Protein AF-A0A497J6B2-F1 (afdb_monomer_lite)

Sequence (591 aa):
MSEPQDRIDLFEYLVERGHDEKRVESFLKNLKKDGLLELVEKALSARDNLKKFAQTVKQLDPTVFGSEDPASRLELMLQHLLSSMVEDEYYNRKILFNRKMFLSSTIEQYEQRFVKLIEEINNAMQEVSQAAAEALKAKTKNMMEKCSSLLDKMDRLGLEPIGLRDELIRIEKGLKSVISGEITPETLTFYIENLPRLTSRLDELEADCIILFQKKEELEENLGKIKQRFEELEKVSEKASQAGLKLSFIEEYLSWKDVLISRIRDKCKKAGPECYDEAISSAKELEKELSQLLAQSESISSLLEKRIELFKALKEVEEEVPKLDSLIGTSYFSNTVESLKKDLSSVSGIESILESAELDSLVQKAESVLKEIKLLVELSKAIKELEKIPEDSRKSQRVKRQIQKLAEILESDIPLEKKVQDITKRVKELVRGARAMEEVLQDLLRLYPIWRRRILSLVRERGSVSIGELEFVPPRWRKWVVERIVKEVGDITMSGDSLVLAGALTPVGVSIEVARQKAAAFEEVLRGLEEFLGTELSEERRGLEHVKQLINSIEGSSYTGEDSKAMEETLIEVNRTLELLANMLRKRMIR

pLDDT: mean 82.13, std 10.34, range [26.38, 95.75]

Secondary structure (DSSP, 8-state):
----S----HHHHHHTTT--HHHHHHHHHHHHHHT-HHHHHHHHHHHHHHHHHHHHHHHH-TTTTTTS-HHHHHHHHHHHHHHHHHH-TTTT-S--TTHHHHSHHHHHHHHHHHHHHHHHHHHHHHHHHHHHHHHHHHHHHHHHHHHHHHHHHHHHTT---TTHHHHHHHHHHHHHHHHHS---HHHHHHHHHHHHHHHHHHHHHHHHHHHHHHHHHHHHHHHHHHHHHHHHHHHHHHHHHHTT-EEHHHHHHHHTHHHHHHHHHHTTTTS-HHHHHHHHHHHHHHHHHHHHHHHHHHHHHHHHHHHHHHHHHHHHHHTTHHHHHHHHTS-HHHHHHHHHHHHHHH--EESSGGGHHHHHHHHHHHHHHHHHHHHHHHHHHHHHHHTTS-HHHHHSHHHHHHHHHHHHHHHSSS-HHHHHHHHHHHHHHHHHHHHHHHHHHHHHHHHHHHHHHHHHHHHHHHSEEEGGG-TTS-HHHHHHHHHHHHHH-TTEEEETTEEEETT--SHHHHHHHHHHHHHHHHHHHHHHHHHHHTS--HHHHHHHHHHHHHHHHHHTS---TTHHHHHHHHHHHHHHHHHHHHHHHHHHHT-

Structure (mmCIF, N/CA/C/O backbone):
data_AF-A0A497J6B2-F1
#
_entry.id   AF-A0A497J6B2-F1
#
loop_
_atom_site.group_PDB
_atom_site.id
_atom_site.type_symbol
_atom_site.label_atom_id
_atom_site.label_alt_id
_atom_site.label_comp_id
_atom_site.label_asym_id
_atom_site.label_entity_id
_atom_site.label_seq_id
_atom_site.pdbx_PDB_ins_code
_atom_site.Cartn_x
_atom_site.Cartn_y
_atom_site.Cartn_z
_atom_site.occupancy
_atom_site.B_iso_or_equiv
_atom_site.auth_seq_id
_atom_site.auth_comp_id
_atom_site.auth_asym_id
_atom_site.auth_atom_id
_atom_site.pdbx_PDB_model_num
ATOM 1 N N . MET A 1 1 ? 33.858 12.494 -70.663 1.00 29.72 1 MET A N 1
ATOM 2 C CA . MET A 1 1 ? 35.245 12.917 -70.936 1.00 29.72 1 MET A CA 1
ATOM 3 C C . MET A 1 1 ? 35.568 13.979 -69.912 1.00 29.72 1 MET A C 1
ATOM 5 O O . MET A 1 1 ? 35.074 15.087 -70.048 1.00 29.72 1 MET A O 1
ATOM 9 N N . SER A 1 2 ? 36.256 13.592 -68.845 1.00 26.38 2 SER A N 1
ATOM 10 C CA . SER A 1 2 ? 36.577 14.479 -67.726 1.00 26.38 2 SER A CA 1
ATOM 11 C C . SER A 1 2 ? 38.046 14.869 -67.856 1.00 26.38 2 SER A C 1
ATOM 13 O O . SER A 1 2 ? 38.891 13.988 -68.016 1.00 26.38 2 SER A O 1
ATOM 15 N N . GLU A 1 3 ? 38.337 16.168 -67.875 1.00 28.19 3 GLU A N 1
ATOM 16 C CA . GLU A 1 3 ? 39.708 16.684 -67.827 1.00 28.19 3 GLU A CA 1
ATOM 17 C C . GLU A 1 3 ? 40.409 16.196 -66.542 1.00 28.19 3 GLU A C 1
ATOM 19 O O . GLU A 1 3 ? 39.751 16.071 -65.505 1.00 28.19 3 GLU A O 1
ATOM 24 N N . PRO A 1 4 ? 41.718 15.880 -66.567 1.00 37.41 4 PRO A N 1
ATOM 25 C CA . PRO A 1 4 ? 42.420 15.445 -65.368 1.00 37.41 4 PRO A CA 1
ATOM 26 C C . PRO A 1 4 ? 42.673 16.655 -64.462 1.00 37.41 4 PRO A C 1
ATOM 28 O O . PRO A 1 4 ? 43.539 17.480 -64.744 1.00 37.41 4 PRO A O 1
ATOM 31 N N . GLN A 1 5 ? 41.900 16.742 -63.381 1.00 38.22 5 GLN A N 1
ATOM 32 C CA . GLN A 1 5 ? 41.811 17.878 -62.457 1.00 38.22 5 GLN A CA 1
ATOM 33 C C . GLN A 1 5 ? 42.995 18.031 -61.475 1.00 38.22 5 GLN A C 1
ATOM 35 O O . GLN A 1 5 ? 42.853 18.760 -60.514 1.00 38.22 5 GLN A O 1
ATOM 40 N N . ASP A 1 6 ? 44.146 17.388 -61.668 1.00 44.97 6 ASP A N 1
ATOM 41 C CA . ASP A 1 6 ? 45.359 17.631 -60.861 1.00 44.97 6 ASP A CA 1
ATOM 42 C C . ASP A 1 6 ? 46.561 17.023 -61.613 1.00 44.97 6 ASP A C 1
ATOM 44 O O . ASP A 1 6 ? 47.010 15.913 -61.315 1.00 44.97 6 ASP A O 1
ATOM 48 N N . ARG A 1 7 ? 47.077 17.690 -62.657 1.00 52.19 7 ARG A N 1
ATOM 49 C CA . ARG A 1 7 ? 48.422 17.341 -63.147 1.00 52.19 7 ARG A CA 1
ATOM 50 C C . ARG A 1 7 ? 49.423 17.930 -62.169 1.00 52.19 7 ARG A C 1
ATOM 52 O O . ARG A 1 7 ? 49.634 19.136 -62.163 1.00 52.19 7 ARG A O 1
ATOM 59 N N . ILE A 1 8 ? 50.024 17.064 -61.364 1.00 60.16 8 ILE A N 1
ATOM 60 C CA . ILE A 1 8 ? 51.182 17.400 -60.537 1.00 60.16 8 ILE A CA 1
ATOM 61 C C . ILE A 1 8 ? 52.256 17.959 -61.469 1.00 60.16 8 ILE A C 1
ATOM 63 O O . ILE A 1 8 ? 52.664 17.272 -62.411 1.00 60.16 8 ILE A O 1
ATOM 67 N N . ASP A 1 9 ? 52.693 19.196 -61.230 1.00 76.12 9 ASP A N 1
ATOM 68 C CA . ASP A 1 9 ? 53.796 19.765 -61.990 1.00 76.12 9 ASP A CA 1
ATOM 69 C C . ASP A 1 9 ? 55.088 19.054 -61.572 1.00 76.12 9 ASP A C 1
ATOM 71 O O . ASP A 1 9 ? 55.717 19.359 -60.559 1.00 76.12 9 ASP A O 1
ATOM 75 N N . LEU A 1 10 ? 55.460 18.029 -62.342 1.00 80.94 10 LEU A N 1
ATOM 76 C CA . LEU A 1 10 ? 56.663 17.236 -62.107 1.00 80.94 10 LEU A CA 1
ATOM 77 C C . LEU A 1 10 ? 57.927 18.111 -62.109 1.00 80.94 10 LEU A C 1
ATOM 79 O O . LEU A 1 10 ? 58.917 17.738 -61.480 1.00 80.94 10 LEU A O 1
ATOM 83 N N . PHE A 1 11 ? 57.902 19.256 -62.804 1.00 82.94 11 PHE A N 1
ATOM 84 C CA . PHE A 1 11 ? 58.988 20.226 -62.764 1.00 82.94 11 PHE A CA 1
ATOM 85 C C . PHE A 1 11 ? 59.122 20.823 -61.361 1.00 82.94 11 PHE A C 1
ATOM 87 O O . PHE A 1 11 ? 60.171 20.673 -60.735 1.00 82.94 11 PHE A O 1
ATOM 94 N N . GLU A 1 12 ? 58.042 21.415 -60.849 1.00 82.25 12 GLU A N 1
ATOM 95 C CA . GLU A 1 12 ? 57.982 22.013 -59.511 1.00 82.25 12 GLU A CA 1
ATOM 96 C C . GLU A 1 12 ? 58.319 20.976 -58.428 1.00 82.25 12 GLU A C 1
ATOM 98 O O . GLU A 1 12 ? 59.201 21.204 -57.603 1.00 82.25 12 GLU A O 1
ATOM 103 N N . TYR A 1 13 ? 57.749 19.770 -58.524 1.00 82.31 13 TYR A N 1
ATOM 104 C CA . TYR A 1 13 ? 58.004 18.663 -57.596 1.00 82.31 13 TYR A CA 1
ATOM 105 C C . TYR A 1 13 ? 59.488 18.279 -57.473 1.00 82.31 13 TYR A C 1
ATOM 107 O O . TYR A 1 13 ? 59.960 17.942 -56.387 1.00 82.31 13 TYR A O 1
ATOM 115 N N . LEU A 1 14 ? 60.237 18.275 -58.581 1.00 84.25 14 LEU A N 1
ATOM 116 C CA . LEU A 1 14 ? 61.659 17.917 -58.574 1.00 84.25 14 LEU A CA 1
ATOM 117 C C . LEU A 1 14 ? 62.541 19.089 -58.125 1.00 84.25 14 LEU A C 1
ATOM 119 O O . LEU A 1 14 ? 63.533 18.864 -57.429 1.00 84.25 14 LEU A O 1
ATOM 123 N N . VAL A 1 15 ? 62.172 20.324 -58.475 1.00 84.81 15 VAL A N 1
ATOM 124 C CA . VAL A 1 15 ? 62.888 21.540 -58.056 1.00 84.81 15 VAL A CA 1
ATOM 125 C C . VAL A 1 15 ? 62.751 21.768 -56.547 1.00 84.81 15 VAL A C 1
ATOM 127 O O . VAL A 1 15 ? 63.759 21.972 -55.871 1.00 84.81 15 VAL A O 1
ATOM 130 N N . GLU A 1 16 ? 61.550 21.618 -55.980 1.00 84.12 16 GLU A N 1
ATOM 131 C CA . GLU A 1 16 ? 61.309 21.697 -54.527 1.00 84.12 16 GLU A CA 1
ATOM 132 C C . GLU A 1 16 ? 62.118 20.663 -53.724 1.00 84.12 16 GLU A C 1
ATOM 134 O O . GLU A 1 16 ? 62.413 20.855 -52.543 1.00 84.12 16 GLU A O 1
ATOM 139 N N . ARG A 1 17 ? 62.512 19.561 -54.369 1.00 79.81 17 ARG A N 1
ATOM 140 C CA . ARG A 1 17 ? 63.324 18.482 -53.789 1.00 79.81 17 ARG A CA 1
ATOM 141 C C . ARG A 1 17 ? 64.833 18.707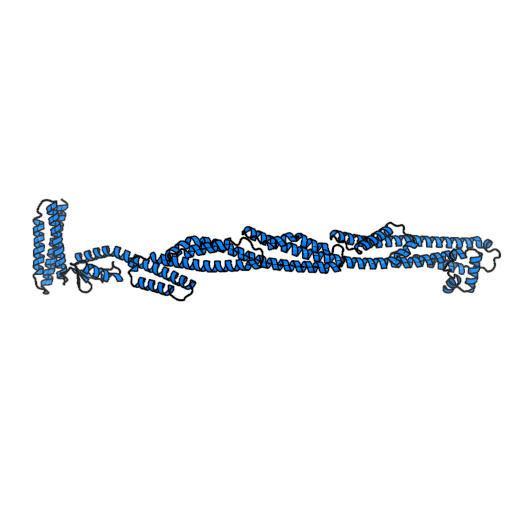 -53.938 1.00 79.81 17 ARG A C 1
ATOM 143 O O . ARG A 1 17 ? 65.604 17.836 -53.539 1.00 79.81 17 ARG A O 1
ATOM 150 N N . GLY A 1 18 ? 65.255 19.857 -54.470 1.00 81.50 18 GLY A N 1
ATOM 151 C CA . GLY A 1 18 ? 66.656 20.286 -54.520 1.00 81.50 18 GLY A CA 1
ATOM 152 C C . GLY A 1 18 ? 67.402 19.964 -55.818 1.00 81.50 18 GLY A C 1
ATOM 153 O O . GLY A 1 18 ? 68.628 20.071 -55.844 1.00 81.50 18 GLY A O 1
ATOM 154 N N . HIS A 1 19 ? 66.702 19.578 -56.891 1.00 86.62 19 HIS A N 1
ATOM 155 C CA . HIS A 1 19 ? 67.321 19.342 -58.201 1.00 86.62 19 HIS A CA 1
ATOM 156 C C . HIS A 1 19 ? 67.478 20.644 -59.005 1.00 86.62 19 HIS A C 1
ATOM 158 O O . HIS A 1 19 ? 66.594 21.494 -59.004 1.00 86.62 19 HIS A O 1
ATOM 164 N N . ASP A 1 20 ? 68.593 20.788 -59.732 1.00 87.56 20 ASP A N 1
ATOM 165 C CA . ASP A 1 20 ? 68.870 21.961 -60.583 1.00 87.56 20 ASP A CA 1
ATOM 166 C C . ASP A 1 20 ? 67.859 22.093 -61.737 1.00 87.56 20 ASP A C 1
ATOM 168 O O . ASP A 1 20 ? 67.657 21.148 -62.504 1.00 87.56 20 ASP A O 1
ATOM 172 N N . GLU A 1 21 ? 67.283 23.286 -61.909 1.00 83.94 21 GLU A N 1
ATOM 173 C CA . GLU A 1 21 ? 66.225 23.568 -62.893 1.00 83.94 21 GLU A CA 1
ATOM 174 C C . GLU A 1 21 ? 66.607 23.142 -64.319 1.00 83.94 21 GLU A C 1
ATOM 176 O O . GLU A 1 21 ? 65.835 22.466 -65.000 1.00 83.94 21 GLU A O 1
ATOM 181 N N . LYS A 1 22 ? 67.835 23.440 -64.772 1.00 82.00 22 LYS A N 1
ATOM 182 C CA . LYS A 1 22 ? 68.283 23.093 -66.136 1.00 82.00 22 LYS A CA 1
ATOM 183 C C . LYS A 1 22 ? 68.421 21.585 -66.318 1.00 82.00 22 LYS A C 1
ATOM 185 O O . LYS A 1 22 ? 68.221 21.062 -67.422 1.00 82.00 22 LYS A O 1
ATOM 190 N N . ARG A 1 23 ? 68.796 20.873 -65.253 1.00 82.12 23 ARG A N 1
ATOM 191 C CA . ARG A 1 23 ? 68.877 19.408 -65.241 1.00 82.12 23 ARG A CA 1
ATOM 192 C C . ARG A 1 23 ? 67.483 18.785 -65.288 1.00 82.12 23 ARG A C 1
ATOM 194 O O . ARG A 1 23 ? 67.276 17.863 -66.079 1.00 82.12 23 ARG A O 1
ATOM 201 N N . VAL A 1 24 ? 66.530 19.331 -64.534 1.00 85.31 24 VAL A N 1
ATOM 202 C CA . VAL A 1 24 ? 65.124 18.897 -64.533 1.00 85.31 24 VAL A CA 1
ATOM 203 C C . VAL A 1 24 ? 64.469 19.134 -65.900 1.00 85.31 24 VAL A C 1
ATOM 205 O O . VAL A 1 24 ? 63.872 18.208 -66.448 1.00 85.31 24 VAL A O 1
ATOM 208 N N . GLU A 1 25 ? 64.655 20.300 -66.532 1.00 83.25 25 GLU A N 1
ATOM 209 C CA . GLU A 1 25 ? 64.133 20.571 -67.887 1.00 83.25 25 GLU A CA 1
ATOM 210 C C . GLU A 1 25 ? 64.630 19.544 -68.917 1.00 83.25 25 GLU A C 1
ATOM 212 O O . GLU A 1 25 ? 63.870 19.024 -69.745 1.00 83.25 25 GLU A O 1
ATOM 217 N N . SER A 1 26 ? 65.928 19.226 -68.863 1.00 82.25 26 SER A N 1
ATOM 218 C CA . SER A 1 26 ? 66.537 18.227 -69.740 1.00 82.25 26 SER A CA 1
ATOM 219 C C . SER A 1 26 ? 65.985 16.824 -69.469 1.00 82.25 26 SER A C 1
ATOM 221 O O . SER A 1 26 ? 65.721 16.076 -70.414 1.00 82.25 26 SER A O 1
ATOM 223 N N . PHE A 1 27 ? 65.792 16.470 -68.199 1.00 86.75 27 PHE A N 1
ATOM 224 C CA . PHE A 1 27 ? 65.241 15.188 -67.770 1.00 86.75 27 PHE A CA 1
ATOM 225 C C . PHE A 1 27 ? 63.790 14.994 -68.231 1.00 86.75 27 PHE A C 1
ATOM 227 O O . PHE A 1 27 ? 63.472 13.976 -68.847 1.00 86.75 27 PHE A O 1
ATOM 234 N N . LEU A 1 28 ? 62.925 15.996 -68.049 1.00 85.19 28 LEU A N 1
ATOM 235 C CA . LEU A 1 28 ? 61.531 15.964 -68.508 1.00 85.19 28 LEU A CA 1
ATOM 236 C C . LEU A 1 28 ? 61.430 15.789 -70.027 1.00 85.19 28 LEU A C 1
ATOM 238 O O . LEU A 1 28 ? 60.614 15.012 -70.534 1.00 85.19 28 LEU A O 1
ATOM 242 N N . LYS A 1 29 ? 62.308 16.466 -70.777 1.00 83.38 29 LYS A N 1
ATOM 243 C CA . LYS A 1 29 ? 62.389 16.323 -72.235 1.00 83.38 29 LYS A CA 1
ATOM 244 C C . LYS A 1 29 ? 62.798 14.907 -72.651 1.00 83.38 29 LYS A C 1
ATOM 246 O O . LYS A 1 29 ? 62.319 14.426 -73.680 1.00 83.38 29 LYS A O 1
ATOM 251 N N . ASN A 1 30 ? 63.655 14.248 -71.870 1.00 85.56 30 ASN A N 1
ATOM 252 C CA . ASN A 1 30 ? 64.057 12.858 -72.086 1.00 85.56 30 ASN A CA 1
ATOM 253 C C . ASN A 1 30 ? 62.917 11.886 -71.747 1.00 85.56 30 ASN A C 1
ATOM 255 O O . ASN A 1 30 ? 62.543 11.100 -72.612 1.00 85.56 30 ASN A O 1
ATOM 259 N N . LEU A 1 31 ? 62.272 12.019 -70.579 1.00 86.44 31 LEU A N 1
ATOM 260 C CA . LEU A 1 31 ? 61.095 11.218 -70.197 1.00 86.44 31 LEU A CA 1
ATOM 261 C C . LEU A 1 31 ? 59.992 11.254 -71.261 1.00 86.44 31 LEU A C 1
ATOM 263 O O . LEU A 1 31 ? 59.417 10.219 -71.602 1.00 86.44 31 LEU A O 1
ATOM 267 N N . LYS A 1 32 ? 59.716 12.439 -71.822 1.00 84.50 32 LYS A N 1
ATOM 268 C CA . LYS A 1 32 ? 58.715 12.611 -72.882 1.00 84.50 32 LYS A CA 1
ATOM 269 C C . LYS A 1 32 ? 59.115 11.924 -74.192 1.00 84.50 32 LYS A C 1
ATOM 271 O O . LYS A 1 32 ? 58.265 11.335 -74.850 1.00 84.50 32 LYS A O 1
ATOM 276 N N . LYS A 1 33 ? 60.391 12.002 -74.588 1.00 82.81 33 LYS A N 1
ATOM 277 C CA . LYS A 1 33 ? 60.909 11.338 -75.802 1.00 82.81 33 LYS A CA 1
ATOM 278 C C . LYS A 1 33 ? 60.934 9.816 -75.671 1.00 82.81 33 LYS A C 1
ATOM 280 O O . LYS A 1 33 ? 60.701 9.113 -76.654 1.00 82.81 33 LYS A O 1
ATOM 285 N N . ASP A 1 34 ? 61.220 9.337 -74.468 1.00 84.12 34 ASP A N 1
ATOM 286 C CA . ASP A 1 34 ? 61.403 7.920 -74.178 1.00 84.12 34 ASP A CA 1
ATOM 287 C C . ASP A 1 34 ? 60.062 7.226 -73.846 1.00 84.12 34 ASP A C 1
ATOM 289 O O . ASP A 1 34 ? 59.983 6.005 -73.901 1.00 84.12 34 ASP A O 1
ATOM 293 N N . GLY A 1 35 ? 58.980 7.992 -73.633 1.00 83.00 35 GLY A N 1
ATOM 294 C CA . GLY A 1 35 ? 57.621 7.481 -73.393 1.00 83.00 35 GLY A CA 1
ATOM 295 C C . GLY A 1 35 ? 57.309 7.178 -71.923 1.00 83.00 35 GLY A C 1
ATOM 296 O O . GLY A 1 35 ? 56.242 6.660 -71.621 1.00 83.00 35 GLY A O 1
ATOM 297 N N . LEU A 1 36 ? 58.213 7.529 -71.005 1.00 86.75 36 LEU A N 1
ATOM 298 C CA . LEU A 1 36 ? 58.098 7.231 -69.573 1.00 86.75 36 LEU A CA 1
ATOM 299 C C . LEU A 1 36 ? 57.311 8.289 -68.786 1.00 86.75 36 LEU A C 1
ATOM 301 O O . LEU A 1 36 ? 56.881 8.019 -67.668 1.00 86.75 36 LEU A O 1
ATOM 305 N N . LEU A 1 37 ? 57.110 9.487 -69.348 1.00 86.12 37 LEU A N 1
ATOM 306 C CA . LEU A 1 37 ? 56.446 10.596 -68.650 1.00 86.12 37 LEU A CA 1
ATOM 307 C C . LEU A 1 37 ? 55.041 10.223 -68.145 1.00 86.12 37 LEU A C 1
ATOM 309 O O . LEU A 1 37 ? 54.713 10.510 -67.000 1.00 86.12 37 LEU A O 1
ATOM 313 N N . GLU A 1 38 ? 54.241 9.529 -68.958 1.00 85.31 38 GLU A N 1
ATOM 314 C CA . GLU A 1 38 ? 52.885 9.113 -68.568 1.00 85.31 38 GLU A CA 1
ATOM 315 C C . GLU A 1 38 ? 52.887 8.108 -67.408 1.00 85.31 38 GLU A C 1
ATOM 317 O O . GLU A 1 38 ? 51.977 8.112 -66.583 1.00 85.31 38 GLU A O 1
ATOM 322 N N . LEU A 1 39 ? 53.902 7.242 -67.325 1.00 86.25 39 LEU A N 1
ATOM 323 C CA . LEU A 1 39 ? 54.045 6.290 -66.222 1.00 86.25 39 LEU A CA 1
ATOM 324 C C . LEU A 1 39 ? 54.439 6.999 -64.925 1.00 86.25 39 LEU A C 1
ATOM 326 O O . LEU A 1 39 ? 53.907 6.670 -63.868 1.00 86.25 39 LEU A O 1
ATOM 330 N N . VAL A 1 40 ? 55.313 8.005 -65.011 1.00 87.44 40 VAL A N 1
ATOM 331 C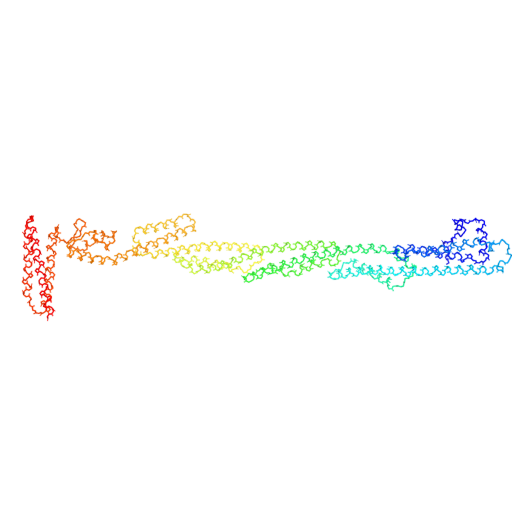 CA . VAL A 1 40 ? 55.679 8.849 -63.865 1.00 87.44 40 VAL A CA 1
ATOM 332 C C . VAL A 1 40 ? 54.466 9.625 -63.348 1.00 87.44 40 VAL A C 1
ATOM 334 O O . VAL A 1 40 ? 54.195 9.602 -62.148 1.00 87.44 40 VAL A O 1
ATOM 337 N N . GLU A 1 41 ? 53.702 10.263 -64.241 1.00 85.81 41 GLU A N 1
ATOM 338 C CA . GLU A 1 41 ? 52.469 10.979 -63.885 1.00 85.81 41 GLU A CA 1
ATOM 339 C C . GLU A 1 41 ? 51.434 10.029 -63.247 1.00 85.81 41 GLU A C 1
ATOM 341 O O . GLU A 1 41 ? 50.834 10.366 -62.224 1.00 85.81 41 GLU A O 1
ATOM 346 N N . LYS A 1 42 ? 51.274 8.806 -63.779 1.00 87.12 42 LYS A N 1
ATOM 347 C CA . LYS A 1 42 ? 50.408 7.768 -63.189 1.00 87.12 42 LYS A CA 1
ATOM 348 C C . LYS A 1 42 ? 50.865 7.341 -61.794 1.00 87.12 42 LYS A C 1
ATOM 350 O O . LYS A 1 42 ? 50.025 7.228 -60.905 1.00 87.12 42 LYS A O 1
ATOM 355 N N . ALA A 1 43 ? 52.164 7.123 -61.582 1.00 86.62 43 ALA A N 1
ATOM 356 C CA . ALA A 1 43 ? 52.707 6.743 -60.276 1.00 86.62 43 ALA A CA 1
ATOM 357 C C . ALA A 1 43 ? 52.512 7.849 -59.226 1.00 86.62 43 ALA A C 1
ATOM 359 O O . ALA A 1 43 ? 52.129 7.567 -58.090 1.00 86.62 43 ALA A O 1
ATOM 360 N N . LEU A 1 44 ? 52.717 9.111 -59.612 1.00 84.44 44 LEU A N 1
ATOM 361 C CA . LEU A 1 44 ? 52.483 10.261 -58.739 1.00 84.44 44 LEU A CA 1
ATOM 362 C C . LEU A 1 44 ? 50.999 10.430 -58.389 1.00 84.44 44 LEU A C 1
ATOM 364 O O . LEU A 1 44 ? 50.669 10.589 -57.215 1.00 84.44 44 LEU A O 1
ATOM 368 N N . SER A 1 45 ? 50.106 10.311 -59.375 1.00 85.69 45 SER A N 1
ATOM 369 C CA . SER A 1 45 ? 48.658 10.370 -59.150 1.00 85.69 45 SER A CA 1
ATOM 370 C C . SER A 1 45 ? 48.164 9.228 -58.251 1.00 85.69 45 SER A C 1
ATOM 372 O O . SER A 1 45 ? 47.421 9.467 -57.299 1.00 85.69 45 SER A O 1
ATOM 374 N N . ALA A 1 46 ? 48.627 7.993 -58.483 1.00 85.62 46 ALA A N 1
ATOM 375 C CA . ALA A 1 46 ? 48.290 6.844 -57.642 1.00 85.62 46 ALA A CA 1
ATOM 376 C C . ALA A 1 46 ? 48.761 7.039 -56.189 1.00 85.62 46 ALA A C 1
ATOM 378 O O . ALA A 1 46 ? 48.023 6.732 -55.251 1.00 85.62 46 ALA A O 1
ATOM 379 N N . ARG A 1 47 ? 49.955 7.615 -55.991 1.00 86.56 47 ARG A N 1
ATOM 380 C CA . ARG A 1 47 ? 50.491 7.945 -54.663 1.00 86.56 47 ARG A CA 1
ATOM 381 C C . ARG A 1 47 ? 49.651 8.998 -53.946 1.00 86.56 47 ARG A C 1
ATOM 383 O O . ARG A 1 47 ? 49.365 8.833 -52.762 1.00 86.56 47 ARG A O 1
ATOM 390 N N . ASP A 1 48 ? 49.266 10.074 -54.626 1.00 84.81 48 ASP A N 1
ATOM 391 C CA . ASP A 1 48 ? 48.455 11.131 -54.012 1.00 84.81 48 ASP A CA 1
ATOM 392 C C . ASP A 1 48 ? 47.051 10.638 -53.659 1.00 84.81 48 ASP A C 1
ATOM 394 O O . ASP A 1 48 ? 46.543 10.969 -52.586 1.00 84.81 48 ASP A O 1
ATOM 398 N N . ASN A 1 49 ? 46.464 9.772 -54.489 1.00 84.12 49 ASN A N 1
ATOM 399 C CA . ASN A 1 49 ? 45.206 9.100 -54.171 1.00 84.12 49 ASN A CA 1
ATOM 400 C C . ASN A 1 49 ? 45.340 8.214 -52.925 1.00 84.12 49 ASN A C 1
ATOM 402 O O . ASN A 1 49 ? 44.507 8.312 -52.026 1.00 84.12 49 ASN A O 1
ATOM 406 N N . LEU A 1 50 ? 46.405 7.405 -52.824 1.00 85.69 50 LEU A N 1
ATOM 407 C CA . LEU A 1 50 ? 46.676 6.583 -51.637 1.00 85.69 50 LEU A CA 1
ATOM 408 C C . LEU A 1 50 ? 46.857 7.445 -50.383 1.00 85.69 50 LEU A C 1
ATOM 410 O O . LEU A 1 50 ? 46.312 7.122 -49.333 1.00 85.69 50 LEU A O 1
ATOM 414 N N . LYS A 1 51 ? 47.572 8.568 -50.491 1.00 85.25 51 LYS A N 1
ATOM 415 C CA . LYS A 1 51 ? 47.803 9.497 -49.378 1.00 85.25 51 LYS A CA 1
ATOM 416 C C . LYS A 1 51 ? 46.512 10.169 -48.905 1.00 85.25 51 LYS A C 1
ATOM 418 O O . LYS A 1 51 ? 46.258 10.191 -47.702 1.00 85.25 51 LYS A O 1
ATOM 423 N N . LYS A 1 52 ? 45.690 10.681 -49.832 1.00 84.19 52 LYS A N 1
ATOM 424 C CA . LYS A 1 52 ? 44.372 11.273 -49.530 1.00 84.19 52 LYS A CA 1
ATOM 425 C C . LYS A 1 52 ? 43.455 10.234 -48.874 1.00 84.19 52 LYS A C 1
ATOM 427 O O . LYS A 1 52 ? 42.894 10.495 -47.816 1.00 84.19 52 LYS A O 1
ATOM 432 N N . PHE A 1 53 ? 43.376 9.031 -49.442 1.00 83.56 53 PHE A N 1
ATOM 433 C CA . PHE A 1 53 ? 42.561 7.948 -48.894 1.00 83.56 53 PHE A CA 1
ATOM 434 C C . PHE A 1 53 ? 43.034 7.504 -47.503 1.00 83.56 53 PHE A C 1
ATOM 436 O O . PHE A 1 53 ? 42.230 7.385 -46.580 1.00 83.56 53 PHE A O 1
ATOM 443 N N . ALA A 1 54 ? 44.346 7.346 -47.306 1.00 82.69 54 ALA A N 1
ATOM 444 C CA . ALA A 1 54 ? 44.910 6.971 -46.015 1.00 82.69 54 ALA A CA 1
ATOM 445 C C . ALA A 1 54 ? 44.622 8.009 -44.919 1.00 82.69 54 ALA A C 1
ATOM 447 O O . ALA A 1 54 ? 44.363 7.642 -43.774 1.00 82.69 54 ALA A O 1
ATOM 448 N N . GLN A 1 55 ? 44.612 9.304 -45.255 1.00 82.62 55 GLN A N 1
ATOM 449 C CA . GLN A 1 55 ? 44.202 10.360 -44.323 1.00 82.62 55 GLN A CA 1
ATOM 450 C C . GLN A 1 55 ? 42.737 10.218 -43.895 1.00 82.62 55 GLN A C 1
ATOM 452 O O . GLN A 1 55 ? 42.449 10.341 -42.705 1.00 82.62 55 GLN A O 1
ATOM 457 N N . THR A 1 56 ? 41.832 9.909 -44.825 1.00 81.06 56 THR A N 1
ATOM 458 C CA . THR A 1 56 ? 40.418 9.651 -44.515 1.00 81.06 56 THR A CA 1
ATOM 459 C C . THR A 1 56 ? 40.263 8.426 -43.613 1.00 81.06 56 THR A C 1
ATOM 461 O O . THR A 1 56 ? 39.578 8.487 -42.596 1.00 81.06 56 THR A O 1
ATOM 464 N N . VAL A 1 57 ? 40.965 7.327 -43.904 1.00 83.75 57 VAL A N 1
ATOM 465 C CA . VAL A 1 57 ? 40.910 6.097 -43.091 1.00 83.75 57 VAL A CA 1
ATOM 466 C C . VAL A 1 57 ? 41.457 6.309 -41.673 1.00 83.75 57 VAL A C 1
ATOM 468 O O . VAL A 1 57 ? 40.890 5.774 -40.722 1.00 83.75 57 VAL A O 1
ATOM 471 N N . LYS A 1 58 ? 42.481 7.153 -41.483 1.00 81.88 58 LYS A N 1
ATOM 472 C CA . LYS A 1 58 ? 42.984 7.510 -40.138 1.00 81.88 58 LYS A CA 1
ATOM 473 C C . LYS A 1 58 ? 41.920 8.167 -39.249 1.00 81.88 58 LYS A C 1
ATOM 475 O O . LYS A 1 58 ? 42.023 8.071 -38.030 1.00 81.88 58 LYS A O 1
ATOM 480 N N . GLN A 1 59 ? 40.908 8.821 -39.830 1.00 79.44 59 GLN A N 1
ATOM 481 C CA . GLN A 1 59 ? 39.776 9.375 -39.071 1.00 79.44 59 GLN A CA 1
ATOM 482 C C . GLN A 1 59 ? 38.821 8.285 -38.564 1.00 79.44 59 GLN A C 1
ATOM 484 O O . GLN A 1 59 ? 38.143 8.476 -37.554 1.00 79.44 59 GLN A O 1
ATOM 489 N N . LEU A 1 60 ? 38.749 7.151 -39.266 1.00 81.81 60 LEU A N 1
ATOM 490 C CA . LEU A 1 60 ? 37.922 6.009 -38.893 1.00 81.81 60 LEU A CA 1
ATOM 491 C C . LEU A 1 60 ? 38.578 5.200 -37.771 1.00 81.81 60 LEU A C 1
ATOM 493 O O . LEU A 1 60 ? 37.935 4.952 -36.748 1.00 81.81 60 LEU A O 1
ATOM 497 N N . ASP A 1 61 ? 39.834 4.805 -37.981 1.00 77.75 61 ASP A N 1
ATOM 498 C CA . ASP A 1 61 ? 40.628 4.038 -37.028 1.00 77.75 61 ASP A CA 1
ATOM 499 C C . ASP A 1 61 ? 42.131 4.348 -37.213 1.00 77.75 61 ASP A C 1
ATOM 501 O O . ASP A 1 61 ? 42.721 4.017 -38.249 1.00 77.75 61 ASP A O 1
ATOM 505 N N . PRO A 1 62 ? 42.783 4.983 -36.219 1.00 73.75 62 PRO A N 1
ATOM 506 C CA . PRO A 1 62 ? 44.196 5.342 -36.303 1.00 73.75 62 PRO A CA 1
ATOM 507 C C . PRO A 1 62 ? 45.135 4.125 -36.277 1.00 73.75 62 PRO A C 1
ATOM 509 O O . PRO A 1 62 ? 46.311 4.269 -36.606 1.00 73.75 62 PRO A O 1
ATOM 512 N N . THR A 1 63 ? 44.648 2.937 -35.903 1.00 72.44 63 THR A N 1
ATOM 513 C CA . THR 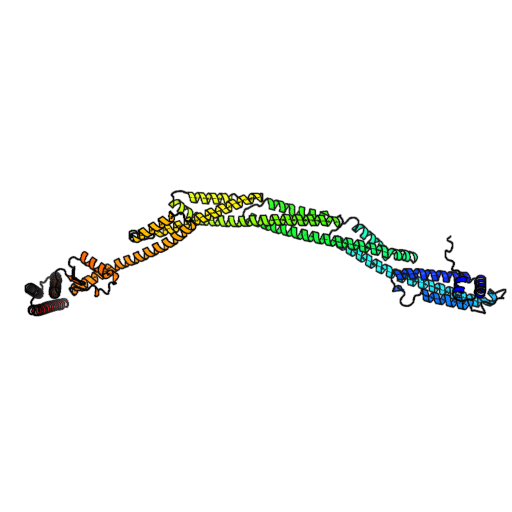A 1 63 ? 45.454 1.712 -35.786 1.00 72.44 63 THR A CA 1
ATOM 514 C C . THR A 1 63 ? 45.592 0.931 -37.095 1.00 72.44 63 THR A C 1
ATOM 516 O O . THR A 1 63 ? 46.471 0.076 -37.194 1.00 72.44 63 THR A O 1
ATOM 519 N N . VAL A 1 64 ? 44.816 1.284 -38.131 1.00 70.31 64 VAL A N 1
ATOM 520 C CA . VAL A 1 64 ? 44.802 0.614 -39.450 1.00 70.31 64 VAL A CA 1
ATOM 521 C C . VAL A 1 64 ? 46.178 0.589 -40.130 1.00 70.31 64 VAL A C 1
ATOM 523 O O . VAL A 1 64 ? 46.469 -0.327 -40.892 1.00 70.31 64 VAL A O 1
ATOM 526 N N . PHE A 1 65 ? 47.052 1.557 -39.836 1.00 64.69 65 PHE A N 1
ATOM 527 C CA . PHE A 1 65 ? 48.358 1.703 -40.494 1.00 64.69 65 PHE A CA 1
ATOM 528 C C . PHE A 1 65 ? 49.564 1.234 -39.659 1.00 64.69 65 PHE A C 1
ATOM 530 O O . PHE A 1 65 ? 50.700 1.402 -40.095 1.00 64.69 65 PHE A O 1
ATOM 537 N N . GLY A 1 66 ? 49.362 0.640 -38.475 1.00 63.53 66 GLY A N 1
ATOM 538 C CA . GLY A 1 66 ? 50.470 0.161 -37.635 1.00 63.53 66 GLY A CA 1
ATOM 539 C C . GLY A 1 66 ? 51.534 1.236 -37.336 1.00 63.53 66 GLY A C 1
ATOM 540 O O . GLY A 1 66 ? 51.200 2.386 -37.057 1.00 63.53 66 GLY A O 1
ATOM 541 N N . SER A 1 67 ? 52.823 0.860 -37.366 1.00 57.00 67 SER A N 1
ATOM 542 C CA . SER A 1 67 ? 53.966 1.758 -37.098 1.00 57.00 67 SER A CA 1
ATOM 543 C C . SER A 1 67 ? 54.570 2.431 -38.340 1.00 57.00 67 SER A C 1
ATOM 545 O O . SER A 1 67 ? 55.322 3.392 -38.186 1.00 57.00 67 SER A O 1
ATOM 547 N N . GLU A 1 68 ? 54.274 1.949 -39.552 1.00 65.50 68 GLU A N 1
ATOM 548 C CA . GLU A 1 68 ? 54.786 2.506 -40.813 1.00 65.50 68 GLU A CA 1
ATOM 549 C C . GLU A 1 68 ? 53.644 2.757 -41.801 1.00 65.50 68 GLU A C 1
ATOM 551 O O . GLU A 1 68 ? 52.979 1.830 -42.255 1.00 65.50 68 GLU A O 1
ATOM 556 N N . ASP A 1 69 ? 53.450 4.023 -42.179 1.00 73.00 69 ASP A N 1
ATOM 557 C CA . ASP A 1 69 ? 52.452 4.421 -43.169 1.00 73.00 69 ASP A CA 1
ATOM 558 C C . ASP A 1 69 ? 52.882 3.941 -44.577 1.00 73.00 69 ASP A C 1
ATOM 560 O O . ASP A 1 69 ? 53.887 4.439 -45.110 1.00 73.00 69 ASP A O 1
ATOM 564 N N . PRO A 1 70 ? 52.144 3.009 -45.212 1.00 75.38 70 PRO A N 1
ATOM 565 C CA . PRO A 1 70 ? 52.488 2.468 -46.524 1.00 75.38 70 PRO A CA 1
ATOM 566 C C . PRO A 1 70 ? 52.570 3.563 -47.593 1.00 75.38 70 PRO A C 1
ATOM 568 O O . PRO A 1 70 ? 53.411 3.468 -48.491 1.00 75.38 70 PRO A O 1
ATOM 571 N N . ALA A 1 71 ? 51.790 4.645 -47.463 1.00 79.50 71 ALA A N 1
ATOM 572 C CA . ALA A 1 71 ? 51.875 5.793 -48.359 1.00 79.50 71 ALA A CA 1
ATOM 573 C C . ALA A 1 71 ? 53.215 6.530 -48.213 1.00 79.50 71 ALA A C 1
ATOM 575 O O . ALA A 1 71 ? 53.782 6.962 -49.213 1.00 79.50 71 ALA A O 1
ATOM 576 N N . SER A 1 72 ? 53.754 6.630 -46.993 1.00 81.75 72 SER A N 1
ATOM 577 C CA . SER A 1 72 ? 55.039 7.294 -46.723 1.00 81.75 72 SER A CA 1
ATOM 578 C C . SER A 1 72 ? 56.229 6.466 -47.221 1.00 81.75 72 SER A C 1
ATOM 580 O O . SER A 1 72 ? 57.157 7.015 -47.816 1.00 81.75 72 SER A O 1
ATOM 582 N N . ARG A 1 73 ? 56.187 5.136 -47.053 1.00 85.00 73 ARG A N 1
ATOM 583 C CA . ARG A 1 73 ? 57.212 4.219 -47.586 1.00 85.00 73 ARG A CA 1
ATOM 584 C C . ARG A 1 73 ? 57.269 4.256 -49.116 1.00 85.00 73 ARG A C 1
ATOM 586 O O . ARG A 1 73 ? 58.343 4.410 -49.694 1.00 85.00 73 ARG A O 1
ATOM 593 N N . LEU A 1 74 ? 56.113 4.139 -49.770 1.00 86.00 74 LEU A N 1
ATOM 594 C CA . LEU A 1 74 ? 56.009 4.173 -51.233 1.00 86.00 74 LEU A CA 1
ATOM 595 C C . LEU A 1 74 ? 56.321 5.560 -51.795 1.00 86.00 74 LEU A C 1
ATOM 597 O O . LEU A 1 74 ? 56.917 5.670 -52.867 1.00 86.00 74 LEU A O 1
ATOM 601 N N . GLU A 1 75 ? 55.986 6.618 -51.048 1.00 84.94 75 GLU A N 1
ATOM 602 C CA . GLU A 1 75 ? 56.417 7.972 -51.364 1.00 84.94 75 GLU A CA 1
ATOM 603 C C . GLU A 1 75 ? 57.947 8.024 -51.438 1.00 84.94 75 GLU A C 1
ATOM 605 O O . GLU A 1 75 ? 58.448 8.380 -52.501 1.00 84.94 75 GLU A O 1
ATOM 610 N N . LEU A 1 76 ? 58.679 7.589 -50.399 1.00 86.56 76 LEU A N 1
ATOM 611 C CA . LEU A 1 76 ? 60.153 7.548 -50.377 1.00 86.56 76 LEU A CA 1
ATOM 612 C C . LEU A 1 76 ? 60.758 6.752 -51.545 1.00 86.56 76 LEU A C 1
ATOM 614 O O . LEU A 1 76 ? 61.726 7.206 -52.156 1.00 86.56 76 LEU A O 1
ATOM 618 N N . MET A 1 77 ? 60.174 5.601 -51.895 1.00 87.75 77 MET A N 1
ATOM 619 C CA . MET A 1 77 ? 60.619 4.788 -53.036 1.00 87.75 77 MET A CA 1
ATOM 620 C C . MET A 1 77 ? 60.460 5.525 -54.372 1.00 87.75 77 MET A C 1
ATOM 622 O O . MET A 1 77 ? 61.380 5.506 -55.193 1.00 87.75 77 MET A O 1
ATOM 626 N N . LEU A 1 78 ? 59.336 6.224 -54.571 1.00 88.75 78 LEU A N 1
ATOM 627 C CA . LEU A 1 78 ? 59.106 7.059 -55.750 1.00 88.75 78 LEU A CA 1
ATOM 628 C C . LEU A 1 78 ? 60.097 8.228 -55.813 1.00 88.75 78 LEU A C 1
ATOM 630 O O . LEU A 1 78 ? 60.640 8.504 -56.883 1.00 88.75 78 LEU A O 1
ATOM 634 N N . GLN A 1 79 ? 60.371 8.886 -54.676 1.00 86.62 79 GLN A N 1
ATOM 635 C CA . GLN A 1 79 ? 61.352 9.980 -54.631 1.00 86.62 79 GLN A CA 1
ATOM 636 C C . GLN A 1 79 ? 62.744 9.470 -55.000 1.00 86.62 79 GLN A C 1
ATOM 638 O O . GLN A 1 79 ? 63.420 10.078 -55.823 1.00 86.62 79 GLN A O 1
ATOM 643 N N . HIS A 1 80 ? 63.168 8.347 -54.414 1.00 89.06 80 HIS A N 1
ATOM 644 C CA . HIS A 1 80 ? 64.487 7.780 -54.667 1.00 89.06 80 HIS A CA 1
ATOM 645 C C . HIS A 1 80 ? 64.647 7.357 -56.131 1.00 89.06 80 HIS A C 1
ATOM 647 O O . HIS A 1 80 ? 65.668 7.661 -56.746 1.00 89.06 80 HIS A O 1
ATOM 653 N N . LEU A 1 81 ? 63.623 6.726 -56.718 1.00 89.50 81 LEU A N 1
ATOM 654 C CA . LEU A 1 81 ? 63.629 6.349 -58.130 1.00 89.50 81 LEU A CA 1
ATOM 655 C C . LEU A 1 81 ? 63.761 7.583 -59.033 1.00 89.50 81 LEU A C 1
ATOM 657 O O . LEU A 1 81 ? 64.653 7.613 -59.879 1.00 89.50 81 LEU A O 1
ATOM 661 N N . LEU A 1 82 ? 62.949 8.620 -58.813 1.00 88.75 82 LEU A N 1
ATOM 662 C CA . LEU A 1 82 ? 62.999 9.851 -59.605 1.00 88.75 82 LEU A CA 1
ATOM 663 C C . LEU A 1 82 ? 64.327 10.601 -59.445 1.00 88.75 82 LEU A C 1
ATOM 665 O O . LEU A 1 82 ? 64.932 10.967 -60.450 1.00 88.75 82 LEU A O 1
ATOM 669 N N . SER A 1 83 ? 64.826 10.767 -58.218 1.00 87.19 83 SER A N 1
ATOM 670 C CA . SER A 1 83 ? 66.125 11.404 -57.967 1.00 87.19 83 SER A CA 1
ATOM 671 C C . SER A 1 83 ? 67.271 10.626 -58.615 1.00 87.19 83 SER A C 1
ATOM 673 O O . SER A 1 83 ? 68.098 11.221 -59.299 1.00 87.19 83 SER A O 1
ATOM 675 N N . SER A 1 84 ? 67.273 9.290 -58.507 1.00 88.19 84 SER A N 1
ATOM 676 C CA . SER A 1 84 ? 68.290 8.450 -59.156 1.00 88.19 84 SER A CA 1
ATOM 677 C C . SER A 1 84 ? 68.270 8.577 -60.683 1.00 88.19 84 SER A C 1
ATOM 679 O O . SER A 1 84 ? 69.316 8.538 -61.322 1.00 88.19 84 SER A O 1
ATOM 681 N N . MET A 1 85 ? 67.091 8.781 -61.277 1.00 89.12 85 MET A N 1
ATOM 682 C CA . MET A 1 85 ? 66.933 8.980 -62.716 1.00 89.12 85 MET A CA 1
ATOM 683 C C . MET A 1 85 ? 67.355 10.371 -63.185 1.00 89.12 85 MET A C 1
ATOM 685 O O . MET A 1 85 ? 67.875 10.498 -64.291 1.00 89.12 85 MET A O 1
ATOM 689 N N . VAL A 1 86 ? 67.136 11.414 -62.381 1.00 87.31 86 VAL A N 1
ATOM 690 C CA . VAL A 1 86 ? 67.644 12.772 -62.653 1.00 87.31 86 VAL A CA 1
ATOM 691 C C . VAL A 1 86 ? 69.176 12.790 -62.563 1.00 87.31 86 VAL A C 1
ATOM 693 O O . VAL A 1 86 ? 69.855 13.467 -63.346 1.00 87.31 86 VAL A O 1
ATOM 696 N N . GLU A 1 87 ? 69.733 12.016 -61.632 1.00 85.81 87 GLU A N 1
ATOM 697 C CA . GLU A 1 87 ? 71.171 11.912 -61.397 1.00 85.81 87 GLU A CA 1
ATOM 698 C C . GLU A 1 87 ? 71.900 10.985 -62.379 1.00 85.81 87 GLU A C 1
ATOM 700 O O . GLU A 1 87 ? 73.094 11.184 -62.604 1.00 85.81 87 GLU A O 1
ATOM 705 N N . ASP A 1 88 ? 71.200 10.055 -63.036 1.00 87.50 88 ASP A N 1
ATOM 706 C CA . ASP A 1 88 ? 71.786 9.132 -64.012 1.00 87.50 88 ASP A CA 1
ATOM 707 C C . ASP A 1 88 ? 72.372 9.883 -65.226 1.00 87.50 88 ASP A C 1
ATOM 709 O O . ASP A 1 88 ? 71.671 10.342 -66.137 1.00 87.50 88 ASP A O 1
ATOM 713 N N . GLU A 1 89 ? 73.700 10.003 -65.242 1.00 81.00 89 GLU A N 1
ATOM 714 C CA . GLU A 1 89 ? 74.453 10.642 -66.318 1.00 81.00 89 GLU A CA 1
ATOM 715 C C . GLU A 1 89 ? 74.366 9.882 -67.643 1.00 81.00 89 GLU A C 1
ATOM 717 O O . GLU A 1 89 ? 74.518 10.495 -68.700 1.00 81.00 89 GLU A O 1
ATOM 722 N N . TYR A 1 90 ? 74.145 8.564 -67.612 1.00 81.25 90 TYR A N 1
ATOM 723 C CA . TYR A 1 90 ? 74.029 7.722 -68.799 1.00 81.25 90 TYR A CA 1
ATOM 724 C C . TYR A 1 90 ? 72.668 7.920 -69.473 1.00 81.25 90 TYR A C 1
ATOM 726 O O . TYR A 1 90 ? 72.613 8.187 -70.678 1.00 81.25 90 TYR A O 1
ATOM 734 N N . TYR A 1 91 ? 71.585 7.906 -68.694 1.00 82.25 91 TYR A N 1
ATOM 735 C CA . TYR A 1 91 ? 70.239 8.199 -69.190 1.00 82.25 91 TYR A CA 1
ATOM 736 C C . TYR A 1 91 ? 70.107 9.651 -69.694 1.00 82.25 91 TYR A C 1
ATOM 738 O O . TYR A 1 91 ? 69.515 9.900 -70.752 1.00 82.25 91 TYR A O 1
ATOM 746 N N . ASN A 1 92 ? 70.718 10.627 -69.011 1.00 82.69 92 ASN A N 1
ATOM 747 C CA . ASN A 1 92 ? 70.541 12.056 -69.312 1.00 82.69 92 ASN A CA 1
ATOM 748 C C . ASN A 1 92 ? 71.504 12.663 -70.351 1.00 82.69 92 ASN A C 1
ATOM 750 O O . ASN A 1 92 ? 71.507 13.883 -70.543 1.00 82.69 92 ASN A O 1
ATOM 754 N N . ARG A 1 93 ? 72.298 11.863 -71.080 1.00 78.62 93 ARG A N 1
ATOM 755 C CA . ARG A 1 93 ? 73.235 12.397 -72.094 1.00 78.62 93 ARG A CA 1
ATOM 756 C C . ARG A 1 93 ? 72.522 13.199 -73.195 1.00 78.62 93 ARG A C 1
ATOM 758 O O . ARG A 1 93 ? 71.577 12.726 -73.827 1.00 78.62 93 ARG A O 1
ATOM 765 N N . LYS A 1 94 ? 73.038 14.406 -73.476 1.00 63.28 94 LYS A N 1
ATOM 766 C CA . LYS A 1 94 ? 72.421 15.431 -74.350 1.00 63.28 94 LYS A CA 1
ATOM 767 C C . LYS A 1 94 ? 72.289 15.058 -75.836 1.00 63.28 94 LYS A C 1
ATOM 769 O O . LYS A 1 94 ? 71.548 15.733 -76.547 1.00 63.28 94 LYS A O 1
ATOM 774 N N . ILE A 1 95 ? 72.994 14.038 -76.337 1.00 59.28 95 ILE A N 1
ATOM 775 C CA . ILE A 1 95 ? 73.104 13.779 -77.783 1.00 59.28 95 ILE A CA 1
ATOM 776 C C . ILE A 1 95 ? 73.023 12.277 -78.078 1.00 59.28 95 ILE A C 1
ATOM 778 O O . ILE A 1 95 ? 74.026 11.573 -78.066 1.00 59.28 95 ILE A O 1
ATOM 782 N N . LEU A 1 96 ? 71.819 11.801 -78.392 1.00 60.00 96 LEU A N 1
ATOM 783 C CA . LEU A 1 96 ? 71.579 10.512 -79.044 1.00 60.00 96 LEU A CA 1
ATOM 784 C C . LEU A 1 96 ? 70.433 10.728 -80.045 1.00 60.00 96 LEU A C 1
ATOM 786 O O . LEU A 1 96 ? 69.283 10.887 -79.645 1.00 60.00 96 LEU A O 1
ATOM 790 N N . PHE A 1 97 ? 70.730 10.780 -81.348 1.00 59.44 97 PHE A N 1
ATOM 791 C CA . PHE A 1 97 ? 69.707 10.962 -82.394 1.00 59.44 97 PHE A CA 1
ATOM 792 C C . PHE A 1 97 ? 68.723 9.771 -82.479 1.00 59.44 97 PHE A C 1
ATOM 794 O O . PHE A 1 97 ? 67.618 9.950 -82.973 1.00 59.44 97 PHE A O 1
ATOM 801 N N . ASN A 1 98 ? 69.077 8.608 -81.901 1.00 64.94 98 ASN A N 1
ATOM 802 C CA . ASN A 1 98 ? 68.232 7.412 -81.742 1.00 64.94 98 ASN A CA 1
ATOM 803 C C . ASN A 1 98 ? 68.279 6.861 -80.294 1.00 64.94 98 ASN A C 1
ATOM 805 O O . ASN A 1 98 ? 68.721 5.736 -80.066 1.00 64.94 98 ASN A O 1
ATOM 809 N N . ARG A 1 99 ? 67.841 7.646 -79.293 1.00 73.62 99 ARG A N 1
ATOM 810 C CA . ARG A 1 99 ? 67.835 7.259 -77.855 1.00 73.62 99 ARG A CA 1
ATOM 811 C C . ARG A 1 99 ? 67.270 5.861 -77.590 1.00 73.62 99 ARG A C 1
ATOM 813 O O . ARG A 1 99 ? 67.925 5.074 -76.918 1.00 73.62 99 ARG A O 1
ATOM 820 N N . LYS A 1 100 ? 66.125 5.521 -78.193 1.00 65.69 100 LYS A N 1
ATOM 821 C CA . LYS A 1 100 ? 65.482 4.203 -78.044 1.00 65.69 100 LYS A CA 1
ATOM 822 C C . LYS A 1 100 ? 66.348 3.022 -78.495 1.00 65.69 100 LYS A C 1
ATOM 824 O O . LYS A 1 100 ? 66.129 1.924 -78.016 1.00 65.69 100 LYS A O 1
ATOM 829 N N . MET A 1 101 ? 67.321 3.222 -79.388 1.00 67.94 101 MET A N 1
ATOM 830 C CA . MET A 1 101 ? 68.210 2.153 -79.864 1.00 67.94 101 MET A CA 1
ATOM 831 C C . MET A 1 101 ? 69.410 1.927 -78.932 1.00 67.94 101 MET A C 1
ATOM 833 O O . MET A 1 101 ? 69.846 0.795 -78.767 1.00 67.94 101 MET A O 1
ATOM 837 N N . PHE A 1 102 ? 69.943 2.994 -78.322 1.00 69.19 102 PHE A N 1
ATOM 838 C CA . PHE A 1 102 ? 71.136 2.932 -77.462 1.00 69.19 102 PHE A CA 1
ATOM 839 C C . PHE A 1 102 ? 70.816 2.753 -75.976 1.00 69.19 102 PHE A C 1
ATOM 841 O O . PHE A 1 102 ? 71.643 2.234 -75.238 1.00 69.19 102 PHE A O 1
ATOM 848 N N . LEU A 1 103 ? 69.632 3.192 -75.546 1.00 78.81 103 LEU A N 1
ATOM 849 C CA . LEU A 1 103 ? 69.174 3.144 -74.159 1.00 78.81 103 LEU A CA 1
ATOM 850 C C . LEU A 1 103 ? 67.989 2.188 -73.972 1.00 78.81 103 LEU A C 1
ATOM 852 O O . LEU A 1 103 ? 67.347 2.259 -72.932 1.00 78.81 103 LEU A O 1
ATOM 856 N N . SER A 1 104 ? 67.675 1.316 -74.942 1.00 77.38 104 SER A N 1
ATOM 857 C CA . SER A 1 104 ? 66.519 0.400 -74.868 1.00 77.38 104 SER A CA 1
ATOM 858 C C . SER A 1 104 ? 66.472 -0.364 -73.545 1.00 77.38 104 SER A C 1
ATOM 860 O O . SER A 1 104 ? 65.469 -0.299 -72.847 1.00 77.38 104 SER A O 1
ATOM 862 N N . SER A 1 105 ? 67.588 -0.987 -73.158 1.00 80.50 105 SER A N 1
ATOM 863 C CA . SER A 1 105 ? 67.720 -1.741 -71.904 1.00 80.50 105 SER A CA 1
ATOM 864 C C . SER A 1 105 ? 67.524 -0.861 -70.660 1.00 80.50 105 SER A C 1
ATOM 866 O O . SER A 1 105 ? 66.850 -1.265 -69.720 1.00 80.50 105 SER A O 1
ATOM 868 N N . THR A 1 106 ? 68.056 0.366 -70.645 1.00 83.31 106 THR A N 1
ATOM 869 C CA . THR A 1 106 ? 67.914 1.297 -69.509 1.00 83.31 106 THR A CA 1
ATOM 870 C C . THR A 1 106 ? 66.497 1.869 -69.404 1.00 83.31 106 THR A C 1
ATOM 872 O O . THR A 1 106 ? 65.957 1.971 -68.306 1.00 83.31 106 THR A O 1
ATOM 875 N N . ILE A 1 107 ? 65.873 2.210 -70.535 1.00 84.06 107 ILE A N 1
ATOM 876 C CA . ILE A 1 107 ? 64.481 2.679 -70.603 1.00 84.06 107 ILE A CA 1
ATOM 877 C C . ILE A 1 107 ? 63.539 1.568 -70.129 1.00 84.06 107 ILE A C 1
ATOM 879 O O . ILE A 1 107 ? 62.703 1.825 -69.270 1.00 84.06 107 ILE A O 1
ATOM 883 N N . GLU A 1 108 ? 63.728 0.337 -70.610 1.00 85.38 108 GLU A N 1
ATOM 884 C CA . GLU A 1 108 ? 62.940 -0.834 -70.208 1.00 85.38 108 GLU A CA 1
ATOM 885 C C . GLU A 1 108 ? 63.108 -1.151 -68.712 1.00 85.38 108 GLU A C 1
ATOM 887 O O . GLU A 1 108 ? 62.136 -1.450 -68.021 1.00 85.38 108 GLU A O 1
ATOM 892 N N . GLN A 1 109 ? 64.319 -1.006 -68.162 1.00 87.50 109 GLN A N 1
ATOM 893 C CA . GLN A 1 109 ? 64.554 -1.152 -66.722 1.00 87.50 109 GLN A CA 1
ATOM 894 C C . GLN A 1 109 ? 63.802 -0.104 -65.891 1.00 87.50 109 GLN A C 1
ATOM 896 O O . GLN A 1 109 ? 63.229 -0.445 -64.855 1.00 87.50 109 GLN A O 1
ATOM 901 N N . TYR A 1 110 ? 63.796 1.165 -66.310 1.00 89.50 110 TYR A N 1
ATOM 902 C CA . TYR A 1 110 ? 63.040 2.208 -65.612 1.00 89.50 110 TYR A CA 1
ATOM 903 C C . TYR A 1 110 ? 61.529 2.034 -65.774 1.00 89.50 110 TYR A C 1
ATOM 905 O O . TYR A 1 110 ? 60.797 2.203 -64.800 1.00 89.50 110 TYR A O 1
ATOM 913 N N . GLU A 1 111 ? 61.070 1.623 -66.954 1.00 89.12 111 GLU A N 1
ATOM 914 C CA . GLU A 1 111 ? 59.678 1.257 -67.213 1.00 89.12 111 GLU A CA 1
ATOM 915 C C . GLU A 1 111 ? 59.208 0.160 -66.250 1.00 89.12 111 GLU A C 1
ATOM 917 O O . GLU A 1 111 ? 58.235 0.358 -65.523 1.00 89.12 111 GLU A O 1
ATOM 922 N N . GLN A 1 112 ? 59.950 -0.947 -66.151 1.00 89.81 112 GLN A N 1
ATOM 923 C CA . GLN A 1 112 ? 59.639 -2.047 -65.233 1.00 89.81 112 GLN A CA 1
ATOM 924 C C . GLN A 1 112 ? 59.626 -1.602 -63.765 1.00 89.81 112 GLN A C 1
ATOM 926 O O . GLN A 1 112 ? 58.762 -2.033 -63.000 1.00 89.81 112 GLN A O 1
ATOM 931 N N . ARG A 1 113 ? 60.547 -0.717 -63.355 1.00 90.75 113 ARG A N 1
ATOM 932 C CA . ARG A 1 113 ? 60.573 -0.170 -61.988 1.00 90.75 113 ARG A CA 1
ATOM 933 C C . ARG A 1 113 ? 59.342 0.684 -61.681 1.00 90.75 113 ARG A C 1
ATOM 935 O O . ARG A 1 113 ? 58.788 0.539 -60.595 1.00 90.75 113 ARG A O 1
ATOM 942 N N . PHE A 1 114 ? 58.888 1.530 -62.610 1.00 90.38 114 PHE A N 1
ATOM 943 C CA . PHE A 1 114 ? 57.653 2.301 -62.422 1.00 90.38 114 PHE A CA 1
ATOM 944 C C . PHE A 1 114 ? 56.405 1.424 -62.450 1.00 90.38 114 PHE A C 1
ATOM 946 O O . PHE A 1 114 ? 55.528 1.623 -61.617 1.00 90.38 114 PHE A O 1
ATOM 953 N N . VAL A 1 115 ? 56.327 0.442 -63.353 1.00 90.25 115 VAL A N 1
ATOM 954 C CA . VAL A 1 115 ? 55.206 -0.513 -63.395 1.00 90.25 115 VAL A CA 1
ATOM 955 C C . VAL A 1 115 ? 55.100 -1.268 -62.072 1.00 90.25 115 VAL A C 1
ATOM 957 O O . VAL A 1 115 ? 54.024 -1.295 -61.478 1.00 90.25 115 VAL A O 1
ATOM 960 N N . LYS A 1 116 ? 56.222 -1.788 -61.559 1.00 91.00 116 LYS A N 1
ATOM 961 C CA . LYS A 1 116 ? 56.269 -2.468 -60.260 1.00 91.00 116 LYS A CA 1
ATOM 962 C C . LYS A 1 116 ? 55.865 -1.544 -59.108 1.00 91.00 116 LYS A C 1
ATOM 964 O O . LYS A 1 116 ? 55.114 -1.951 -58.234 1.00 91.00 116 LYS A O 1
ATOM 969 N N . LEU A 1 117 ? 56.324 -0.292 -59.112 1.00 89.88 117 LEU A N 1
ATOM 970 C CA . LEU A 1 117 ? 55.956 0.680 -58.081 1.00 89.88 117 LEU A CA 1
ATOM 971 C C . LEU A 1 117 ? 54.460 1.035 -58.123 1.00 89.88 117 LEU A C 1
ATOM 973 O O . LEU A 1 117 ? 53.834 1.158 -57.077 1.00 89.88 117 LEU A O 1
ATOM 977 N N . ILE A 1 118 ? 53.871 1.175 -59.315 1.00 89.00 118 ILE A N 1
ATOM 978 C CA . ILE A 1 118 ? 52.424 1.382 -59.481 1.00 89.00 118 ILE A CA 1
ATOM 979 C C . ILE A 1 118 ? 51.649 0.167 -58.958 1.00 89.00 118 ILE A C 1
ATOM 981 O O . ILE A 1 118 ? 50.642 0.337 -58.275 1.00 89.00 118 ILE A O 1
ATOM 985 N N . GLU A 1 119 ? 52.117 -1.049 -59.243 1.00 89.50 119 GLU A N 1
ATOM 986 C CA . GLU A 1 119 ? 51.536 -2.285 -58.712 1.00 89.50 119 GLU A CA 1
ATOM 987 C C . GLU A 1 119 ? 51.615 -2.332 -57.178 1.00 89.50 119 GLU A C 1
ATOM 989 O O . GLU A 1 119 ? 50.610 -2.593 -56.524 1.00 89.50 119 GLU A O 1
ATOM 994 N N . GLU A 1 120 ? 52.758 -1.974 -56.586 1.00 88.81 120 GLU A N 1
ATOM 995 C CA . GLU A 1 120 ? 52.924 -1.874 -55.130 1.00 88.81 120 GLU A CA 1
ATOM 996 C C . GLU A 1 120 ? 52.007 -0.806 -54.501 1.00 88.81 120 GLU A C 1
ATOM 998 O O . GLU A 1 120 ? 51.437 -1.047 -53.437 1.00 88.81 120 GLU A O 1
ATOM 1003 N N . ILE A 1 121 ? 51.803 0.344 -55.160 1.00 88.06 121 ILE A N 1
ATOM 1004 C CA . ILE A 1 121 ? 50.849 1.380 -54.720 1.00 88.06 121 ILE A CA 1
ATOM 1005 C C . ILE A 1 121 ? 49.405 0.873 -54.785 1.00 88.06 121 ILE A C 1
ATOM 1007 O O . ILE A 1 121 ? 48.634 1.101 -53.853 1.00 88.06 121 ILE A O 1
ATOM 1011 N N . ASN A 1 122 ? 49.032 0.169 -55.853 1.00 87.06 122 ASN A N 1
ATOM 1012 C CA . ASN A 1 122 ? 47.688 -0.387 -56.001 1.00 87.06 122 ASN A CA 1
ATOM 1013 C C . ASN A 1 122 ? 47.418 -1.511 -54.990 1.00 87.06 122 ASN A C 1
ATOM 1015 O O . ASN A 1 122 ? 46.330 -1.560 -54.420 1.00 87.06 122 ASN A O 1
ATOM 1019 N N . ASN A 1 123 ? 48.406 -2.365 -54.716 1.00 87.56 123 ASN A N 1
ATOM 1020 C CA . ASN A 1 123 ? 48.307 -3.398 -53.684 1.00 87.56 123 ASN A CA 1
ATOM 1021 C C . ASN A 1 123 ? 48.148 -2.766 -52.295 1.00 87.56 123 ASN A C 1
ATOM 1023 O O . ASN A 1 123 ? 47.240 -3.139 -51.556 1.00 87.56 123 ASN A O 1
ATOM 1027 N N . ALA A 1 124 ? 48.940 -1.736 -51.977 1.00 86.31 124 ALA A N 1
ATOM 1028 C CA . ALA A 1 124 ? 48.774 -0.980 -50.737 1.00 86.31 124 ALA A CA 1
ATOM 1029 C C . ALA A 1 124 ? 47.387 -0.318 -50.647 1.00 86.31 124 ALA A C 1
ATOM 1031 O O . ALA A 1 124 ? 46.764 -0.337 -49.590 1.00 86.31 124 ALA A O 1
ATOM 1032 N N . MET A 1 125 ? 46.859 0.225 -51.748 1.00 85.25 125 MET A N 1
ATOM 1033 C CA . MET A 1 125 ? 45.495 0.764 -51.786 1.00 85.25 125 MET A CA 1
ATOM 1034 C C . MET A 1 125 ? 44.444 -0.309 -51.472 1.00 85.25 125 MET A C 1
ATOM 1036 O O . MET A 1 125 ? 43.504 -0.035 -50.725 1.00 85.25 125 MET A O 1
ATOM 1040 N N . GLN A 1 126 ? 44.593 -1.524 -52.008 1.00 84.75 126 GLN A N 1
ATOM 1041 C CA . GLN A 1 126 ? 43.684 -2.639 -51.725 1.00 84.75 126 GLN A CA 1
ATOM 1042 C C . GLN A 1 126 ? 43.755 -3.081 -50.261 1.00 84.75 126 GLN A C 1
ATOM 1044 O O . GLN A 1 126 ? 42.709 -3.201 -49.626 1.00 84.75 126 GLN A O 1
ATOM 1049 N N . GLU A 1 127 ? 44.958 -3.254 -49.709 1.00 83.81 127 GLU A N 1
ATOM 1050 C CA . GLU A 1 127 ? 45.162 -3.623 -48.301 1.00 83.81 127 GLU A CA 1
ATOM 1051 C C . GLU A 1 127 ? 44.537 -2.590 -47.354 1.00 83.81 127 GLU A C 1
ATOM 1053 O O . GLU A 1 127 ? 43.768 -2.937 -46.455 1.00 83.81 127 GLU A O 1
ATOM 1058 N N . VAL A 1 128 ? 44.794 -1.301 -47.604 1.00 84.62 128 VAL A N 1
ATOM 1059 C CA . VAL A 1 128 ? 44.233 -0.197 -46.813 1.00 84.62 128 VAL A CA 1
ATOM 1060 C C . VAL A 1 128 ? 42.712 -0.134 -46.951 1.00 84.62 128 VAL A C 1
ATOM 1062 O O . VAL A 1 128 ? 42.017 0.089 -45.961 1.00 84.62 128 VAL A O 1
ATOM 1065 N N . SER A 1 129 ? 42.175 -0.365 -48.152 1.00 85.00 129 SER A N 1
ATOM 1066 C CA . SER A 1 129 ? 40.725 -0.393 -48.385 1.00 85.00 129 SER A CA 1
ATOM 1067 C C . SER A 1 129 ? 40.054 -1.557 -47.661 1.00 85.00 129 SER A C 1
ATOM 1069 O O . SER A 1 129 ? 38.983 -1.378 -47.082 1.00 85.00 129 SER A O 1
ATOM 1071 N N . GLN A 1 130 ? 40.682 -2.736 -47.651 1.00 86.06 130 GLN A N 1
ATOM 1072 C CA . GLN A 1 130 ? 40.164 -3.905 -46.948 1.00 86.06 130 GLN A CA 1
ATOM 1073 C C . GLN A 1 130 ? 40.155 -3.680 -45.433 1.00 86.06 130 GLN A C 1
ATOM 1075 O O . GLN A 1 130 ? 39.119 -3.871 -44.796 1.00 86.06 130 GLN A O 1
ATOM 1080 N N . ALA A 1 131 ? 41.262 -3.198 -44.865 1.00 84.62 131 ALA A N 1
ATOM 1081 C CA . ALA A 1 131 ? 41.343 -2.893 -43.440 1.00 84.62 131 ALA A CA 1
ATOM 1082 C C . ALA A 1 131 ? 40.344 -1.793 -43.027 1.00 84.62 131 ALA A C 1
ATOM 1084 O O . ALA A 1 131 ? 39.662 -1.914 -42.008 1.00 84.62 131 ALA A O 1
ATOM 1085 N N . ALA A 1 132 ? 40.181 -0.752 -43.850 1.00 86.81 132 ALA A N 1
ATOM 1086 C CA . ALA A 1 132 ? 39.177 0.289 -43.633 1.00 86.81 132 ALA A CA 1
ATOM 1087 C C . ALA A 1 132 ? 37.741 -0.256 -43.690 1.00 86.81 132 ALA A C 1
ATOM 1089 O O . ALA A 1 132 ? 36.904 0.126 -42.872 1.00 86.81 132 ALA A O 1
ATOM 1090 N N . ALA A 1 133 ? 37.443 -1.163 -44.626 1.00 88.00 133 ALA A N 1
ATOM 1091 C CA . ALA A 1 133 ? 36.140 -1.815 -44.720 1.00 88.00 133 ALA A CA 1
ATOM 1092 C C . ALA A 1 133 ? 35.846 -2.685 -43.491 1.00 88.00 133 ALA A C 1
ATOM 1094 O O . ALA A 1 133 ? 34.730 -2.645 -42.972 1.00 88.00 133 ALA A O 1
ATOM 1095 N N . GLU A 1 134 ? 36.831 -3.431 -42.990 1.00 88.00 134 GLU A N 1
ATOM 1096 C CA . GLU A 1 134 ? 36.703 -4.229 -41.766 1.00 88.00 134 GLU A CA 1
ATOM 1097 C C . GLU A 1 134 ? 36.457 -3.342 -40.535 1.00 88.00 134 GLU A C 1
ATOM 1099 O O . GLU A 1 134 ? 35.503 -3.584 -39.787 1.00 88.00 134 GLU A O 1
ATOM 1104 N N . ALA A 1 135 ? 37.234 -2.266 -40.370 1.00 87.88 135 ALA A N 1
ATOM 1105 C CA . ALA A 1 135 ? 37.058 -1.297 -39.287 1.00 87.88 135 ALA A CA 1
ATOM 1106 C C . ALA A 1 135 ? 35.687 -0.598 -39.348 1.00 87.88 135 ALA A C 1
ATOM 1108 O O . ALA A 1 135 ? 34.999 -0.461 -38.330 1.00 87.88 135 ALA A O 1
ATOM 1109 N N . LEU A 1 136 ? 35.241 -0.209 -40.550 1.00 90.38 136 LEU A N 1
ATOM 1110 C CA . LEU A 1 136 ? 33.928 0.399 -40.758 1.00 90.38 136 LEU A CA 1
ATOM 1111 C C . LEU A 1 136 ? 32.825 -0.585 -40.371 1.00 90.38 136 LEU A C 1
ATOM 1113 O O . LEU A 1 136 ? 31.967 -0.241 -39.560 1.00 90.38 136 LEU A O 1
ATOM 1117 N N . LYS A 1 137 ? 32.875 -1.826 -40.874 1.00 90.75 137 LYS A N 1
ATOM 1118 C CA . LYS A 1 137 ? 31.894 -2.868 -40.538 1.00 90.75 137 LYS A CA 1
ATOM 1119 C C . LYS A 1 137 ? 31.844 -3.138 -39.037 1.00 90.75 137 LYS A C 1
ATOM 1121 O O . LYS A 1 137 ? 30.747 -3.282 -38.499 1.00 90.75 137 LYS A O 1
ATOM 1126 N N . ALA A 1 138 ? 32.985 -3.160 -38.348 1.00 90.44 138 ALA A N 1
ATOM 1127 C CA . ALA A 1 138 ? 33.036 -3.329 -36.898 1.00 90.44 138 ALA A CA 1
ATOM 1128 C C . ALA A 1 138 ? 32.333 -2.178 -36.154 1.00 90.44 138 ALA A C 1
ATOM 1130 O O . ALA A 1 138 ? 31.490 -2.421 -35.286 1.00 90.44 138 ALA A O 1
ATOM 1131 N N . LYS A 1 139 ? 32.611 -0.924 -36.532 1.00 90.50 139 LYS A N 1
ATOM 1132 C CA . LYS A 1 139 ? 31.992 0.260 -35.914 1.00 90.50 139 LYS A CA 1
ATOM 1133 C C . LYS A 1 139 ? 30.492 0.349 -36.209 1.00 90.50 139 LYS A C 1
ATOM 1135 O O . LYS A 1 139 ? 29.695 0.553 -35.297 1.00 90.50 139 LYS A O 1
ATOM 1140 N N . THR A 1 140 ? 30.093 0.107 -37.455 1.00 92.12 140 THR A N 1
ATOM 1141 C CA . THR A 1 140 ? 28.687 0.025 -37.878 1.00 92.12 140 THR A CA 1
ATOM 1142 C C . THR A 1 140 ? 27.940 -1.095 -37.149 1.00 92.12 140 THR A C 1
ATOM 1144 O O . THR A 1 140 ? 26.781 -0.912 -36.782 1.00 92.12 140 THR A O 1
ATOM 1147 N N . LYS A 1 141 ? 28.588 -2.240 -36.892 1.00 93.31 141 LYS A N 1
ATOM 1148 C CA . LYS A 1 141 ? 27.997 -3.350 -36.133 1.00 93.31 141 LYS A CA 1
ATOM 1149 C C . LYS A 1 141 ? 27.704 -2.958 -34.687 1.00 93.31 141 LYS A C 1
ATOM 1151 O O . LYS A 1 141 ? 26.595 -3.201 -34.231 1.00 93.31 141 LYS A O 1
ATOM 1156 N N . ASN A 1 142 ? 28.643 -2.300 -34.007 1.00 92.75 142 ASN A N 1
ATOM 1157 C CA . ASN A 1 142 ? 28.422 -1.794 -32.648 1.00 92.75 142 ASN A CA 1
ATOM 1158 C C . ASN A 1 142 ? 27.229 -0.816 -32.602 1.00 92.75 142 ASN A C 1
ATOM 1160 O O . ASN A 1 142 ? 26.322 -0.969 -31.787 1.00 92.75 142 ASN A O 1
ATOM 1164 N N . MET A 1 143 ? 27.163 0.124 -33.552 1.00 93.94 143 MET A N 1
ATOM 1165 C CA . MET A 1 143 ? 26.023 1.043 -33.668 1.00 93.94 143 MET A CA 1
ATOM 1166 C C . MET A 1 143 ? 24.698 0.306 -33.919 1.00 93.94 143 MET A C 1
ATOM 1168 O O . MET A 1 143 ? 23.669 0.699 -33.375 1.00 93.94 143 MET A O 1
ATOM 1172 N N . MET A 1 144 ? 24.708 -0.764 -34.722 1.00 94.25 144 MET A N 1
ATOM 1173 C CA . MET A 1 144 ? 23.511 -1.572 -34.970 1.00 94.25 144 MET A CA 1
ATOM 1174 C C . MET A 1 144 ? 23.059 -2.279 -33.692 1.00 94.25 144 MET A C 1
ATOM 1176 O O . MET A 1 144 ? 21.888 -2.187 -33.348 1.00 94.25 144 MET A O 1
ATOM 1180 N N . GLU A 1 145 ? 23.976 -2.926 -32.970 1.00 93.94 145 GLU A N 1
ATOM 1181 C CA . GLU A 1 145 ? 23.682 -3.598 -31.697 1.00 93.94 145 GLU A CA 1
ATOM 1182 C C . GLU A 1 145 ? 23.095 -2.618 -30.672 1.00 93.94 145 GLU A C 1
ATOM 1184 O O . GLU A 1 145 ? 22.124 -2.947 -29.988 1.00 93.94 145 GLU A O 1
ATOM 1189 N N . LYS A 1 146 ? 23.613 -1.383 -30.628 1.00 94.31 146 LYS A N 1
ATOM 1190 C CA . LYS A 1 146 ? 23.050 -0.289 -29.829 1.00 94.31 146 LYS A CA 1
ATOM 1191 C C . LYS A 1 146 ? 21.599 0.008 -30.232 1.00 94.31 146 LYS A C 1
ATOM 1193 O O . LYS A 1 146 ? 20.728 -0.039 -29.365 1.00 94.31 146 LYS A O 1
ATOM 1198 N N . CYS A 1 147 ? 21.306 0.216 -31.521 1.00 93.75 147 CYS A N 1
ATOM 1199 C CA . CYS A 1 147 ? 19.929 0.407 -32.007 1.00 93.75 147 CYS A CA 1
ATOM 1200 C C . CYS A 1 147 ? 19.006 -0.764 -31.643 1.00 93.75 147 CYS A C 1
ATOM 1202 O O . CYS A 1 147 ? 17.920 -0.536 -31.110 1.00 93.75 147 CYS A O 1
ATOM 1204 N N . SER A 1 148 ? 19.433 -2.005 -31.901 1.00 93.94 148 SER A N 1
ATOM 1205 C CA . SER A 1 148 ? 18.639 -3.201 -31.604 1.00 93.94 148 SER A CA 1
ATOM 1206 C C . SER A 1 148 ? 18.346 -3.311 -30.106 1.00 93.94 148 SER A C 1
ATOM 1208 O O . SER A 1 148 ? 17.216 -3.587 -29.723 1.00 93.94 148 SER A O 1
ATOM 1210 N N . SER A 1 149 ? 19.324 -3.007 -29.243 1.00 95.50 149 SER A N 1
ATOM 1211 C CA . SER A 1 149 ? 19.131 -3.031 -27.787 1.00 95.50 149 SER A CA 1
ATOM 1212 C C . SER A 1 149 ? 18.105 -2.000 -27.298 1.00 95.50 149 SER A C 1
ATOM 1214 O O . SER A 1 149 ? 17.307 -2.296 -26.403 1.00 95.50 149 SER A O 1
ATOM 1216 N N . LEU A 1 150 ? 18.085 -0.807 -27.905 1.00 94.62 150 LEU A N 1
ATOM 1217 C CA . LEU A 1 150 ? 17.104 0.232 -27.598 1.00 94.62 150 LEU A CA 1
ATOM 1218 C C . LEU A 1 150 ? 15.705 -0.197 -28.051 1.00 94.62 150 LEU A C 1
ATOM 1220 O O . LEU A 1 150 ? 14.766 -0.108 -27.262 1.00 94.62 150 LEU A O 1
ATOM 1224 N N . LEU A 1 151 ? 15.572 -0.723 -29.272 1.00 93.75 151 LEU A N 1
ATOM 1225 C CA . LEU A 1 151 ? 14.302 -1.233 -29.803 1.00 93.75 151 LEU A CA 1
ATOM 1226 C C . LEU A 1 151 ? 13.753 -2.394 -28.960 1.00 93.75 151 LEU A C 1
ATOM 1228 O O . LEU A 1 151 ? 12.583 -2.370 -28.578 1.00 93.75 151 LEU A O 1
ATOM 1232 N N . ASP A 1 152 ? 14.604 -3.344 -28.574 1.00 94.38 152 ASP A N 1
ATOM 1233 C CA . ASP A 1 152 ? 14.236 -4.449 -27.685 1.00 94.38 152 ASP A CA 1
ATOM 1234 C C . ASP A 1 152 ? 13.743 -3.938 -26.323 1.00 94.38 152 ASP A C 1
ATOM 1236 O O . ASP A 1 152 ? 12.759 -4.447 -25.774 1.00 94.38 152 ASP A O 1
ATOM 1240 N N . LYS A 1 153 ? 14.408 -2.922 -25.751 1.00 93.56 153 LYS A N 1
ATOM 1241 C CA . LYS A 1 153 ? 13.967 -2.317 -24.486 1.00 93.56 153 LYS A CA 1
ATOM 1242 C C . LYS A 1 153 ? 12.632 -1.580 -24.654 1.00 93.56 153 LYS A C 1
ATOM 1244 O O . LYS A 1 153 ? 11.777 -1.699 -23.776 1.00 93.56 153 LYS A O 1
ATOM 1249 N N . MET A 1 154 ? 12.413 -0.889 -25.776 1.00 91.62 154 MET A N 1
ATOM 1250 C CA . MET A 1 154 ? 11.118 -0.276 -26.101 1.00 91.62 154 MET A CA 1
ATOM 1251 C C . MET A 1 154 ? 10.003 -1.324 -26.168 1.00 91.62 154 MET A C 1
ATOM 1253 O O . MET A 1 154 ? 8.942 -1.106 -25.586 1.00 91.62 154 MET A O 1
ATOM 1257 N N . ASP A 1 155 ? 10.249 -2.473 -26.801 1.00 90.56 155 ASP A N 1
ATOM 1258 C CA . ASP A 1 155 ? 9.274 -3.564 -26.911 1.00 90.56 155 ASP A CA 1
ATOM 1259 C C . ASP A 1 155 ? 8.917 -4.178 -25.562 1.00 90.56 155 ASP A C 1
ATOM 1261 O O . ASP A 1 155 ? 7.736 -4.353 -25.253 1.00 90.56 155 ASP A O 1
ATOM 1265 N N . ARG A 1 156 ? 9.916 -4.432 -24.711 1.00 90.94 156 ARG A N 1
ATOM 1266 C CA . ARG A 1 156 ? 9.686 -4.938 -23.346 1.00 90.94 156 ARG A CA 1
ATOM 1267 C C . ARG A 1 156 ? 8.838 -3.988 -22.505 1.00 90.94 156 ARG A C 1
ATOM 1269 O O . ARG A 1 156 ? 8.049 -4.444 -21.683 1.00 90.94 156 ARG A O 1
ATOM 1276 N N . LEU A 1 157 ? 8.997 -2.681 -22.709 1.00 87.75 157 LEU A N 1
ATOM 1277 C CA . LEU A 1 157 ? 8.228 -1.644 -22.019 1.00 87.75 157 LEU A CA 1
ATOM 1278 C C . LEU A 1 157 ? 6.902 -1.297 -22.724 1.00 87.75 157 LEU A C 1
ATOM 1280 O O . LEU A 1 157 ? 6.145 -0.463 -22.219 1.00 87.75 157 LEU A O 1
ATOM 1284 N N . GLY A 1 158 ? 6.606 -1.924 -23.869 1.00 85.31 158 GLY A N 1
ATOM 1285 C CA . GLY A 1 158 ? 5.396 -1.685 -24.657 1.00 85.31 158 GLY A CA 1
ATOM 1286 C C . GLY A 1 158 ? 5.310 -0.277 -25.256 1.00 85.31 158 GLY A C 1
ATOM 1287 O O . GLY A 1 158 ? 4.210 0.257 -25.395 1.00 85.31 158 GLY A O 1
ATOM 1288 N N . LEU A 1 159 ? 6.452 0.345 -25.559 1.00 85.69 159 LEU A N 1
ATOM 1289 C CA . LEU A 1 159 ? 6.556 1.717 -26.057 1.00 85.69 159 LEU A CA 1
ATOM 1290 C C . LEU A 1 159 ? 6.475 1.775 -27.592 1.00 85.69 159 LEU A C 1
ATOM 1292 O O . LEU A 1 159 ? 7.225 1.102 -28.305 1.00 85.69 159 LEU A O 1
ATOM 1296 N N . GLU A 1 160 ? 5.605 2.646 -28.108 1.00 84.31 160 GLU A N 1
ATOM 1297 C CA . GLU A 1 160 ? 5.421 2.894 -29.546 1.00 84.31 160 GLU A CA 1
ATOM 1298 C C . GLU A 1 160 ? 5.494 4.402 -29.885 1.00 84.31 160 GLU A C 1
ATOM 1300 O O . GLU A 1 160 ? 4.599 4.917 -30.561 1.00 84.31 160 GLU A O 1
ATOM 1305 N N . PRO A 1 161 ? 6.519 5.153 -29.426 1.00 82.19 161 PRO A N 1
ATOM 1306 C CA . PRO A 1 161 ? 6.619 6.581 -29.704 1.00 82.19 161 PRO A CA 1
ATOM 1307 C C . PRO A 1 161 ? 6.776 6.811 -31.209 1.00 82.19 161 PRO A C 1
ATOM 1309 O O . PRO A 1 161 ? 7.740 6.354 -31.835 1.00 82.19 161 PRO A O 1
ATOM 1312 N N . ILE A 1 162 ? 5.811 7.530 -31.781 1.00 77.81 162 ILE A N 1
ATOM 1313 C CA . ILE A 1 162 ? 5.790 7.866 -33.205 1.00 77.81 162 ILE A CA 1
ATOM 1314 C C . ILE A 1 162 ? 7.010 8.747 -33.518 1.00 77.81 162 ILE A C 1
ATOM 1316 O O . ILE A 1 162 ? 7.311 9.683 -32.779 1.00 77.81 162 ILE A O 1
ATOM 1320 N N . GLY A 1 163 ? 7.727 8.447 -34.604 1.00 83.38 163 GLY A N 1
ATOM 1321 C CA . GLY A 1 163 ? 8.938 9.173 -35.000 1.00 83.38 163 GLY A CA 1
ATOM 1322 C C . GLY A 1 163 ? 10.223 8.571 -34.429 1.00 83.38 163 GLY A C 1
ATOM 1323 O O . GLY A 1 163 ? 11.046 8.094 -35.205 1.00 83.38 163 GLY A O 1
ATOM 1324 N N . LEU A 1 164 ? 10.377 8.522 -33.099 1.00 86.94 164 LEU A N 1
ATOM 1325 C CA . LEU A 1 164 ? 11.596 8.003 -32.448 1.00 86.94 164 LEU A CA 1
ATOM 1326 C C . LEU A 1 164 ? 11.870 6.542 -32.841 1.00 86.94 164 LEU A C 1
ATOM 1328 O O . LEU A 1 164 ? 12.971 6.188 -33.266 1.00 86.94 164 LEU A O 1
ATOM 1332 N N . ARG A 1 165 ? 10.837 5.695 -32.756 1.00 89.44 165 ARG A N 1
ATOM 1333 C CA . ARG A 1 165 ? 10.942 4.276 -33.113 1.00 89.44 165 ARG A CA 1
ATOM 1334 C C . ARG A 1 165 ? 11.215 4.076 -34.606 1.00 89.44 165 ARG A C 1
ATOM 1336 O O . ARG A 1 165 ? 12.045 3.249 -34.980 1.00 89.44 165 ARG A O 1
ATOM 1343 N N . ASP A 1 166 ? 10.530 4.838 -35.457 1.00 90.25 166 ASP A N 1
ATOM 1344 C CA . ASP A 1 166 ? 10.672 4.748 -36.914 1.00 90.25 166 ASP A CA 1
ATOM 1345 C C . ASP A 1 166 ? 12.077 5.155 -37.373 1.00 90.25 166 ASP A C 1
ATOM 1347 O O . ASP A 1 166 ? 12.642 4.546 -38.288 1.00 90.25 166 ASP A O 1
ATOM 1351 N N . GLU A 1 167 ? 12.658 6.167 -36.723 1.00 91.88 167 GLU A N 1
ATOM 1352 C CA . GLU A 1 167 ? 14.013 6.636 -36.995 1.00 91.88 167 GLU A CA 1
ATOM 1353 C C . GLU A 1 167 ? 15.063 5.590 -36.596 1.00 91.88 167 GLU A C 1
ATOM 1355 O O . GLU A 1 167 ? 15.923 5.262 -37.417 1.00 91.88 167 GLU A O 1
ATOM 1360 N N . LEU A 1 168 ? 14.944 4.979 -35.411 1.00 93.06 168 LEU A N 1
ATOM 1361 C CA . LEU A 1 168 ? 15.826 3.885 -34.981 1.00 93.06 168 LEU A CA 1
ATOM 1362 C C . LEU A 1 168 ? 15.771 2.684 -35.935 1.00 93.06 168 LEU A C 1
ATOM 1364 O O . LEU A 1 168 ? 16.818 2.189 -36.351 1.00 93.06 168 LEU A O 1
ATOM 1368 N N . ILE A 1 169 ? 14.572 2.263 -36.357 1.00 92.81 169 ILE A N 1
ATOM 1369 C CA . ILE A 1 169 ? 14.400 1.171 -37.333 1.00 92.81 169 ILE A CA 1
ATOM 1370 C C . ILE A 1 169 ? 15.037 1.535 -38.682 1.00 92.81 169 ILE A C 1
ATOM 1372 O O . ILE A 1 169 ? 15.643 0.689 -39.347 1.00 92.81 169 ILE A O 1
ATOM 1376 N N . ARG A 1 170 ? 14.897 2.791 -39.128 1.00 93.62 170 ARG A N 1
ATOM 1377 C CA . ARG A 1 170 ? 15.512 3.261 -40.377 1.00 93.62 170 ARG A CA 1
ATOM 1378 C C . ARG A 1 170 ? 17.038 3.226 -40.287 1.00 93.62 170 ARG A C 1
ATOM 1380 O O . ARG A 1 170 ? 17.674 2.751 -41.229 1.00 93.62 170 ARG A O 1
ATOM 1387 N N . ILE A 1 171 ? 17.609 3.696 -39.177 1.00 93.31 171 ILE A N 1
ATOM 1388 C CA . ILE A 1 171 ? 19.056 3.676 -38.931 1.00 93.31 171 ILE A CA 1
ATOM 1389 C C . ILE A 1 171 ? 19.561 2.233 -38.878 1.00 93.31 171 ILE A C 1
ATOM 1391 O O . ILE A 1 171 ? 20.490 1.896 -39.606 1.00 93.31 171 ILE A O 1
ATOM 1395 N N . GLU A 1 172 ? 18.917 1.358 -38.105 1.00 93.69 172 GLU A N 1
ATOM 1396 C CA . GLU A 1 172 ? 19.284 -0.058 -37.984 1.00 93.69 172 GLU A CA 1
ATOM 1397 C C . GLU A 1 172 ? 19.308 -0.763 -39.352 1.00 93.69 172 GLU A C 1
ATOM 1399 O O . GLU A 1 172 ? 20.286 -1.434 -39.695 1.00 93.69 172 GLU A O 1
ATOM 1404 N N . LYS A 1 173 ? 18.278 -0.557 -40.186 1.00 91.94 173 LYS A N 1
ATOM 1405 C CA . LYS A 1 173 ? 18.236 -1.091 -41.560 1.00 91.94 173 LYS A CA 1
ATOM 1406 C C . LYS A 1 173 ? 19.377 -0.556 -42.426 1.00 91.94 173 LYS A C 1
ATOM 1408 O O . LYS A 1 173 ? 19.983 -1.329 -43.170 1.00 91.94 173 LYS A O 1
ATOM 1413 N N . GLY A 1 174 ? 19.678 0.740 -42.328 1.00 90.12 174 GLY A N 1
ATOM 1414 C CA . GLY A 1 174 ? 20.796 1.365 -43.037 1.00 90.12 174 GLY A CA 1
ATOM 1415 C C . GLY A 1 174 ? 22.145 0.766 -42.631 1.00 90.12 174 GLY A C 1
ATOM 1416 O O . GLY A 1 174 ? 22.917 0.348 -43.492 1.00 90.12 174 GLY A O 1
ATOM 1417 N N . LEU A 1 175 ? 22.391 0.636 -41.325 1.00 92.12 175 LEU A N 1
ATOM 1418 C CA . LEU A 1 175 ? 23.601 0.025 -40.765 1.00 92.12 175 LEU A CA 1
ATOM 1419 C C . LEU A 1 175 ? 23.748 -1.441 -41.204 1.00 92.12 175 LEU A C 1
ATOM 1421 O O . LEU A 1 175 ? 24.829 -1.869 -41.612 1.00 92.12 175 LEU A O 1
ATOM 1425 N N . LYS A 1 176 ? 22.650 -2.206 -41.202 1.00 91.44 176 LYS A N 1
ATOM 1426 C CA . LYS A 1 176 ? 22.634 -3.596 -41.675 1.00 91.44 176 LYS A CA 1
ATOM 1427 C C . LYS A 1 176 ? 23.040 -3.709 -43.145 1.00 91.44 176 LYS A C 1
ATOM 1429 O O . LYS A 1 176 ? 23.830 -4.589 -43.478 1.00 91.44 176 LYS A O 1
ATOM 1434 N N . SER A 1 177 ? 22.560 -2.796 -43.994 1.00 88.62 177 SER A N 1
ATOM 1435 C CA . SER A 1 177 ? 22.936 -2.743 -45.411 1.00 88.62 177 SER A CA 1
ATOM 1436 C C . SER A 1 177 ? 24.433 -2.494 -45.610 1.00 88.62 177 SER A C 1
ATOM 1438 O O . SER A 1 177 ? 25.026 -3.103 -46.496 1.00 88.62 177 SER A O 1
ATOM 1440 N N . VAL A 1 178 ? 25.051 -1.636 -44.790 1.00 87.94 178 VAL A N 1
ATOM 1441 C CA . VAL A 1 178 ? 26.499 -1.354 -44.849 1.00 87.94 178 VAL A CA 1
ATOM 1442 C C . VAL A 1 178 ? 27.321 -2.583 -44.446 1.00 87.94 178 VAL A C 1
ATOM 1444 O O . VAL A 1 178 ? 28.329 -2.895 -45.072 1.00 87.94 178 VAL A O 1
ATOM 1447 N N . ILE A 1 179 ? 26.872 -3.336 -43.440 1.00 88.56 179 ILE A N 1
ATOM 1448 C CA . ILE A 1 179 ? 27.577 -4.538 -42.965 1.00 88.56 179 ILE A CA 1
ATOM 1449 C C . ILE A 1 179 ? 27.535 -5.666 -44.000 1.00 88.56 179 ILE A C 1
ATOM 1451 O O . ILE A 1 179 ? 28.559 -6.310 -44.257 1.00 88.56 179 ILE A O 1
ATOM 1455 N N . SER A 1 180 ? 26.367 -5.902 -44.606 1.00 85.62 180 SER A N 1
ATOM 1456 C CA . SER A 1 180 ? 26.183 -6.952 -45.614 1.00 85.62 180 SER A CA 1
ATOM 1457 C C . SER A 1 180 ? 26.670 -6.566 -47.011 1.00 85.62 180 SER A C 1
ATOM 1459 O O . SER A 1 180 ? 26.850 -7.447 -47.844 1.00 85.62 180 SER A O 1
ATOM 1461 N N . GLY A 1 181 ? 26.838 -5.271 -47.283 1.00 83.31 181 GLY A N 1
ATOM 1462 C CA . GLY A 1 181 ? 27.212 -4.758 -48.595 1.00 83.31 181 GLY A CA 1
ATOM 1463 C C . GLY A 1 181 ? 28.673 -5.015 -48.967 1.00 83.31 181 GLY A C 1
ATOM 1464 O O . GLY A 1 181 ? 29.551 -5.180 -48.107 1.00 83.31 181 GLY A O 1
ATOM 1465 N N . GLU A 1 182 ? 28.920 -5.017 -50.276 1.00 81.06 182 GLU A N 1
ATOM 1466 C CA . GLU A 1 182 ? 30.258 -4.829 -50.829 1.00 81.06 182 GLU A CA 1
ATOM 1467 C C . GLU A 1 182 ? 30.671 -3.369 -50.649 1.00 81.06 182 GLU A C 1
ATOM 1469 O O . GLU A 1 182 ? 29.886 -2.450 -50.880 1.00 81.06 182 GLU A O 1
ATOM 1474 N N . ILE A 1 183 ? 31.904 -3.169 -50.195 1.00 82.62 183 ILE A N 1
ATOM 1475 C CA . ILE A 1 183 ? 32.443 -1.861 -49.853 1.00 82.62 183 ILE A CA 1
ATOM 1476 C C . ILE A 1 183 ? 33.584 -1.567 -50.828 1.00 82.62 183 ILE A C 1
ATOM 1478 O O . ILE A 1 183 ? 34.621 -2.226 -50.786 1.00 82.62 183 ILE A O 1
ATOM 1482 N N . THR A 1 184 ? 33.381 -0.593 -51.716 1.00 79.31 184 THR A N 1
ATOM 1483 C CA . THR A 1 184 ? 34.409 -0.106 -52.651 1.00 79.31 184 THR A CA 1
ATOM 1484 C C . THR A 1 184 ? 35.136 1.117 -52.079 1.00 79.31 184 THR A C 1
ATOM 1486 O O . THR A 1 184 ? 34.575 1.802 -51.214 1.00 79.31 184 THR A O 1
ATOM 1489 N N . PRO A 1 185 ? 36.341 1.457 -52.573 1.00 70.62 185 PRO A N 1
ATOM 1490 C CA . PRO A 1 185 ? 37.077 2.653 -52.149 1.00 70.62 185 PRO A CA 1
ATOM 1491 C C . PRO A 1 185 ? 36.270 3.961 -52.241 1.00 70.62 185 PRO A C 1
ATOM 1493 O O . PRO A 1 185 ? 36.345 4.804 -51.349 1.00 70.62 185 PRO A O 1
ATOM 1496 N N . GLU A 1 186 ? 35.436 4.123 -53.272 1.00 71.94 186 GLU A N 1
ATOM 1497 C CA . GLU A 1 186 ? 34.592 5.312 -53.455 1.00 71.94 186 GLU A CA 1
ATOM 1498 C C . GLU A 1 186 ? 33.475 5.378 -52.406 1.00 71.94 186 GLU A C 1
ATOM 1500 O O . GLU A 1 186 ? 33.186 6.442 -51.856 1.00 71.94 186 GLU A O 1
ATOM 1505 N N . THR A 1 187 ? 32.866 4.232 -52.088 1.00 81.81 187 THR A N 1
ATOM 1506 C CA . THR A 1 187 ? 31.823 4.152 -51.054 1.00 81.81 187 THR A CA 1
ATOM 1507 C C . THR A 1 187 ? 32.387 4.298 -49.638 1.00 81.81 187 THR A C 1
ATOM 1509 O O . THR A 1 187 ? 31.716 4.869 -48.778 1.00 81.81 187 THR A O 1
ATOM 1512 N N . LEU A 1 188 ? 33.631 3.860 -49.394 1.00 83.69 188 LEU A N 1
ATOM 1513 C CA . LEU A 1 188 ? 34.318 4.006 -48.104 1.00 83.69 188 LEU A CA 1
ATOM 1514 C C . LEU A 1 188 ? 34.440 5.461 -47.689 1.00 83.69 188 LEU A C 1
ATOM 1516 O O . LEU A 1 188 ? 34.059 5.804 -46.573 1.00 83.69 188 LEU A O 1
ATOM 1520 N N . THR A 1 189 ? 34.929 6.309 -48.591 1.00 80.69 189 THR A N 1
ATOM 1521 C CA . THR A 1 189 ? 35.093 7.742 -48.325 1.00 80.69 189 THR A CA 1
ATOM 1522 C C . THR A 1 189 ? 33.763 8.371 -47.913 1.00 80.69 189 THR A C 1
ATOM 1524 O O . THR A 1 189 ? 33.685 9.009 -46.864 1.00 80.69 189 THR A O 1
ATOM 1527 N N . PHE A 1 190 ? 32.685 8.089 -48.656 1.00 85.25 190 PHE A N 1
ATOM 1528 C CA . PHE A 1 190 ? 31.345 8.579 -48.326 1.00 85.25 190 PHE A CA 1
ATOM 1529 C C . PHE A 1 190 ? 30.876 8.127 -46.935 1.00 85.25 190 PHE A C 1
ATOM 1531 O O . PHE A 1 190 ? 30.353 8.934 -46.162 1.00 85.25 190 PHE A O 1
ATOM 1538 N N . TYR A 1 191 ? 31.050 6.847 -46.591 1.00 87.81 191 TYR A N 1
ATOM 1539 C CA . TYR A 1 191 ? 30.623 6.339 -45.288 1.00 87.81 191 TYR A CA 1
ATOM 1540 C C . TYR A 1 191 ? 31.449 6.912 -44.139 1.00 87.81 191 TYR A C 1
ATOM 1542 O O . TYR A 1 191 ? 30.865 7.295 -43.127 1.00 87.81 191 TYR A O 1
ATOM 1550 N N . ILE A 1 192 ? 32.772 7.008 -44.291 1.00 85.81 192 ILE A N 1
ATOM 1551 C CA . ILE A 1 192 ? 33.668 7.536 -43.254 1.00 85.81 192 ILE A CA 1
ATOM 1552 C C . ILE A 1 192 ? 33.331 8.996 -42.944 1.00 85.81 192 ILE A C 1
ATOM 1554 O O . ILE A 1 192 ? 33.196 9.348 -41.774 1.00 85.81 192 ILE A O 1
ATOM 1558 N N . GLU A 1 193 ? 33.111 9.824 -43.966 1.00 85.19 193 GLU A N 1
ATOM 1559 C CA . GLU A 1 193 ? 32.776 11.243 -43.787 1.00 85.19 193 GLU A CA 1
ATOM 1560 C C . GLU A 1 193 ? 31.417 11.457 -43.100 1.00 85.19 193 GLU A C 1
ATOM 1562 O O . GLU A 1 193 ? 31.246 12.399 -42.325 1.00 85.19 193 GLU A O 1
ATOM 1567 N N . ASN A 1 194 ? 30.441 10.574 -43.340 1.00 87.56 194 ASN A N 1
ATOM 1568 C CA . ASN A 1 194 ? 29.100 10.688 -42.756 1.00 87.56 194 ASN A CA 1
ATOM 1569 C C . ASN A 1 194 ? 28.955 9.984 -41.395 1.00 87.56 194 ASN A C 1
ATOM 1571 O O . ASN A 1 194 ? 27.987 10.238 -40.669 1.00 87.56 194 ASN A O 1
ATOM 1575 N N . LEU A 1 195 ? 29.903 9.123 -41.018 1.00 88.12 195 LEU A N 1
ATOM 1576 C CA . LEU A 1 195 ? 29.843 8.337 -39.787 1.00 88.12 195 LEU A CA 1
ATOM 1577 C C . LEU A 1 195 ? 29.768 9.196 -38.507 1.00 88.12 195 LEU A C 1
ATOM 1579 O O . LEU A 1 195 ? 28.948 8.865 -37.645 1.00 88.12 195 LEU A O 1
ATOM 1583 N N . PRO A 1 196 ? 30.528 10.304 -38.350 1.00 89.19 196 PRO A N 1
ATOM 1584 C CA . PRO A 1 196 ? 30.437 11.161 -37.164 1.00 89.19 196 PRO A CA 1
ATOM 1585 C C . PRO A 1 196 ? 29.045 11.770 -36.982 1.00 89.19 196 PRO A C 1
ATOM 1587 O O . PRO A 1 196 ? 28.514 11.784 -35.874 1.00 89.19 196 PRO A O 1
ATOM 1590 N N . ARG A 1 197 ? 28.414 12.207 -38.081 1.00 90.38 197 ARG A N 1
ATOM 1591 C CA . ARG A 1 197 ? 27.053 12.757 -38.056 1.00 90.38 197 ARG A CA 1
ATOM 1592 C C . ARG A 1 197 ? 26.035 11.703 -37.630 1.00 90.38 197 ARG A C 1
ATOM 1594 O O . ARG A 1 197 ? 25.160 11.996 -36.820 1.00 90.38 197 ARG A O 1
ATOM 1601 N N . LEU A 1 198 ? 26.159 10.482 -38.154 1.00 91.06 198 LEU A N 1
ATOM 1602 C CA . LEU A 1 198 ? 25.293 9.370 -37.761 1.00 91.06 198 LEU A CA 1
ATOM 1603 C C . LEU A 1 198 ? 25.503 8.974 -36.293 1.00 91.06 198 LEU A C 1
ATOM 1605 O O . LEU A 1 198 ? 24.536 8.657 -35.611 1.00 91.06 198 LEU A O 1
ATOM 1609 N N . THR A 1 199 ? 26.747 9.024 -35.809 1.00 91.38 199 THR A N 1
ATOM 1610 C CA . THR A 1 199 ? 27.094 8.722 -34.410 1.00 91.38 199 THR A CA 1
ATOM 1611 C C . THR A 1 199 ? 26.447 9.739 -33.476 1.00 91.38 199 THR A C 1
ATOM 1613 O O . THR A 1 199 ? 25.674 9.352 -32.610 1.00 91.38 199 THR A O 1
ATOM 1616 N N . SER A 1 200 ? 26.649 11.034 -33.738 1.00 93.00 200 SER A N 1
ATOM 1617 C CA . SER A 1 200 ? 26.027 12.117 -32.968 1.00 93.00 200 SER A CA 1
ATOM 1618 C C . SER A 1 200 ? 24.502 12.001 -32.937 1.00 93.00 200 SER A C 1
ATOM 1620 O O . SER A 1 200 ? 23.899 12.155 -31.881 1.00 93.00 200 SER A O 1
ATOM 1622 N N . ARG A 1 201 ? 23.867 11.684 -34.075 1.00 93.06 201 ARG A N 1
ATOM 1623 C CA . ARG A 1 201 ? 22.411 11.498 -34.123 1.00 93.06 201 ARG A CA 1
ATOM 1624 C C . ARG A 1 201 ? 21.950 10.276 -33.325 1.00 93.06 201 ARG A C 1
ATOM 1626 O O . ARG A 1 201 ? 20.917 10.341 -32.672 1.00 93.06 201 ARG A O 1
ATOM 1633 N N . LEU A 1 202 ? 22.690 9.169 -33.369 1.00 93.94 202 LEU A N 1
ATOM 1634 C CA . LEU A 1 202 ? 22.366 7.980 -32.581 1.00 93.94 202 LEU A CA 1
ATOM 1635 C C . LEU A 1 202 ? 22.509 8.236 -31.074 1.00 93.94 202 LEU A C 1
ATOM 1637 O O . LEU A 1 202 ? 21.702 7.727 -30.303 1.00 93.94 202 LEU A O 1
ATOM 1641 N N . ASP A 1 203 ? 23.492 9.035 -30.664 1.00 93.00 203 ASP A N 1
ATOM 1642 C CA . ASP A 1 203 ? 23.683 9.412 -29.260 1.00 93.00 203 ASP A CA 1
ATOM 1643 C C . ASP A 1 203 ? 22.557 10.336 -28.757 1.00 93.00 203 ASP A C 1
ATOM 1645 O O . ASP A 1 203 ? 22.071 10.155 -27.642 1.00 93.00 203 ASP A O 1
ATOM 1649 N N . GLU A 1 204 ? 22.066 11.263 -29.589 1.00 93.00 204 GLU A N 1
ATOM 1650 C CA . GLU A 1 204 ? 20.855 12.050 -29.289 1.00 93.00 204 GLU A CA 1
ATOM 1651 C C . GLU A 1 204 ? 19.622 11.149 -29.107 1.00 93.00 204 GLU A C 1
ATOM 1653 O O . GLU A 1 204 ? 18.911 11.257 -28.110 1.00 93.00 204 GLU A O 1
ATOM 1658 N N . LEU A 1 205 ? 19.391 10.220 -30.044 1.00 91.69 205 LEU A N 1
ATOM 1659 C CA . LEU A 1 205 ? 18.256 9.293 -29.978 1.00 91.69 205 LEU A CA 1
ATOM 1660 C C . LEU A 1 205 ? 18.352 8.353 -28.771 1.00 91.69 205 LEU A C 1
ATOM 1662 O O . LEU A 1 205 ? 17.332 8.007 -28.175 1.00 91.69 205 LEU A O 1
ATOM 1666 N N . GLU A 1 206 ? 19.562 7.932 -28.398 1.00 92.62 206 GLU A N 1
ATOM 1667 C CA . GLU A 1 206 ? 19.791 7.165 -27.175 1.00 92.62 206 GLU A CA 1
ATOM 1668 C C . GLU A 1 206 ? 19.411 7.980 -25.938 1.00 92.62 206 GLU A C 1
ATOM 1670 O O . GLU A 1 206 ? 18.695 7.463 -25.079 1.00 92.62 206 GLU A O 1
ATOM 1675 N N . ALA A 1 207 ? 19.846 9.240 -25.845 1.00 92.69 207 ALA A N 1
ATOM 1676 C CA . ALA A 1 207 ? 19.503 10.107 -24.722 1.00 92.69 207 ALA A CA 1
ATOM 1677 C C . ALA A 1 207 ? 17.978 10.273 -24.584 1.00 92.69 207 ALA A C 1
ATOM 1679 O O . ALA A 1 207 ? 17.438 10.102 -23.487 1.00 92.69 207 ALA A O 1
ATOM 1680 N N . ASP A 1 208 ? 17.276 10.496 -25.699 1.00 90.56 208 ASP A N 1
ATOM 1681 C CA . ASP A 1 208 ? 15.811 10.574 -25.731 1.00 90.56 208 ASP A CA 1
ATOM 1682 C C . ASP A 1 208 ? 15.153 9.259 -25.275 1.00 90.56 208 ASP A C 1
ATOM 1684 O O . ASP A 1 208 ? 14.200 9.271 -24.488 1.00 90.56 208 ASP A O 1
ATOM 1688 N N . CYS A 1 209 ? 15.681 8.108 -25.714 1.00 91.12 209 CYS A N 1
ATOM 1689 C CA . CYS A 1 209 ? 15.207 6.794 -25.275 1.00 91.12 209 CYS A CA 1
ATOM 1690 C C . CYS A 1 209 ? 15.415 6.581 -23.774 1.00 91.12 209 CYS A C 1
ATOM 1692 O O . CYS A 1 209 ? 14.511 6.092 -23.100 1.00 91.12 209 CYS A O 1
ATOM 1694 N N . ILE A 1 210 ? 16.581 6.950 -23.235 1.00 91.88 210 ILE A N 1
ATOM 1695 C CA . ILE A 1 210 ? 16.890 6.811 -21.806 1.00 91.88 210 ILE A CA 1
ATOM 1696 C C . ILE A 1 210 ? 15.893 7.613 -20.969 1.00 91.88 210 ILE A C 1
ATOM 1698 O O . ILE A 1 210 ? 15.328 7.065 -20.020 1.00 91.88 210 ILE A O 1
ATOM 1702 N N . ILE A 1 211 ? 15.626 8.869 -21.342 1.00 91.12 211 ILE A N 1
ATOM 1703 C CA . ILE A 1 211 ? 14.638 9.716 -20.660 1.00 91.12 211 ILE A CA 1
ATOM 1704 C C . ILE A 1 211 ? 13.249 9.071 -20.732 1.00 91.12 211 ILE A C 1
ATOM 1706 O O . ILE A 1 211 ? 12.557 8.965 -19.719 1.00 91.12 211 ILE A O 1
ATOM 1710 N N . LEU A 1 212 ? 12.842 8.595 -21.912 1.00 90.38 212 LEU A N 1
ATOM 1711 C CA . LEU A 1 212 ? 11.551 7.936 -22.094 1.00 90.38 212 LEU A CA 1
ATOM 1712 C C . LEU A 1 212 ? 11.418 6.671 -21.229 1.00 90.38 212 LEU A C 1
ATOM 1714 O O . LEU A 1 212 ? 10.376 6.462 -20.605 1.00 90.38 212 LEU A O 1
ATOM 1718 N N . PHE A 1 213 ? 12.464 5.843 -21.158 1.00 92.12 213 PHE A N 1
ATOM 1719 C CA . PHE A 1 213 ? 12.483 4.638 -20.327 1.00 92.12 213 PHE A CA 1
ATOM 1720 C C . PHE A 1 213 ? 12.350 4.973 -18.847 1.00 92.12 213 PHE A C 1
ATOM 1722 O O . PHE A 1 213 ? 11.507 4.380 -18.180 1.00 92.12 213 PHE A O 1
ATOM 1729 N N . GLN A 1 214 ? 13.116 5.949 -18.356 1.00 92.62 214 GLN A N 1
ATOM 1730 C CA . GLN A 1 214 ? 13.043 6.393 -16.964 1.00 92.62 214 GLN A CA 1
ATOM 1731 C C . GLN A 1 214 ? 11.636 6.873 -16.603 1.00 92.62 214 GLN A C 1
ATOM 1733 O O . GLN A 1 214 ? 11.079 6.452 -15.592 1.00 92.62 214 GLN A O 1
ATOM 1738 N N . LYS A 1 215 ? 11.014 7.689 -17.461 1.00 91.25 215 LYS A N 1
ATOM 1739 C CA . LYS A 1 215 ? 9.647 8.170 -17.228 1.00 91.25 215 LYS A CA 1
ATOM 1740 C C . LYS A 1 215 ? 8.603 7.052 -17.273 1.00 91.25 215 LYS A C 1
ATOM 1742 O O . LYS A 1 215 ? 7.655 7.058 -16.491 1.00 91.25 215 LYS A O 1
ATOM 1747 N N . LYS A 1 216 ? 8.757 6.071 -18.169 1.00 91.25 216 LYS A N 1
ATOM 1748 C CA . LYS A 1 216 ? 7.869 4.898 -18.219 1.00 91.25 216 LYS A CA 1
ATOM 1749 C C . LYS A 1 216 ? 8.008 4.034 -16.964 1.00 91.25 216 LYS A C 1
ATOM 1751 O O . LYS A 1 216 ? 6.995 3.580 -16.437 1.00 91.25 216 LYS A O 1
ATOM 1756 N N . GLU A 1 217 ? 9.232 3.823 -16.491 1.00 92.12 217 GLU A N 1
ATOM 1757 C CA . GLU A 1 217 ? 9.520 3.099 -15.250 1.00 92.12 217 GLU A CA 1
ATOM 1758 C C . GLU A 1 217 ? 8.930 3.843 -14.032 1.00 92.12 217 GLU A C 1
ATOM 1760 O O . GLU A 1 217 ? 8.216 3.224 -13.243 1.00 92.12 217 GLU A O 1
ATOM 1765 N N . GLU A 1 218 ? 9.097 5.172 -13.935 1.00 93.69 218 GLU A N 1
ATOM 1766 C CA . GLU A 1 218 ? 8.463 5.997 -12.889 1.00 93.69 218 GLU A CA 1
ATOM 1767 C C . GLU A 1 218 ? 6.928 5.896 -12.936 1.00 93.69 218 GLU A C 1
ATOM 1769 O O . GLU A 1 218 ? 6.268 5.779 -11.899 1.00 93.69 218 GLU A O 1
ATOM 1774 N N . LEU A 1 219 ? 6.329 5.921 -14.131 1.00 93.56 219 LEU A N 1
ATOM 1775 C CA . LEU A 1 219 ? 4.884 5.762 -14.274 1.00 93.56 219 LEU A CA 1
ATOM 1776 C C . LEU A 1 219 ? 4.412 4.398 -13.754 1.00 93.56 219 LEU A C 1
ATOM 1778 O O . LEU A 1 219 ? 3.447 4.348 -12.993 1.00 93.56 219 LEU A O 1
ATOM 1782 N N . GLU A 1 220 ? 5.072 3.298 -14.131 1.00 93.06 220 GLU A N 1
ATOM 1783 C CA . GLU A 1 220 ? 4.692 1.962 -13.648 1.00 93.06 220 GLU A CA 1
ATOM 1784 C C . GLU A 1 220 ? 4.906 1.803 -12.136 1.00 93.06 220 GLU A C 1
ATOM 1786 O O . GLU A 1 220 ? 4.097 1.138 -11.489 1.00 93.06 220 GLU A O 1
ATOM 1791 N N . GLU A 1 221 ? 5.914 2.452 -11.543 1.00 95.12 221 GLU A N 1
ATOM 1792 C CA . GLU A 1 221 ? 6.079 2.489 -10.084 1.00 95.12 221 GLU A CA 1
ATOM 1793 C C . GLU A 1 221 ? 4.876 3.165 -9.403 1.00 95.12 221 GLU A C 1
ATOM 1795 O O . GLU A 1 221 ? 4.294 2.619 -8.462 1.00 95.12 221 GLU A O 1
ATOM 1800 N N . ASN A 1 222 ? 4.449 4.331 -9.902 1.00 94.38 222 ASN A N 1
ATOM 1801 C CA . ASN A 1 222 ? 3.283 5.040 -9.364 1.00 94.38 222 ASN A CA 1
ATOM 1802 C C . ASN A 1 222 ? 1.978 4.255 -9.586 1.00 94.38 222 ASN A C 1
ATOM 1804 O O . ASN A 1 222 ? 1.144 4.175 -8.684 1.00 94.38 222 ASN A O 1
ATOM 1808 N N . LEU A 1 223 ? 1.815 3.602 -10.741 1.00 94.56 223 LEU A N 1
ATOM 1809 C CA . LEU A 1 223 ? 0.694 2.686 -10.979 1.00 94.56 223 LEU A CA 1
ATOM 1810 C C . LEU A 1 223 ? 0.737 1.467 -10.044 1.00 94.56 223 LEU A C 1
ATOM 1812 O O . LEU A 1 223 ? -0.316 0.965 -9.654 1.00 94.56 223 LEU A O 1
ATOM 1816 N N . GLY A 1 224 ? 1.927 0.997 -9.663 1.00 94.81 224 GLY A N 1
ATOM 1817 C CA . GLY A 1 224 ? 2.117 -0.025 -8.634 1.00 94.81 224 GLY A CA 1
ATOM 1818 C C . GLY A 1 224 ? 1.575 0.418 -7.273 1.00 94.81 224 GLY A C 1
ATOM 1819 O O . GLY A 1 224 ? 0.815 -0.325 -6.654 1.00 94.81 224 GLY A O 1
ATOM 1820 N N . LYS A 1 225 ? 1.872 1.656 -6.855 1.00 95.12 225 LYS A N 1
ATOM 1821 C CA . LYS A 1 225 ? 1.316 2.252 -5.623 1.00 95.12 225 LYS A CA 1
ATOM 1822 C C . LYS A 1 225 ? -0.210 2.331 -5.681 1.00 95.12 225 LYS A C 1
ATOM 1824 O O . LYS A 1 225 ? -0.875 1.892 -4.750 1.00 95.12 225 LYS A O 1
ATOM 1829 N N . ILE A 1 226 ? -0.777 2.791 -6.800 1.00 95.50 226 ILE A N 1
ATOM 1830 C CA . ILE A 1 226 ? -2.235 2.822 -7.011 1.00 95.50 226 ILE A CA 1
ATOM 1831 C C . ILE A 1 226 ? -2.856 1.423 -6.876 1.00 95.50 226 ILE A C 1
ATOM 1833 O O . ILE A 1 226 ? -3.869 1.268 -6.194 1.00 95.50 226 ILE A O 1
ATOM 1837 N N . LYS A 1 227 ? -2.257 0.391 -7.490 1.00 95.38 227 LYS A N 1
ATOM 1838 C CA . LYS A 1 227 ? -2.740 -0.998 -7.362 1.00 95.38 227 LYS A CA 1
ATOM 1839 C C . LYS A 1 227 ? -2.775 -1.448 -5.905 1.00 95.38 227 LYS A C 1
ATOM 1841 O O . LYS A 1 227 ? -3.789 -1.994 -5.482 1.00 95.38 227 LYS A O 1
ATOM 1846 N N . GLN A 1 228 ? -1.714 -1.162 -5.152 1.00 95.75 228 GLN A N 1
ATOM 1847 C CA . GLN A 1 228 ? -1.654 -1.466 -3.726 1.00 95.75 228 GLN A CA 1
ATOM 1848 C C . GLN A 1 228 ? -2.774 -0.753 -2.949 1.00 95.75 228 GLN A C 1
ATOM 1850 O O . GLN A 1 228 ? -3.440 -1.386 -2.135 1.00 95.75 228 GLN A O 1
ATOM 1855 N N . ARG A 1 229 ? -3.047 0.530 -3.232 1.00 94.50 229 ARG A N 1
ATOM 1856 C CA . ARG A 1 229 ? -4.160 1.257 -2.591 1.00 94.50 229 ARG A CA 1
ATOM 1857 C C . ARG A 1 229 ? -5.517 0.627 -2.879 1.00 94.50 229 ARG A C 1
ATOM 1859 O O . ARG A 1 229 ? -6.338 0.507 -1.976 1.00 94.50 229 ARG A O 1
ATOM 1866 N N . PHE A 1 230 ? -5.751 0.183 -4.112 1.00 95.19 230 PHE A N 1
ATOM 1867 C CA . PHE A 1 230 ? -6.977 -0.543 -4.442 1.00 95.19 230 PHE A CA 1
ATOM 1868 C C . PHE A 1 230 ? -7.088 -1.881 -3.699 1.00 95.19 230 PHE A C 1
ATOM 1870 O O . PHE A 1 230 ? -8.174 -2.216 -3.245 1.00 95.19 230 PHE A O 1
ATOM 1877 N N . GLU A 1 231 ? -5.994 -2.631 -3.538 1.00 94.44 231 GLU A N 1
ATOM 1878 C CA . GLU A 1 231 ? -5.988 -3.869 -2.737 1.00 94.44 231 GLU A CA 1
ATOM 1879 C C . GLU A 1 231 ? -6.263 -3.601 -1.246 1.00 94.44 231 GLU A C 1
ATOM 1881 O O . GLU A 1 231 ? -6.914 -4.398 -0.571 1.00 94.44 231 GLU A O 1
ATOM 1886 N N . GLU A 1 232 ? -5.776 -2.481 -0.708 1.00 93.44 232 GLU A N 1
ATOM 1887 C CA . GLU A 1 232 ? -6.081 -2.038 0.657 1.00 93.44 232 GLU A CA 1
ATOM 1888 C C . GLU A 1 232 ? -7.573 -1.684 0.804 1.00 93.44 232 GLU A C 1
ATOM 1890 O O . GLU A 1 232 ? -8.221 -2.155 1.741 1.00 93.44 232 GLU A O 1
ATOM 1895 N N . LEU A 1 233 ? -8.147 -0.951 -0.158 1.00 92.31 233 LEU A N 1
ATOM 1896 C CA . LEU A 1 233 ? -9.583 -0.639 -0.201 1.00 92.31 233 LEU A CA 1
ATOM 1897 C C . LEU A 1 233 ? -10.460 -1.892 -0.332 1.00 92.31 233 LEU A C 1
ATOM 1899 O O . LEU A 1 233 ? -11.501 -1.987 0.318 1.00 92.31 233 LEU A O 1
ATOM 1903 N N . GLU A 1 234 ? -10.037 -2.871 -1.132 1.00 92.69 234 GLU A N 1
ATOM 1904 C CA . GLU A 1 234 ? -10.725 -4.156 -1.292 1.00 92.69 234 GLU A CA 1
ATOM 1905 C C . GLU A 1 234 ? -10.815 -4.902 0.045 1.00 92.69 234 GLU A C 1
ATOM 1907 O O . GLU A 1 234 ? -11.902 -5.308 0.451 1.00 92.69 234 GLU A O 1
ATOM 1912 N N . LYS A 1 235 ? -9.718 -4.955 0.813 1.00 91.50 235 LYS A N 1
ATOM 1913 C CA . LYS A 1 235 ? -9.714 -5.542 2.166 1.00 91.50 235 LYS A CA 1
ATOM 1914 C C . LYS A 1 235 ? -10.651 -4.815 3.130 1.00 91.50 235 LYS A C 1
ATOM 1916 O O . LYS A 1 235 ? -11.281 -5.463 3.966 1.00 91.50 235 LYS A O 1
ATOM 1921 N N . VAL A 1 236 ? -10.729 -3.484 3.061 1.00 89.31 236 VAL A N 1
ATOM 1922 C CA . VAL A 1 236 ? -11.670 -2.710 3.891 1.00 89.31 236 VAL A CA 1
ATOM 1923 C C . VAL A 1 236 ? -13.115 -3.041 3.509 1.00 89.31 236 VAL A C 1
ATOM 1925 O O . VAL A 1 236 ? -13.935 -3.298 4.392 1.00 89.31 236 VAL A O 1
ATOM 1928 N N . SER A 1 237 ? -13.414 -3.116 2.210 1.00 88.50 237 SER A N 1
ATOM 1929 C CA . SER A 1 237 ? -14.736 -3.498 1.700 1.00 88.50 237 SER A CA 1
ATOM 1930 C C . SER A 1 237 ? -15.138 -4.921 2.111 1.00 88.50 237 SER A C 1
ATOM 1932 O O . SER A 1 237 ? -16.257 -5.147 2.579 1.00 88.50 237 SER A O 1
ATOM 1934 N N . GLU A 1 238 ? -14.218 -5.885 2.027 1.00 88.62 238 GLU A N 1
ATOM 1935 C CA . GLU A 1 238 ? -14.448 -7.267 2.462 1.00 88.62 238 GLU A CA 1
ATOM 1936 C C . GLU A 1 238 ? -14.738 -7.357 3.963 1.00 88.62 238 GLU A C 1
ATOM 1938 O O . GLU A 1 238 ? -15.694 -8.022 4.370 1.00 88.62 238 GLU A O 1
ATOM 1943 N N . LYS A 1 239 ? -13.952 -6.664 4.799 1.00 84.81 239 LYS A N 1
ATOM 1944 C CA . LYS A 1 239 ? -14.185 -6.605 6.251 1.00 84.81 239 LYS A CA 1
ATOM 1945 C C . LYS A 1 239 ? -15.548 -5.999 6.581 1.00 84.81 239 LYS A C 1
ATOM 1947 O O . LYS A 1 239 ? -16.272 -6.544 7.414 1.00 84.81 239 LYS A O 1
ATOM 1952 N N . ALA A 1 240 ? -15.918 -4.905 5.914 1.00 82.56 240 ALA A N 1
ATOM 1953 C CA . ALA A 1 240 ? -17.228 -4.285 6.088 1.00 82.56 240 ALA A CA 1
ATOM 1954 C C . ALA A 1 240 ? -18.362 -5.238 5.672 1.00 82.56 240 ALA A C 1
ATOM 1956 O O . ALA A 1 240 ? -19.337 -5.401 6.409 1.00 82.56 240 ALA A O 1
ATOM 1957 N N . SER A 1 241 ? -18.184 -5.957 4.562 1.00 84.25 241 SER A N 1
ATOM 1958 C CA . SER A 1 241 ? -19.146 -6.947 4.070 1.00 84.25 241 SER A CA 1
ATOM 1959 C C . SER A 1 241 ? -19.321 -8.118 5.042 1.00 84.25 241 SER A C 1
ATOM 1961 O O . SER A 1 241 ? -20.448 -8.532 5.315 1.00 84.25 241 SER A O 1
ATOM 1963 N N . GLN A 1 242 ? -18.233 -8.620 5.638 1.00 83.56 242 GLN A N 1
ATOM 1964 C CA . GLN A 1 242 ? -18.283 -9.642 6.697 1.00 83.56 242 GLN A CA 1
ATOM 1965 C C . GLN A 1 242 ? -19.008 -9.143 7.954 1.00 83.56 242 GLN A C 1
ATOM 1967 O O . GLN A 1 242 ? -19.691 -9.915 8.627 1.00 83.56 242 GLN A O 1
ATOM 1972 N N . ALA A 1 243 ? -18.907 -7.846 8.245 1.00 76.31 243 ALA A N 1
ATOM 1973 C CA . ALA A 1 243 ? -19.669 -7.171 9.290 1.00 76.31 243 ALA A CA 1
ATOM 1974 C C . ALA A 1 243 ? -21.137 -6.890 8.901 1.00 76.31 243 ALA A C 1
ATOM 1976 O O . ALA A 1 243 ? -21.865 -6.270 9.681 1.00 76.31 243 ALA A O 1
ATOM 1977 N N . GLY A 1 244 ? -21.588 -7.331 7.721 1.00 75.25 244 GLY A N 1
ATOM 1978 C CA . GLY A 1 244 ? -22.950 -7.136 7.226 1.00 75.25 244 GLY A CA 1
ATOM 1979 C C . GLY A 1 244 ? -23.239 -5.711 6.755 1.00 75.25 244 GLY A C 1
ATOM 1980 O O . GLY A 1 244 ? -24.398 -5.303 6.765 1.00 75.25 244 GLY A O 1
ATOM 1981 N N . LEU A 1 245 ? -22.207 -4.942 6.398 1.00 76.62 245 LEU A N 1
ATOM 1982 C CA . LEU A 1 245 ? -22.344 -3.589 5.875 1.00 76.62 245 LEU A CA 1
ATOM 1983 C C . LEU A 1 245 ? -21.825 -3.501 4.440 1.00 76.62 245 LEU A C 1
ATOM 1985 O O . LEU A 1 245 ? -20.706 -3.914 4.145 1.00 76.62 245 LEU A O 1
ATOM 1989 N N . LYS A 1 246 ? -22.624 -2.894 3.566 1.00 82.25 246 LYS A N 1
ATOM 1990 C CA . LYS A 1 246 ? -22.232 -2.613 2.189 1.00 82.25 246 LYS A CA 1
ATOM 1991 C C . LYS A 1 246 ? -21.661 -1.196 2.045 1.00 82.25 246 LYS A C 1
ATOM 1993 O O . LYS A 1 246 ? -22.344 -0.231 2.380 1.00 82.25 246 LYS A O 1
ATOM 1998 N N . LEU A 1 247 ? -20.432 -1.073 1.532 1.00 84.25 247 LEU A N 1
ATOM 1999 C CA . LEU A 1 247 ? -19.777 0.209 1.221 1.00 84.25 247 LEU A CA 1
ATOM 2000 C C . LEU A 1 247 ? -19.872 0.496 -0.284 1.00 84.25 247 LEU A C 1
ATOM 2002 O O . LEU A 1 247 ? -18.897 0.334 -1.019 1.00 84.25 247 LEU A O 1
ATOM 2006 N N . SER A 1 248 ? -21.055 0.907 -0.752 1.00 83.19 248 SER A N 1
ATOM 2007 C CA . SER A 1 248 ? -21.354 1.049 -2.188 1.00 83.19 248 SER A CA 1
ATOM 2008 C C . SER A 1 248 ? -20.388 1.993 -2.915 1.00 83.19 248 SER A C 1
ATOM 2010 O O . SER A 1 248 ? -19.992 1.710 -4.043 1.00 83.19 248 SER A O 1
ATOM 2012 N N . PHE A 1 249 ? -19.942 3.068 -2.256 1.00 82.38 249 PHE A N 1
ATOM 2013 C CA . PHE A 1 249 ? -18.963 3.992 -2.834 1.00 82.38 249 PHE A CA 1
ATOM 2014 C C . PHE A 1 249 ? -17.599 3.326 -3.090 1.00 82.38 249 PHE A C 1
ATOM 2016 O O . PHE A 1 249 ? -16.964 3.610 -4.099 1.00 82.38 249 PHE A O 1
ATOM 2023 N N . ILE A 1 250 ? -17.144 2.406 -2.228 1.00 86.69 250 ILE A N 1
ATOM 2024 C CA . ILE A 1 250 ? -15.881 1.680 -2.453 1.00 86.69 250 ILE A CA 1
ATOM 2025 C C . ILE A 1 250 ? -16.047 0.675 -3.590 1.00 86.69 250 ILE A C 1
ATOM 2027 O O . ILE A 1 250 ? -15.163 0.569 -4.436 1.00 86.69 250 ILE A O 1
ATOM 2031 N N . GLU A 1 251 ? -17.176 -0.039 -3.642 1.00 85.38 251 GLU A N 1
ATOM 2032 C CA . GLU A 1 251 ? -17.468 -0.982 -4.730 1.00 85.38 251 GLU A CA 1
ATOM 2033 C C . GLU A 1 251 ? -17.462 -0.295 -6.100 1.00 85.38 251 GLU A C 1
ATOM 2035 O O . GLU A 1 251 ? -16.908 -0.839 -7.057 1.00 85.38 251 GLU A O 1
ATOM 2040 N N . GLU A 1 252 ? -18.017 0.917 -6.190 1.00 85.75 252 GLU A N 1
ATOM 2041 C CA . GLU A 1 252 ? -17.965 1.710 -7.414 1.00 85.75 252 GLU A CA 1
ATOM 2042 C C . GLU A 1 252 ? -16.512 2.012 -7.804 1.00 85.75 252 GLU A C 1
ATOM 2044 O O . GLU A 1 252 ? -16.098 1.671 -8.912 1.00 85.75 252 GLU A O 1
ATOM 2049 N N . TYR A 1 253 ? -15.697 2.551 -6.892 1.00 86.56 253 TYR A N 1
ATOM 2050 C CA . TYR A 1 253 ? -14.278 2.823 -7.161 1.00 86.56 253 TYR A CA 1
ATOM 2051 C C . TYR A 1 253 ? -13.494 1.565 -7.562 1.00 86.56 253 TYR A C 1
ATOM 2053 O O . TYR A 1 253 ? -12.684 1.612 -8.491 1.00 86.56 253 TYR A O 1
ATOM 2061 N N . LEU A 1 254 ? -13.751 0.429 -6.907 1.00 90.44 254 LEU A N 1
ATOM 2062 C CA . LEU A 1 254 ? -13.139 -0.856 -7.246 1.00 90.44 254 LEU A CA 1
ATOM 2063 C C . LEU A 1 254 ? -13.551 -1.329 -8.646 1.00 90.44 254 LEU A C 1
ATOM 2065 O O . LEU A 1 254 ? -12.708 -1.848 -9.376 1.00 90.44 254 LEU A O 1
ATOM 2069 N N . SER A 1 255 ? -14.797 -1.088 -9.069 1.00 89.81 255 SER A N 1
ATOM 2070 C CA . SER A 1 255 ? -15.259 -1.425 -10.424 1.00 89.81 255 SER A CA 1
ATOM 2071 C C . SER A 1 255 ? -14.526 -0.636 -11.518 1.00 89.81 255 SER A C 1
ATOM 2073 O O . SER A 1 255 ? -14.307 -1.144 -12.619 1.00 89.81 255 SER A O 1
ATOM 2075 N N . TRP A 1 256 ? -14.072 0.581 -11.200 1.00 88.31 256 TRP A N 1
ATOM 2076 C CA . TRP A 1 256 ? -13.310 1.438 -12.109 1.00 88.31 256 TRP A CA 1
ATOM 2077 C C . TRP A 1 256 ? -11.790 1.202 -12.061 1.00 88.31 256 TRP A C 1
ATOM 2079 O O . TRP A 1 256 ? -11.075 1.786 -12.879 1.00 88.31 256 TRP A O 1
ATOM 2089 N N . LYS A 1 257 ? -11.278 0.338 -11.167 1.00 91.62 257 LYS A N 1
ATOM 2090 C CA . LYS A 1 257 ? -9.838 0.072 -10.952 1.00 91.62 257 LYS A CA 1
ATOM 2091 C C . LYS A 1 257 ? -9.069 -0.145 -12.256 1.00 91.62 257 LYS A C 1
ATOM 2093 O O . LYS A 1 257 ? -8.124 0.587 -12.559 1.00 91.62 257 LYS A O 1
ATOM 2098 N N . ASP A 1 258 ? -9.487 -1.131 -13.046 1.00 91.62 258 ASP A N 1
ATOM 2099 C CA . ASP A 1 258 ? -8.776 -1.514 -14.269 1.00 91.62 258 ASP A CA 1
ATOM 2100 C C . ASP A 1 258 ? -8.891 -0.448 -15.361 1.00 91.62 258 ASP A C 1
ATOM 2102 O O . ASP A 1 258 ? -7.938 -0.221 -16.111 1.00 91.62 258 ASP A O 1
ATOM 2106 N N . VAL A 1 259 ? -10.026 0.257 -15.413 1.00 90.31 259 VAL A N 1
ATOM 2107 C CA . VAL A 1 259 ? -10.278 1.341 -16.370 1.00 90.31 259 VAL A CA 1
ATOM 2108 C C . VAL A 1 259 ? -9.386 2.543 -16.065 1.00 90.31 259 VAL A C 1
ATOM 2110 O O . VAL A 1 259 ? -8.735 3.059 -16.971 1.00 90.31 259 VAL A O 1
ATOM 2113 N N . LEU A 1 260 ? -9.310 2.973 -14.802 1.00 89.19 260 LEU A N 1
ATOM 2114 C CA . LEU A 1 260 ? -8.487 4.108 -14.375 1.00 89.19 260 LEU A CA 1
ATOM 2115 C C . LEU A 1 260 ? -6.996 3.827 -14.586 1.00 89.19 260 LEU A C 1
ATOM 2117 O O . LEU A 1 260 ? -6.292 4.648 -15.178 1.00 89.19 260 LEU A O 1
ATOM 2121 N N . ILE A 1 261 ? -6.530 2.642 -14.177 1.00 91.75 261 ILE A N 1
ATOM 2122 C CA . ILE A 1 261 ? -5.133 2.229 -14.359 1.00 91.75 261 ILE A CA 1
ATOM 2123 C C . ILE A 1 261 ? -4.781 2.153 -15.847 1.00 91.75 261 ILE A C 1
ATOM 2125 O O . ILE A 1 261 ? -3.753 2.694 -16.253 1.00 91.75 261 ILE A O 1
ATOM 2129 N N . SER A 1 262 ? -5.620 1.514 -16.669 1.00 90.00 262 SER A N 1
ATOM 2130 C CA . SER A 1 262 ? -5.360 1.388 -18.111 1.00 90.00 262 SER A CA 1
ATOM 2131 C C . SER A 1 262 ? -5.387 2.745 -18.807 1.00 90.00 262 SER A C 1
ATOM 2133 O O . SER A 1 262 ? -4.499 3.050 -19.599 1.00 90.00 262 SER A O 1
ATOM 2135 N N . ARG A 1 263 ? -6.338 3.619 -18.449 1.00 89.50 263 ARG A N 1
ATOM 2136 C CA . ARG A 1 263 ? -6.437 4.973 -19.008 1.00 89.50 263 ARG A CA 1
ATOM 2137 C C . ARG A 1 263 ? -5.171 5.790 -18.762 1.00 89.50 263 ARG A C 1
ATOM 2139 O O . ARG A 1 263 ? -4.726 6.477 -19.675 1.00 89.50 263 ARG A O 1
ATOM 2146 N N . ILE A 1 264 ? -4.597 5.721 -17.560 1.00 89.88 264 ILE A N 1
ATOM 2147 C CA . ILE A 1 264 ? -3.351 6.427 -17.231 1.00 89.88 264 ILE A CA 1
ATOM 2148 C C . ILE A 1 264 ? -2.151 5.755 -17.915 1.00 89.88 264 ILE A C 1
ATOM 2150 O O . ILE A 1 264 ? -1.331 6.447 -18.519 1.00 89.88 264 ILE A O 1
ATOM 2154 N N . ARG A 1 265 ? -2.064 4.417 -17.869 1.00 88.25 265 ARG A N 1
ATOM 2155 C CA . ARG A 1 265 ? -0.960 3.644 -18.465 1.00 88.25 265 ARG A CA 1
ATOM 2156 C C . ARG A 1 265 ? -0.827 3.877 -19.969 1.00 88.25 265 ARG A C 1
ATOM 2158 O O . ARG A 1 265 ? 0.289 4.053 -20.461 1.00 88.25 265 ARG A O 1
ATOM 2165 N N . ASP A 1 266 ? -1.950 3.864 -20.681 1.00 84.50 266 ASP A N 1
ATOM 2166 C CA . ASP A 1 266 ? -1.973 3.844 -22.145 1.00 84.50 266 ASP A CA 1
ATOM 2167 C C . ASP A 1 266 ? -2.048 5.245 -22.765 1.00 84.50 266 ASP A C 1
ATOM 2169 O O . ASP A 1 266 ? -1.804 5.390 -23.966 1.00 84.50 266 ASP A O 1
ATOM 2173 N N . LYS A 1 267 ? -2.306 6.288 -21.955 1.00 81.81 267 LYS A N 1
ATOM 2174 C CA . LYS A 1 267 ? -2.421 7.693 -22.395 1.00 81.81 267 LYS A CA 1
ATOM 2175 C C . LYS A 1 267 ? -1.264 8.121 -23.302 1.00 81.81 267 LYS A C 1
ATOM 2177 O O . LYS A 1 267 ? -1.486 8.799 -24.301 1.00 81.81 267 LYS A O 1
ATOM 2182 N N . CYS A 1 268 ? -0.042 7.705 -22.966 1.00 81.00 268 CYS A N 1
ATOM 2183 C CA . CYS A 1 268 ? 1.183 8.177 -23.612 1.00 81.00 268 CYS A CA 1
ATOM 2184 C C . CYS A 1 268 ? 1.901 7.125 -24.462 1.00 81.00 268 CYS A C 1
ATOM 2186 O O . CYS A 1 268 ? 3.003 7.388 -24.930 1.00 81.00 268 CYS A O 1
ATOM 2188 N N . LYS A 1 269 ? 1.286 5.961 -24.726 1.00 74.31 269 LYS A N 1
ATOM 2189 C CA . LYS A 1 269 ? 1.942 4.842 -25.434 1.00 74.31 269 LYS A CA 1
ATOM 2190 C C . LYS A 1 269 ? 2.539 5.239 -26.797 1.00 74.31 269 LYS A C 1
ATOM 2192 O O . LYS A 1 269 ? 3.567 4.699 -27.200 1.00 74.31 269 LYS A O 1
ATOM 2197 N N . LYS A 1 270 ? 1.886 6.181 -27.489 1.00 74.81 270 LYS A N 1
ATOM 2198 C CA . LYS A 1 270 ? 2.265 6.685 -28.823 1.00 74.81 270 LYS A CA 1
ATOM 2199 C C . LYS A 1 270 ? 2.944 8.059 -28.812 1.00 74.81 270 LYS A C 1
ATOM 2201 O O . LYS A 1 270 ? 3.310 8.562 -29.871 1.00 74.81 270 LYS A O 1
ATOM 2206 N N . ALA A 1 271 ? 3.065 8.679 -27.641 1.00 73.81 271 ALA A N 1
ATOM 2207 C CA . ALA A 1 271 ? 3.548 10.044 -27.477 1.00 73.81 271 ALA A CA 1
ATOM 2208 C C . ALA A 1 271 ? 5.020 10.074 -27.033 1.00 73.81 271 ALA A C 1
ATOM 2210 O O . ALA A 1 271 ? 5.566 9.074 -26.570 1.00 73.81 271 ALA A O 1
ATOM 2211 N N . GLY A 1 272 ? 5.661 11.234 -27.191 1.00 69.94 272 GLY A N 1
ATOM 2212 C CA . GLY A 1 272 ? 7.027 11.472 -26.723 1.00 69.94 272 GLY A CA 1
ATOM 2213 C C . GLY A 1 272 ? 7.141 11.621 -25.195 1.00 69.94 272 GLY A C 1
ATOM 2214 O O . GLY A 1 272 ? 6.135 11.557 -24.478 1.00 69.94 272 GLY A O 1
ATOM 2215 N N . PRO A 1 273 ? 8.362 11.863 -24.680 1.00 71.50 273 PRO A N 1
ATOM 2216 C CA . PRO A 1 273 ? 8.650 11.925 -23.243 1.00 71.50 273 PRO A CA 1
ATOM 2217 C C . PRO A 1 273 ? 7.894 13.031 -22.486 1.00 71.50 273 PRO A C 1
ATOM 2219 O O . PRO A 1 273 ? 7.732 12.929 -21.273 1.00 71.50 273 PRO A O 1
ATOM 2222 N N . GLU A 1 274 ? 7.404 14.066 -23.167 1.00 76.38 274 GLU A N 1
ATOM 2223 C CA . GLU A 1 274 ? 6.632 15.171 -22.570 1.00 76.38 274 GLU A CA 1
ATOM 2224 C C . GLU A 1 274 ? 5.263 14.717 -22.032 1.00 76.38 274 GLU A C 1
ATOM 2226 O O . GLU A 1 274 ? 4.825 15.165 -20.977 1.00 76.38 274 GLU A O 1
ATOM 2231 N N . CYS A 1 275 ? 4.609 13.756 -22.693 1.00 85.00 275 CYS A N 1
ATOM 2232 C CA . CYS A 1 275 ? 3.296 13.257 -22.263 1.00 85.00 275 CYS A CA 1
ATOM 2233 C C . CYS A 1 275 ? 3.368 12.523 -20.915 1.00 85.00 275 CYS A C 1
ATOM 2235 O O . CYS A 1 275 ? 2.426 12.561 -20.119 1.00 85.00 275 CYS A O 1
ATOM 2237 N N . TYR A 1 276 ? 4.489 11.848 -20.646 1.00 87.25 276 TYR A N 1
ATOM 2238 C CA . TYR A 1 276 ? 4.641 11.038 -19.441 1.00 87.25 276 TYR A CA 1
ATOM 2239 C C . TYR A 1 276 ? 4.608 11.868 -18.158 1.00 87.25 276 TYR A C 1
ATOM 2241 O O . TYR A 1 276 ? 4.133 11.356 -17.150 1.00 87.25 276 TYR A O 1
ATOM 2249 N N . ASP A 1 277 ? 5.010 13.142 -18.190 1.00 86.94 277 ASP A N 1
ATOM 2250 C CA . ASP A 1 277 ? 4.930 14.014 -17.010 1.00 86.94 277 ASP A CA 1
ATOM 2251 C C . ASP A 1 277 ? 3.476 14.244 -16.584 1.00 86.94 277 ASP A C 1
ATOM 2253 O O . ASP A 1 277 ? 3.148 14.197 -15.395 1.00 86.94 277 ASP A O 1
ATOM 2257 N N . GLU A 1 278 ? 2.573 14.419 -17.553 1.00 87.31 278 GLU A N 1
ATOM 2258 C CA . GLU A 1 278 ? 1.142 14.517 -17.277 1.00 87.31 278 GLU A CA 1
ATOM 2259 C C . GLU A 1 278 ? 0.584 13.197 -16.746 1.00 87.31 278 GLU A C 1
ATOM 2261 O O . GLU A 1 278 ? -0.191 13.202 -15.794 1.00 87.31 278 GLU A O 1
ATOM 2266 N N . ALA A 1 279 ? 0.959 12.062 -17.347 1.00 90.56 279 ALA A N 1
ATOM 2267 C CA . ALA A 1 279 ? 0.487 10.750 -16.902 1.00 90.56 279 ALA A CA 1
ATOM 2268 C C . ALA A 1 279 ? 0.960 10.429 -15.475 1.00 90.56 279 ALA A C 1
ATOM 2270 O O . ALA A 1 279 ? 0.171 9.950 -14.662 1.00 90.56 279 ALA A O 1
ATOM 2271 N N . ILE A 1 280 ? 2.218 10.743 -15.152 1.00 92.94 280 ILE A N 1
ATOM 2272 C CA . ILE A 1 280 ? 2.786 10.614 -13.805 1.00 92.94 280 ILE A CA 1
ATOM 2273 C C . ILE A 1 280 ? 2.047 11.533 -12.828 1.00 92.94 280 ILE A C 1
ATOM 2275 O O . ILE A 1 280 ? 1.719 11.110 -11.721 1.00 92.94 280 ILE A O 1
ATOM 2279 N N . SER A 1 281 ? 1.748 12.770 -13.229 1.00 91.31 281 SER A N 1
ATOM 2280 C CA . SER A 1 281 ? 0.995 13.712 -12.394 1.00 91.31 281 SER A CA 1
ATOM 2281 C C . SER A 1 281 ? -0.421 13.207 -12.110 1.00 91.31 281 SER A C 1
ATOM 2283 O O . SER A 1 281 ? -0.824 13.165 -10.951 1.00 91.31 281 SER A O 1
ATOM 2285 N N . SER A 1 282 ? -1.136 12.719 -13.131 1.00 92.00 282 SER A N 1
ATOM 2286 C CA . SER A 1 282 ? -2.451 12.085 -12.961 1.00 92.00 282 SER A CA 1
ATOM 2287 C C . SER A 1 282 ? -2.387 10.834 -12.079 1.00 92.00 282 SER A C 1
ATOM 2289 O O . SER A 1 282 ? -3.290 10.605 -11.279 1.00 92.00 282 SER A O 1
ATOM 2291 N N . ALA A 1 283 ? -1.320 10.032 -12.179 1.00 93.75 283 ALA A N 1
ATOM 2292 C CA . ALA A 1 283 ? -1.115 8.881 -11.301 1.00 93.75 283 ALA A CA 1
ATOM 2293 C C . ALA A 1 283 ? -0.916 9.310 -9.836 1.00 93.75 283 ALA A C 1
ATOM 2295 O O . ALA A 1 283 ? -1.517 8.731 -8.935 1.00 93.75 283 ALA A O 1
ATOM 2296 N N . LYS A 1 284 ? -0.105 10.344 -9.586 1.00 93.56 284 LYS A N 1
ATOM 2297 C CA . LYS A 1 284 ? 0.128 10.884 -8.236 1.00 93.56 284 LYS A CA 1
ATOM 2298 C C . LYS A 1 284 ? -1.143 11.494 -7.636 1.00 93.56 284 LYS A C 1
ATOM 2300 O O . LYS A 1 284 ? -1.398 11.324 -6.448 1.00 93.56 284 LYS A O 1
ATOM 2305 N N . GLU A 1 285 ? -1.949 12.178 -8.443 1.00 93.19 285 GLU A N 1
ATOM 2306 C CA . GLU A 1 285 ? -3.232 12.738 -8.008 1.00 93.19 285 GLU A CA 1
ATOM 2307 C C . GLU A 1 285 ? -4.228 11.637 -7.624 1.00 93.19 285 GLU A C 1
ATOM 2309 O O . GLU A 1 285 ? -4.768 11.666 -6.520 1.00 93.19 285 GLU A O 1
ATOM 2314 N N . LEU A 1 286 ? -4.371 10.604 -8.462 1.00 92.50 286 LEU A N 1
ATOM 2315 C CA . LEU A 1 286 ? -5.219 9.452 -8.153 1.00 92.50 286 LEU A CA 1
ATOM 2316 C C . LEU A 1 286 ? -4.736 8.692 -6.905 1.00 92.50 286 LEU A C 1
ATOM 2318 O O . LEU A 1 286 ? -5.547 8.302 -6.072 1.00 92.50 286 LEU A O 1
ATOM 2322 N N . GLU A 1 287 ? -3.425 8.487 -6.736 1.00 94.44 287 GLU A N 1
ATOM 2323 C CA . GLU A 1 287 ? -2.872 7.842 -5.532 1.00 94.44 287 GLU A CA 1
ATOM 2324 C C . GLU A 1 287 ? -3.201 8.629 -4.258 1.00 94.44 287 GLU A C 1
ATOM 2326 O O . GLU A 1 287 ? -3.561 8.035 -3.236 1.00 94.44 287 GLU A O 1
ATOM 2331 N N . LYS A 1 288 ? -3.149 9.962 -4.333 1.00 93.62 288 LYS A N 1
ATOM 2332 C CA . LYS A 1 288 ? -3.522 10.849 -3.232 1.00 93.62 288 LYS A CA 1
ATOM 2333 C C . LYS A 1 288 ? -5.014 10.760 -2.914 1.00 93.62 288 LYS A C 1
ATOM 2335 O O . LYS A 1 288 ? -5.362 10.650 -1.739 1.00 93.62 288 LYS A O 1
ATOM 2340 N N . GLU A 1 289 ? -5.882 10.795 -3.924 1.00 90.88 289 GLU A N 1
ATOM 2341 C CA . GLU A 1 289 ? -7.333 10.632 -3.747 1.00 90.88 289 GLU A CA 1
ATOM 2342 C C . GLU A 1 289 ? -7.669 9.279 -3.109 1.00 90.88 289 GLU A C 1
ATOM 2344 O O . GLU A 1 289 ? -8.400 9.223 -2.121 1.00 90.88 289 GLU A O 1
ATOM 2349 N N . LEU A 1 290 ? -7.068 8.193 -3.604 1.00 92.94 290 LEU A N 1
ATOM 2350 C CA . LEU A 1 290 ? -7.255 6.853 -3.045 1.00 92.94 290 LEU A CA 1
ATOM 2351 C C . LEU A 1 290 ? -6.737 6.750 -1.609 1.00 92.94 290 LEU A C 1
ATOM 2353 O O . LEU A 1 290 ? -7.369 6.102 -0.783 1.00 92.94 290 LEU A O 1
ATOM 2357 N N . SER A 1 291 ? -5.623 7.408 -1.282 1.00 92.81 291 SER A N 1
ATOM 2358 C CA . SER A 1 291 ? -5.096 7.437 0.088 1.00 92.81 291 SER A CA 1
ATOM 2359 C C . SER A 1 291 ? -6.024 8.185 1.049 1.00 92.81 291 SER A C 1
ATOM 2361 O O . SER A 1 291 ? -6.204 7.765 2.191 1.00 92.81 291 SER A O 1
ATOM 2363 N N . GLN A 1 292 ? -6.645 9.277 0.594 1.00 90.62 292 GLN A N 1
ATOM 2364 C CA . GLN A 1 292 ? -7.657 9.992 1.375 1.00 90.62 292 GLN A CA 1
ATOM 2365 C C . GLN A 1 292 ? -8.910 9.137 1.581 1.00 90.62 292 GLN A C 1
ATOM 2367 O O . GLN A 1 292 ? -9.396 9.032 2.708 1.00 90.62 292 GLN A O 1
ATOM 2372 N N . LEU A 1 293 ? -9.382 8.482 0.517 1.00 89.06 293 LEU A N 1
ATOM 2373 C CA . LEU A 1 293 ? -10.514 7.562 0.567 1.00 89.06 293 LEU A CA 1
ATOM 2374 C C . LEU A 1 293 ? -10.242 6.390 1.518 1.00 89.06 293 LEU A C 1
ATOM 2376 O O . LEU A 1 293 ? -11.105 6.031 2.317 1.00 89.06 293 LEU A O 1
ATOM 2380 N N . LEU A 1 294 ? -9.030 5.831 1.478 1.00 90.44 294 LEU A N 1
ATOM 2381 C CA . LEU A 1 294 ? -8.610 4.750 2.362 1.00 90.44 294 LEU A CA 1
ATOM 2382 C C . LEU A 1 294 ? -8.651 5.195 3.827 1.00 90.44 294 LEU A C 1
ATOM 2384 O O . LEU A 1 294 ? -9.309 4.539 4.629 1.00 90.44 294 LEU A O 1
ATOM 2388 N N . ALA A 1 295 ? -8.055 6.340 4.168 1.00 88.81 295 ALA A N 1
ATOM 2389 C CA . ALA A 1 295 ? -8.079 6.864 5.536 1.00 88.81 295 ALA A CA 1
ATOM 2390 C C . ALA A 1 295 ? -9.513 7.108 6.050 1.00 88.81 295 ALA A C 1
ATOM 2392 O O . ALA A 1 295 ? -9.838 6.810 7.202 1.00 88.81 295 ALA A O 1
ATOM 2393 N N . GLN A 1 296 ? -10.400 7.612 5.187 1.00 85.25 296 GLN A N 1
ATOM 2394 C CA . GLN A 1 296 ? -11.820 7.768 5.512 1.00 85.25 296 GLN A CA 1
ATOM 2395 C C . GLN A 1 296 ? -12.501 6.409 5.722 1.00 85.25 296 GLN A C 1
ATOM 2397 O O . GLN A 1 296 ? -13.248 6.235 6.684 1.00 85.25 296 GLN A O 1
ATOM 2402 N N . SER A 1 297 ? -12.207 5.425 4.872 1.00 85.81 297 SER A N 1
ATOM 2403 C CA . SER A 1 297 ? -12.761 4.073 4.978 1.00 85.81 297 SER A CA 1
ATOM 2404 C C . SER A 1 297 ? -12.278 3.317 6.223 1.00 85.81 297 SER A C 1
ATOM 2406 O O . SER A 1 297 ? -13.057 2.593 6.838 1.00 85.81 297 SER A O 1
ATOM 2408 N N . GLU A 1 298 ? -11.036 3.532 6.661 1.00 85.50 298 GLU A N 1
ATOM 2409 C CA . GLU A 1 298 ? -10.501 2.968 7.905 1.00 85.50 298 GLU A CA 1
ATOM 2410 C C . GLU A 1 298 ? -11.215 3.541 9.133 1.00 85.50 298 GLU A C 1
ATOM 2412 O O . GLU A 1 298 ? -11.568 2.793 10.048 1.00 85.50 298 GLU A O 1
ATOM 2417 N N . SER A 1 299 ? -11.507 4.848 9.130 1.00 85.81 299 SER A N 1
ATOM 2418 C CA . SER A 1 299 ? -12.336 5.475 10.165 1.00 85.81 299 SER A CA 1
ATOM 2419 C C . SER A 1 299 ? -13.716 4.812 10.239 1.00 85.81 299 SER A C 1
ATOM 2421 O O . SER A 1 299 ? -14.146 4.394 11.317 1.00 85.81 299 SER A O 1
ATOM 2423 N N . ILE A 1 300 ? -14.366 4.598 9.089 1.00 82.56 300 ILE A N 1
ATOM 2424 C CA . ILE A 1 300 ? -15.646 3.877 9.007 1.00 82.56 300 ILE A CA 1
ATOM 2425 C C . ILE A 1 300 ? -15.501 2.448 9.544 1.00 82.56 300 ILE A C 1
ATOM 2427 O O . ILE A 1 300 ? -16.312 2.024 10.364 1.00 82.56 300 ILE A O 1
ATOM 2431 N N . SER A 1 301 ? -14.451 1.721 9.155 1.00 81.62 301 SER A N 1
ATOM 2432 C CA . SER A 1 301 ? -14.184 0.366 9.653 1.00 81.62 301 SER A CA 1
ATOM 2433 C C . SER A 1 301 ? -14.063 0.329 11.180 1.00 81.62 301 SER A C 1
ATOM 2435 O O . SER A 1 301 ? -14.616 -0.569 11.812 1.00 81.62 301 SER A O 1
ATOM 2437 N N . SER A 1 302 ? -13.409 1.322 11.791 1.00 85.94 302 SER A N 1
ATOM 2438 C CA . SER A 1 302 ? -13.298 1.412 13.253 1.00 85.94 302 SER A CA 1
ATOM 2439 C C . SER A 1 302 ? -14.655 1.635 13.937 1.00 85.94 302 SER A C 1
ATOM 2441 O O . SER A 1 302 ? -14.937 1.048 14.983 1.00 85.94 302 SER A O 1
ATOM 2443 N N . LEU A 1 303 ? -15.543 2.425 13.323 1.00 85.25 303 LEU A N 1
ATOM 2444 C CA . LEU A 1 303 ? -16.914 2.611 13.806 1.00 85.25 303 LEU A CA 1
ATOM 2445 C C . LEU A 1 303 ? -17.735 1.321 13.680 1.00 85.25 303 LEU A C 1
ATOM 2447 O O . LEU A 1 303 ? -18.559 1.034 14.549 1.00 85.25 303 LEU A O 1
ATOM 2451 N N . LEU A 1 304 ? -17.495 0.512 12.643 1.00 80.88 304 LEU A N 1
ATOM 2452 C CA . LEU A 1 304 ? -18.148 -0.792 12.481 1.00 80.88 304 LEU A CA 1
ATOM 2453 C C . LEU A 1 304 ? -17.723 -1.790 13.556 1.00 80.88 304 LEU A C 1
ATOM 2455 O O . LEU A 1 304 ? -18.577 -2.496 14.096 1.00 80.88 304 LEU A O 1
ATOM 2459 N N . GLU A 1 305 ? -16.437 -1.834 13.896 1.00 84.56 305 GLU A N 1
ATOM 2460 C CA . GLU A 1 305 ? -15.935 -2.663 14.996 1.00 84.56 305 GLU A CA 1
ATOM 2461 C C . GLU A 1 305 ? -16.607 -2.266 16.315 1.00 84.56 305 GLU A C 1
ATOM 2463 O O . GLU A 1 305 ? -17.210 -3.112 16.981 1.00 84.56 305 GLU A O 1
ATOM 2468 N N . LYS A 1 306 ? -16.644 -0.963 16.622 1.00 88.25 306 LYS A N 1
ATOM 2469 C CA . LYS A 1 306 ? -17.365 -0.441 17.793 1.00 88.25 306 LYS A CA 1
ATOM 2470 C C . LYS A 1 306 ? -18.848 -0.794 17.777 1.00 88.25 306 LYS A C 1
ATOM 2472 O O . LYS A 1 306 ? -19.392 -1.208 18.797 1.00 88.25 306 LYS A O 1
ATOM 2477 N N . ARG A 1 307 ? -19.523 -0.684 16.628 1.00 87.12 307 ARG A N 1
ATOM 2478 C CA . ARG A 1 307 ? -20.933 -1.081 16.479 1.00 87.12 307 ARG A CA 1
ATOM 2479 C C . ARG A 1 307 ? -21.138 -2.549 16.860 1.00 87.12 307 ARG A C 1
ATOM 2481 O O . ARG A 1 307 ? -22.086 -2.859 17.580 1.00 87.12 307 ARG A O 1
ATOM 2488 N N . ILE A 1 308 ? -20.270 -3.451 16.396 1.00 84.81 308 ILE A N 1
ATOM 2489 C CA . ILE A 1 308 ? -20.339 -4.885 16.721 1.00 84.81 308 ILE A CA 1
ATOM 2490 C C . ILE A 1 308 ? -20.124 -5.110 18.223 1.00 84.81 308 ILE A C 1
ATOM 2492 O O . ILE A 1 308 ? -20.888 -5.850 18.852 1.00 84.81 308 ILE A O 1
ATOM 2496 N N . GLU A 1 309 ? -19.120 -4.459 18.810 1.00 89.81 309 GLU A N 1
ATOM 2497 C CA . GLU A 1 309 ? -18.837 -4.535 20.246 1.00 89.81 309 GLU A CA 1
ATOM 2498 C C . GLU A 1 309 ? -20.017 -4.043 21.088 1.00 89.81 309 GLU A C 1
ATOM 2500 O O . GLU A 1 309 ? -20.431 -4.714 22.038 1.00 89.81 309 GLU A O 1
ATOM 2505 N N . LEU A 1 310 ? -20.617 -2.916 20.702 1.00 90.94 310 LEU A N 1
ATOM 2506 C CA . LEU A 1 310 ? -21.805 -2.366 21.345 1.00 90.94 310 LEU A CA 1
ATOM 2507 C C . LEU A 1 310 ? -22.993 -3.302 21.230 1.00 90.94 310 LEU A C 1
ATOM 2509 O O . LEU A 1 310 ? -23.691 -3.521 22.216 1.00 90.94 310 LEU A O 1
ATOM 2513 N N . PHE A 1 311 ? -23.206 -3.905 20.062 1.00 87.31 311 PHE A N 1
ATOM 2514 C CA . PHE A 1 311 ? -24.289 -4.860 19.875 1.00 87.31 311 PHE A CA 1
ATOM 2515 C C . PHE A 1 311 ? -24.133 -6.081 20.789 1.00 87.31 311 PHE A C 1
ATOM 2517 O O . PHE A 1 311 ? -25.107 -6.552 21.381 1.00 87.31 311 PHE A O 1
ATOM 2524 N N . LYS A 1 312 ? -22.900 -6.577 20.957 1.00 89.44 312 LYS A N 1
ATOM 2525 C CA . LYS A 1 312 ? -22.588 -7.654 21.905 1.00 89.44 312 LYS A CA 1
ATOM 2526 C C . LYS A 1 312 ? -22.823 -7.214 23.352 1.00 89.44 312 LYS A C 1
ATOM 2528 O O . LYS A 1 312 ? -23.477 -7.931 24.103 1.00 89.44 312 LYS A O 1
ATOM 2533 N N . ALA A 1 313 ? -22.351 -6.032 23.731 1.00 91.06 313 ALA A N 1
ATOM 2534 C CA . ALA A 1 313 ? -22.506 -5.525 25.089 1.00 91.06 313 ALA A CA 1
ATOM 2535 C C . ALA A 1 313 ? -23.968 -5.186 25.442 1.00 91.06 313 ALA A C 1
ATOM 2537 O O . ALA A 1 313 ? -24.375 -5.363 26.589 1.00 91.06 313 ALA A O 1
ATOM 2538 N N . LEU A 1 314 ? -24.778 -4.754 24.469 1.00 90.69 314 LEU A N 1
ATOM 2539 C CA . LEU A 1 314 ? -26.222 -4.573 24.637 1.00 90.69 314 LEU A CA 1
ATOM 2540 C C . LEU A 1 314 ? -26.918 -5.909 24.921 1.00 90.69 314 LEU A C 1
ATOM 2542 O O . LEU A 1 314 ? -27.771 -5.949 25.802 1.00 90.69 314 LEU A O 1
ATOM 2546 N N . LYS A 1 315 ? -26.523 -7.007 24.256 1.00 88.75 315 LYS A N 1
ATOM 2547 C CA . LYS A 1 315 ? -27.042 -8.356 24.562 1.00 88.75 315 LYS A CA 1
ATOM 2548 C C . LYS A 1 315 ? -26.705 -8.813 25.983 1.00 88.75 315 LYS A C 1
ATOM 2550 O O . LYS A 1 315 ? -27.543 -9.417 26.635 1.00 88.75 315 LYS A O 1
ATOM 2555 N N . GLU A 1 316 ? -25.504 -8.520 26.480 1.00 88.75 316 GLU A N 1
ATOM 2556 C CA . GLU A 1 316 ? -25.120 -8.866 27.862 1.00 88.75 316 GLU A CA 1
ATOM 2557 C C . GLU A 1 316 ? -25.969 -8.117 28.902 1.00 88.75 316 GLU A C 1
ATOM 2559 O O . GLU A 1 316 ? -26.290 -8.646 29.964 1.00 88.75 316 GLU A O 1
ATOM 2564 N N . VAL A 1 317 ? -26.336 -6.871 28.601 1.00 88.44 317 VAL A N 1
ATOM 2565 C CA . VAL A 1 317 ? -27.137 -6.021 29.490 1.00 88.44 317 VAL A CA 1
ATOM 2566 C C . VAL A 1 317 ? -28.637 -6.329 29.391 1.00 88.44 317 VAL A C 1
ATOM 2568 O O . VAL A 1 317 ? -29.356 -6.169 30.377 1.00 88.44 317 VAL A O 1
ATOM 2571 N N . GLU A 1 318 ? -29.104 -6.824 28.245 1.00 89.19 318 GLU A N 1
ATOM 2572 C CA . GLU A 1 318 ? -30.496 -7.215 27.979 1.00 89.19 318 GLU A CA 1
ATOM 2573 C C . GLU A 1 318 ? -31.052 -8.207 29.016 1.00 89.19 318 GLU A C 1
ATOM 2575 O O . GLU A 1 318 ? -32.211 -8.097 29.405 1.00 89.19 318 GLU A O 1
ATOM 2580 N N . GLU A 1 319 ? -30.227 -9.113 29.549 1.00 86.75 319 GLU A N 1
ATOM 2581 C CA . GLU A 1 319 ? -30.639 -10.063 30.598 1.00 86.75 319 GLU A CA 1
ATOM 2582 C C . GLU A 1 319 ? -30.863 -9.402 31.976 1.00 86.75 319 GLU A C 1
ATOM 2584 O O . GLU A 1 319 ? -31.594 -9.914 32.831 1.00 86.75 319 GLU A O 1
ATOM 2589 N N . GLU A 1 320 ? -30.228 -8.257 32.226 1.00 87.38 320 GLU A N 1
ATOM 2590 C CA . GLU A 1 320 ? -30.276 -7.546 33.509 1.00 87.38 320 GLU A CA 1
ATOM 2591 C C . GLU A 1 320 ? -31.322 -6.424 33.523 1.00 87.38 320 GLU A C 1
ATOM 2593 O O . GLU A 1 320 ? -31.841 -6.060 34.581 1.00 87.38 320 GLU A O 1
ATOM 2598 N N . VAL A 1 321 ? -31.666 -5.900 32.352 1.00 90.75 321 VAL A N 1
ATOM 2599 C CA . VAL A 1 321 ? -32.580 -4.771 32.157 1.00 90.75 321 VAL A CA 1
ATOM 2600 C C . VAL A 1 321 ? -34.009 -5.007 32.679 1.00 90.75 321 VAL A C 1
ATOM 2602 O O . VAL A 1 321 ? -34.509 -4.121 33.378 1.00 90.75 321 VAL A O 1
ATOM 2605 N N . PRO A 1 322 ? -34.644 -6.186 32.513 1.00 90.75 322 PRO A N 1
ATOM 2606 C CA . PRO A 1 322 ? -35.951 -6.465 33.116 1.00 90.75 322 PRO A CA 1
ATOM 2607 C C . PRO A 1 322 ? -35.962 -6.307 34.644 1.00 90.75 322 PRO A C 1
ATOM 2609 O O . PRO A 1 322 ? -36.981 -5.966 35.247 1.00 90.75 322 PRO A O 1
ATOM 2612 N N . LYS A 1 323 ? -34.811 -6.520 35.301 1.00 86.94 323 LYS A N 1
ATOM 2613 C CA . LYS A 1 323 ? -34.675 -6.314 36.749 1.00 86.94 323 LYS A CA 1
ATOM 2614 C C . LYS A 1 323 ? -34.709 -4.824 37.093 1.00 86.94 323 LYS A C 1
ATOM 2616 O O . LYS A 1 323 ? -35.265 -4.478 38.131 1.00 86.94 323 LYS A O 1
ATOM 2621 N N . LEU A 1 324 ? -34.141 -3.956 36.255 1.00 87.88 324 LEU A N 1
ATOM 2622 C CA . LEU A 1 324 ? -34.235 -2.502 36.423 1.00 87.88 324 LEU A CA 1
ATOM 2623 C C . LEU A 1 324 ? -35.664 -2.012 36.196 1.00 87.88 324 LEU A C 1
ATOM 2625 O O . LEU A 1 324 ? -36.191 -1.272 37.021 1.00 87.88 324 LEU A O 1
ATOM 2629 N N . ASP A 1 325 ? -36.311 -2.501 35.143 1.00 89.94 325 ASP A N 1
ATOM 2630 C CA . ASP A 1 325 ? -37.709 -2.204 34.829 1.00 89.94 325 ASP A CA 1
ATOM 2631 C C . ASP A 1 325 ? -38.653 -2.573 35.984 1.00 89.94 325 ASP A C 1
ATOM 2633 O O . ASP A 1 325 ? -39.506 -1.776 36.382 1.00 89.94 325 ASP A O 1
ATOM 2637 N N . SER A 1 326 ? -38.429 -3.728 36.624 1.00 86.81 326 SER A N 1
ATOM 2638 C CA . SER A 1 326 ? -39.205 -4.149 37.799 1.00 86.81 326 SER A CA 1
ATOM 2639 C C . SER A 1 326 ? -39.080 -3.210 39.007 1.00 86.81 326 SER A C 1
ATOM 2641 O O . SER A 1 326 ? -40.021 -3.107 39.789 1.00 86.81 326 SER A O 1
ATOM 2643 N N . LEU A 1 327 ? -37.949 -2.506 39.159 1.00 83.31 327 LEU A N 1
ATOM 2644 C CA . LEU A 1 327 ? -37.733 -1.568 40.267 1.00 83.31 327 LEU A CA 1
ATOM 2645 C C . LEU A 1 327 ? -38.511 -0.263 40.086 1.00 83.31 327 LEU A C 1
ATOM 2647 O O . LEU A 1 327 ? -38.924 0.337 41.074 1.00 83.31 327 LEU A O 1
ATOM 2651 N N . ILE A 1 328 ? -38.693 0.178 38.840 1.00 82.69 328 ILE A N 1
ATOM 2652 C CA . ILE A 1 328 ? -39.382 1.436 38.520 1.00 82.69 328 ILE A CA 1
ATOM 2653 C C . ILE A 1 328 ? -40.834 1.229 38.073 1.00 82.69 328 ILE A C 1
ATOM 2655 O O . ILE A 1 328 ? -41.576 2.199 37.945 1.00 82.69 328 ILE A O 1
ATOM 2659 N N . GLY A 1 329 ? -41.251 -0.018 37.835 1.00 83.88 329 GLY A N 1
ATOM 2660 C CA . GLY A 1 329 ? -42.613 -0.362 37.424 1.00 83.88 329 GLY A CA 1
ATOM 2661 C C . GLY A 1 329 ? -42.947 0.022 35.979 1.00 83.88 329 GLY A C 1
ATOM 2662 O O . GLY A 1 329 ? -44.115 0.220 35.657 1.00 83.88 329 GLY A O 1
ATOM 2663 N N . THR A 1 330 ? -41.944 0.149 35.107 1.00 89.62 330 THR A N 1
ATOM 2664 C CA . THR A 1 330 ? -42.116 0.482 33.679 1.00 89.62 330 THR A CA 1
ATOM 2665 C C . THR A 1 330 ? -41.216 -0.403 32.821 1.00 89.62 330 THR A C 1
ATOM 2667 O O . THR A 1 330 ? -40.302 -1.010 33.356 1.00 89.62 330 THR A O 1
ATOM 2670 N N . SER A 1 331 ? -41.435 -0.461 31.504 1.00 89.44 331 SER A N 1
ATOM 2671 C CA . SER A 1 331 ? -40.564 -1.173 30.549 1.00 89.44 331 SER A CA 1
ATOM 2672 C C . SER A 1 331 ? -39.532 -0.253 29.874 1.00 89.44 331 SER A C 1
ATOM 2674 O O . SER A 1 331 ? -39.142 -0.482 28.727 1.00 89.44 331 SER A O 1
ATOM 2676 N N . TYR A 1 332 ? -39.164 0.857 30.523 1.00 90.25 332 TYR A N 1
ATOM 2677 C CA . TYR A 1 332 ? -38.361 1.920 29.917 1.00 90.25 332 TYR A CA 1
ATOM 2678 C C . TYR A 1 332 ? -36.993 1.426 29.434 1.00 90.25 332 TYR A C 1
ATOM 2680 O O . TYR A 1 332 ? -36.602 1.704 28.297 1.00 90.25 332 TYR A O 1
ATOM 2688 N N . PHE A 1 333 ? -36.267 0.681 30.270 1.00 91.94 333 PHE A N 1
ATOM 2689 C CA . PHE A 1 333 ? -34.924 0.221 29.936 1.00 91.94 333 PHE A CA 1
ATOM 2690 C C . PHE A 1 333 ? -34.968 -0.861 28.855 1.00 91.94 333 PHE A C 1
ATOM 2692 O O . PHE A 1 333 ? -34.165 -0.793 27.923 1.00 91.94 333 PHE A O 1
ATOM 2699 N N . SER A 1 334 ? -35.926 -1.800 28.922 1.00 92.00 334 SER A N 1
ATOM 2700 C CA . SER A 1 334 ? -36.103 -2.827 27.880 1.00 92.00 334 SER A CA 1
ATOM 2701 C C . SER A 1 334 ? -36.378 -2.184 26.525 1.00 92.00 334 SER A C 1
ATOM 2703 O O . SER A 1 334 ? -35.664 -2.456 25.562 1.00 92.00 334 SER A O 1
ATOM 2705 N N . ASN A 1 335 ? -37.328 -1.244 26.474 1.00 92.62 335 ASN A N 1
ATOM 2706 C CA . ASN A 1 335 ? -37.670 -0.526 25.245 1.00 92.62 335 ASN A CA 1
ATOM 2707 C C . ASN A 1 335 ? -36.482 0.288 24.706 1.00 92.62 335 ASN A C 1
ATOM 2709 O O . ASN A 1 335 ? -36.282 0.365 23.496 1.00 92.62 335 ASN A O 1
ATOM 2713 N N . THR A 1 336 ? -35.676 0.886 25.590 1.00 91.62 336 THR A N 1
ATOM 2714 C CA . THR A 1 336 ? -34.492 1.666 25.195 1.00 91.62 336 THR A CA 1
ATOM 2715 C C . THR A 1 336 ? -33.421 0.774 24.566 1.00 91.62 336 THR A C 1
ATOM 2717 O O . THR A 1 336 ? -32.893 1.106 23.505 1.00 91.62 336 THR A O 1
ATOM 2720 N N . VAL A 1 337 ? -33.117 -0.373 25.184 1.00 92.25 337 VAL A N 1
ATOM 2721 C CA . VAL A 1 337 ? -32.144 -1.338 24.643 1.00 92.25 337 VAL A CA 1
ATOM 2722 C C . VAL A 1 337 ? -32.637 -1.939 23.330 1.00 92.25 337 VAL A C 1
ATOM 2724 O O . VAL A 1 337 ? -31.857 -2.044 22.383 1.00 92.25 337 VAL A O 1
ATOM 2727 N N . GLU A 1 338 ? -33.921 -2.281 23.233 1.00 91.38 338 GLU A N 1
ATOM 2728 C CA . GLU A 1 338 ? -34.514 -2.805 22.001 1.00 91.38 338 GLU A CA 1
ATOM 2729 C C . GLU A 1 338 ? -34.485 -1.770 20.867 1.00 91.38 338 GLU A C 1
ATOM 2731 O O . GLU A 1 338 ? -34.058 -2.091 19.756 1.00 91.38 338 GLU A O 1
ATOM 2736 N N . SER A 1 339 ? -34.845 -0.513 21.155 1.00 91.31 339 SER A N 1
ATOM 2737 C CA . SER A 1 339 ? -34.752 0.587 20.189 1.00 91.31 339 SER A CA 1
ATOM 2738 C C . SER A 1 339 ? -33.319 0.779 19.702 1.00 91.31 339 SER A C 1
ATOM 2740 O O . SER A 1 339 ? -33.100 0.835 18.499 1.00 91.31 339 SER A O 1
ATOM 2742 N N . LEU A 1 340 ? -32.330 0.811 20.602 1.00 90.62 340 LEU A N 1
ATOM 2743 C CA . LEU A 1 340 ? -30.923 0.956 20.214 1.00 90.62 340 LEU A CA 1
ATOM 2744 C C . LEU A 1 340 ? -30.429 -0.226 19.377 1.00 90.62 340 LEU A C 1
ATOM 2746 O O . LEU A 1 340 ? -29.731 -0.025 18.387 1.00 90.62 340 LEU A O 1
ATOM 2750 N N . LYS A 1 341 ? -30.808 -1.462 19.724 1.00 90.00 341 LYS A N 1
ATOM 2751 C CA . LYS A 1 341 ? -30.482 -2.640 18.905 1.00 90.00 341 LYS A CA 1
ATOM 2752 C C . LYS A 1 341 ? -31.089 -2.519 17.509 1.00 90.00 341 LYS A C 1
ATOM 2754 O O . LYS A 1 341 ? -30.413 -2.841 16.533 1.00 90.00 341 LYS A O 1
ATOM 2759 N N . LYS A 1 342 ? -32.334 -2.049 17.398 1.00 89.19 342 LYS A N 1
ATOM 2760 C CA . LYS A 1 342 ? -32.995 -1.822 16.110 1.00 89.19 342 LYS A CA 1
ATOM 2761 C C . LYS A 1 342 ? -32.288 -0.734 15.302 1.00 89.19 342 LYS A C 1
ATOM 2763 O O . LYS A 1 342 ? -31.989 -0.974 14.136 1.00 89.19 342 LYS A O 1
ATOM 2768 N N . ASP A 1 343 ? -31.959 0.394 15.927 1.00 87.25 343 ASP A N 1
ATOM 2769 C CA . ASP A 1 343 ? -31.254 1.509 15.289 1.00 87.25 343 ASP A CA 1
ATOM 2770 C C . ASP A 1 343 ? -29.881 1.049 14.765 1.00 87.25 343 ASP A C 1
ATOM 2772 O O . ASP A 1 343 ? -29.587 1.209 13.582 1.00 87.25 343 ASP A O 1
ATOM 2776 N N . LEU A 1 344 ? -29.084 0.354 15.589 1.00 86.19 344 LEU A N 1
ATOM 2777 C CA . LEU A 1 344 ? -27.780 -0.194 15.182 1.00 86.19 344 LEU A CA 1
ATOM 2778 C C . LEU A 1 344 ? -27.887 -1.268 14.084 1.00 86.19 344 LEU A C 1
ATOM 2780 O O . LEU A 1 344 ? -26.964 -1.405 13.283 1.00 86.19 344 LEU A O 1
ATOM 2784 N N . SER A 1 345 ? -28.989 -2.025 14.039 1.00 82.44 345 SER A N 1
ATOM 2785 C CA . SER A 1 345 ? -29.230 -3.052 13.008 1.00 82.44 345 SER A CA 1
ATOM 2786 C C . SER A 1 345 ? -29.757 -2.469 11.698 1.00 82.44 345 SER A C 1
ATOM 2788 O O . SER A 1 345 ? -29.622 -3.098 10.653 1.00 82.44 345 SER A O 1
ATOM 2790 N N . SER A 1 346 ? -30.388 -1.294 11.745 1.00 81.69 346 SER A N 1
ATOM 2791 C CA . SER A 1 346 ? -30.954 -0.643 10.560 1.00 81.69 346 SER A CA 1
ATOM 2792 C C . SER A 1 346 ? -29.878 -0.135 9.594 1.00 81.69 346 SER A C 1
ATOM 2794 O O . SER A 1 346 ? -30.118 -0.052 8.389 1.00 81.69 346 SER A O 1
ATOM 2796 N N . VAL A 1 347 ? -28.663 0.104 10.100 1.00 76.31 347 VAL A N 1
ATOM 2797 C CA . VAL A 1 347 ? -27.497 0.497 9.303 1.00 76.31 347 VAL A CA 1
ATOM 2798 C C . VAL A 1 347 ? -26.924 -0.730 8.583 1.00 76.31 347 VAL A C 1
ATOM 2800 O O . VAL A 1 347 ? -26.052 -1.432 9.099 1.00 76.31 347 VAL A O 1
ATOM 2803 N N . SER A 1 348 ? -27.440 -0.998 7.383 1.00 69.06 348 SER A N 1
ATOM 2804 C CA . SER A 1 348 ? -27.028 -2.122 6.521 1.00 69.06 348 SER A CA 1
ATOM 2805 C C . SER A 1 348 ? -26.171 -1.698 5.319 1.00 69.06 348 SER A C 1
ATOM 2807 O O . SER A 1 348 ? -25.501 -2.533 4.710 1.00 69.06 348 SER A O 1
ATOM 2809 N N . GLY A 1 349 ? -26.118 -0.402 5.013 1.00 67.25 349 GLY A N 1
ATOM 2810 C CA . GLY A 1 349 ? -25.293 0.157 3.947 1.00 67.25 349 GLY A CA 1
ATOM 2811 C C . GLY A 1 349 ? -24.888 1.595 4.245 1.00 67.25 349 GLY A C 1
ATOM 2812 O O . GLY A 1 349 ? -25.577 2.287 4.990 1.00 67.25 349 GLY A O 1
ATOM 2813 N N . ILE A 1 350 ? -23.751 2.000 3.685 1.00 72.19 350 ILE A N 1
ATOM 2814 C CA . ILE A 1 350 ? -23.288 3.389 3.627 1.00 72.19 350 ILE A CA 1
ATOM 2815 C C . ILE A 1 350 ? -23.053 3.688 2.148 1.00 72.19 350 ILE A C 1
ATOM 2817 O O . ILE A 1 350 ? -22.160 3.108 1.519 1.00 72.19 350 ILE A O 1
ATOM 2821 N N . GLU A 1 351 ? -23.885 4.555 1.582 1.00 67.88 351 GLU A N 1
ATOM 2822 C CA . GLU A 1 351 ? -23.806 4.963 0.181 1.00 67.88 351 GLU A CA 1
ATOM 2823 C C . GLU A 1 351 ? -22.763 6.067 -0.017 1.00 67.88 351 GLU A C 1
ATOM 2825 O O . GLU A 1 351 ? -22.177 6.164 -1.093 1.00 67.88 351 GLU A O 1
ATOM 2830 N N . SER A 1 352 ? -22.445 6.837 1.031 1.00 66.06 352 SER A N 1
ATOM 2831 C CA . SER A 1 352 ? -21.457 7.917 0.973 1.00 66.06 352 SER A CA 1
ATOM 2832 C C . SER A 1 352 ? -20.675 8.115 2.278 1.00 66.06 352 SER A C 1
ATOM 2834 O O . SER A 1 352 ? -21.144 7.805 3.368 1.00 66.06 352 SER A O 1
ATOM 2836 N N . ILE A 1 353 ? -19.484 8.720 2.197 1.00 62.94 353 ILE A N 1
ATOM 2837 C CA . ILE A 1 353 ? -18.701 9.108 3.390 1.00 62.94 353 ILE A CA 1
ATOM 2838 C C . ILE A 1 353 ? -19.490 10.069 4.295 1.00 62.94 353 ILE A C 1
ATOM 2840 O O . ILE A 1 353 ? -19.297 10.075 5.503 1.00 62.94 353 ILE A O 1
ATOM 2844 N N . LEU A 1 354 ? -20.404 10.873 3.747 1.00 62.78 354 LEU A N 1
ATOM 2845 C CA . LEU A 1 354 ? -21.212 11.803 4.542 1.00 62.78 354 LEU A CA 1
ATOM 2846 C C . LEU A 1 354 ? -22.190 11.071 5.474 1.00 62.78 354 LEU A C 1
ATOM 2848 O O . LEU A 1 354 ? -22.418 11.523 6.595 1.00 62.78 354 LEU A O 1
ATOM 2852 N N . GLU A 1 355 ? -22.691 9.906 5.064 1.00 68.12 355 GLU A N 1
ATOM 2853 C CA . GLU A 1 355 ? -23.546 9.049 5.895 1.00 68.12 355 GLU A CA 1
ATOM 2854 C C . GLU A 1 355 ? -22.786 8.392 7.060 1.00 68.12 355 GLU A C 1
ATOM 2856 O O . GLU A 1 355 ? -23.404 7.950 8.030 1.00 68.12 355 GLU A O 1
ATOM 2861 N N . SER A 1 356 ? -21.443 8.381 7.058 1.00 74.50 356 SER A N 1
ATOM 2862 C CA . SER A 1 356 ? -20.684 7.852 8.201 1.00 74.50 356 SER A CA 1
ATOM 2863 C C . SER A 1 356 ? -20.852 8.687 9.473 1.00 74.50 356 SER A C 1
ATOM 2865 O O . SER A 1 356 ? -20.633 8.176 10.570 1.00 74.50 356 SER A O 1
ATOM 2867 N N . ALA A 1 357 ? -21.240 9.961 9.346 1.00 79.69 357 ALA A N 1
ATOM 2868 C CA . ALA A 1 357 ? -21.540 10.819 10.490 1.00 79.69 357 ALA A CA 1
ATOM 2869 C C . ALA A 1 357 ? -22.781 10.335 11.257 1.00 79.69 357 ALA A C 1
ATOM 2871 O O . ALA A 1 357 ? -22.825 10.420 12.486 1.00 79.69 357 ALA A O 1
ATOM 2872 N N . GLU A 1 358 ? -23.770 9.777 10.552 1.00 78.44 358 GLU A N 1
ATOM 2873 C CA . GLU A 1 358 ? -24.949 9.186 11.185 1.00 78.44 358 GLU A CA 1
ATOM 2874 C C . GLU A 1 358 ? -24.549 7.955 12.003 1.00 78.44 358 GLU A C 1
ATOM 2876 O O . GLU A 1 358 ? -24.923 7.853 13.174 1.00 78.44 358 GLU A O 1
ATOM 2881 N N . LEU A 1 359 ? -23.704 7.079 11.440 1.00 83.25 359 LEU A N 1
ATOM 2882 C CA . LEU A 1 359 ? -23.158 5.924 12.157 1.00 83.25 359 LEU A CA 1
ATOM 2883 C C . LEU A 1 359 ? -22.361 6.343 13.402 1.00 83.25 359 LEU A C 1
ATOM 2885 O O . LEU A 1 359 ? -22.578 5.768 14.467 1.00 83.25 359 LEU A O 1
ATOM 2889 N N . ASP A 1 360 ? -21.481 7.343 13.302 1.00 86.44 360 ASP A N 1
ATOM 2890 C CA . ASP A 1 360 ? -20.718 7.848 14.455 1.00 86.44 360 ASP A CA 1
ATOM 2891 C C . ASP A 1 360 ? -21.650 8.368 15.560 1.00 86.44 360 ASP A C 1
ATOM 2893 O O . ASP A 1 360 ? -21.539 7.969 16.720 1.00 86.44 360 ASP A O 1
ATOM 2897 N N . SER A 1 361 ? -22.653 9.176 15.199 1.00 86.38 361 SER A N 1
ATOM 2898 C CA . SER A 1 361 ? -23.626 9.699 16.165 1.00 86.38 361 SER A CA 1
ATOM 2899 C C . SER A 1 361 ? -24.418 8.589 16.873 1.00 86.38 361 SER A C 1
ATOM 2901 O O . SER A 1 361 ? -24.655 8.662 18.083 1.00 86.38 361 SER A O 1
ATOM 2903 N N . LEU A 1 362 ? -24.786 7.527 16.146 1.00 87.19 362 LEU A N 1
ATOM 2904 C CA . LEU A 1 362 ? -25.478 6.362 16.695 1.00 87.19 362 LEU A CA 1
ATOM 2905 C C . LEU A 1 362 ? -24.570 5.546 17.620 1.00 87.19 362 LEU A C 1
ATOM 2907 O O . LEU A 1 362 ? -25.011 5.150 18.700 1.00 87.19 362 LEU A O 1
ATOM 2911 N N . VAL A 1 363 ? -23.310 5.326 17.231 1.00 89.50 363 VAL A N 1
ATOM 2912 C CA . VAL A 1 363 ? -22.294 4.643 18.048 1.00 89.50 363 VAL A CA 1
ATOM 2913 C C . VAL A 1 363 ? -22.064 5.406 19.354 1.00 89.50 363 VAL A C 1
ATOM 2915 O O . VAL A 1 363 ? -22.169 4.809 20.424 1.00 89.50 363 VAL A O 1
ATOM 2918 N N . GLN A 1 364 ? -21.860 6.725 19.299 1.00 91.81 364 GLN A N 1
ATOM 2919 C CA . GLN A 1 364 ? -21.667 7.563 20.489 1.00 91.81 364 GLN A CA 1
ATOM 2920 C C . GLN A 1 364 ? -22.894 7.561 21.410 1.00 91.81 364 GLN A C 1
ATOM 2922 O O . GLN A 1 364 ? -22.770 7.419 22.631 1.00 91.81 364 GLN A O 1
ATOM 2927 N N . LYS A 1 365 ? -24.100 7.672 20.836 1.00 89.56 365 LYS A N 1
ATOM 2928 C CA . LYS A 1 365 ? -25.355 7.583 21.596 1.00 89.56 365 LYS A CA 1
ATOM 2929 C C . LYS A 1 365 ? -25.481 6.225 22.292 1.00 89.56 365 LYS A C 1
ATOM 2931 O O . LYS A 1 365 ? -25.809 6.179 23.478 1.00 89.56 365 LYS A O 1
ATOM 2936 N N . ALA A 1 366 ? -25.208 5.130 21.583 1.00 90.19 366 ALA A N 1
ATOM 2937 C CA . ALA A 1 366 ? -25.273 3.781 22.136 1.00 90.19 366 ALA A CA 1
ATOM 2938 C C . ALA A 1 366 ? -24.212 3.543 23.226 1.00 90.19 366 ALA A C 1
ATOM 2940 O O . ALA A 1 366 ? -24.547 2.971 24.262 1.00 90.19 366 ALA A O 1
ATOM 2941 N N . GLU A 1 367 ? -22.975 4.026 23.049 1.00 92.56 367 GLU A N 1
ATOM 2942 C CA . GLU A 1 367 ? -21.915 3.994 24.072 1.00 92.56 367 GLU A CA 1
ATOM 2943 C C . GLU A 1 367 ? -22.353 4.696 25.363 1.00 92.56 367 GLU A C 1
ATOM 2945 O O . GLU A 1 367 ? -22.250 4.117 26.450 1.00 92.56 367 GLU A O 1
ATOM 2950 N N . SER A 1 368 ? -22.879 5.921 25.247 1.00 91.56 368 SER A N 1
ATOM 2951 C CA . SER A 1 368 ? -23.329 6.715 26.395 1.00 91.56 368 SER A CA 1
ATOM 2952 C C . SER A 1 368 ? -24.453 6.015 27.156 1.00 91.56 368 SER A C 1
ATOM 2954 O O . SER A 1 368 ? -24.354 5.814 28.367 1.00 91.56 368 SER A O 1
ATOM 2956 N N . VAL A 1 369 ? -25.499 5.579 26.446 1.00 90.25 369 VAL A N 1
ATOM 2957 C CA . VAL A 1 369 ? -26.653 4.918 27.073 1.00 90.25 369 VAL A CA 1
ATOM 2958 C C . VAL A 1 369 ? -26.245 3.587 27.706 1.00 90.25 369 VAL A C 1
ATOM 2960 O O . VAL A 1 369 ? -26.627 3.295 28.838 1.00 90.25 369 VAL A O 1
ATOM 2963 N N . LEU A 1 370 ? -25.428 2.779 27.025 1.00 91.25 370 LEU A N 1
ATOM 2964 C CA . LEU A 1 370 ? -24.955 1.502 27.557 1.00 91.25 370 LEU A CA 1
ATOM 2965 C C . LEU A 1 370 ? -24.141 1.687 28.844 1.00 91.25 370 LEU A C 1
ATOM 2967 O O . LEU A 1 370 ? -24.297 0.906 29.787 1.00 91.25 370 LEU A O 1
ATOM 2971 N N . LYS A 1 371 ? -23.277 2.708 28.897 1.00 91.62 371 LYS A N 1
ATOM 2972 C CA . LYS A 1 371 ? -22.494 3.037 30.092 1.00 91.62 371 LYS A CA 1
ATOM 2973 C C . LYS A 1 371 ? -23.408 3.354 31.276 1.00 91.62 371 LYS A C 1
ATOM 2975 O O . LYS A 1 371 ? -23.212 2.798 32.356 1.00 91.62 371 LYS A O 1
ATOM 2980 N N . GLU A 1 372 ? -24.424 4.185 31.066 1.00 89.50 372 GLU A N 1
ATOM 2981 C CA . GLU A 1 372 ? -25.401 4.529 32.103 1.00 89.50 372 GLU A CA 1
ATOM 2982 C C . GLU A 1 372 ? -26.188 3.304 32.579 1.00 89.50 372 GLU A C 1
ATOM 2984 O O . GLU A 1 372 ? -26.289 3.071 33.786 1.00 89.50 372 GLU A O 1
ATOM 2989 N N . ILE A 1 373 ? -26.678 2.461 31.661 1.00 90.06 373 ILE A N 1
ATOM 2990 C CA . ILE A 1 373 ? -27.415 1.245 32.035 1.00 90.06 373 ILE A CA 1
ATOM 2991 C C . ILE A 1 373 ? -26.523 0.296 32.846 1.00 90.06 373 ILE A C 1
ATOM 2993 O O . ILE A 1 373 ? -26.973 -0.230 33.864 1.00 90.06 373 ILE A O 1
ATOM 2997 N N . LYS A 1 374 ? -25.252 0.099 32.467 1.00 90.38 374 LYS A N 1
ATOM 2998 C CA . LYS A 1 374 ? -24.316 -0.742 33.237 1.00 90.38 374 LYS A CA 1
ATOM 2999 C C . LYS A 1 374 ? -24.147 -0.245 34.675 1.00 90.38 374 LYS A C 1
ATOM 3001 O O . LYS A 1 374 ? -24.220 -1.051 35.603 1.00 90.38 374 LYS A O 1
ATOM 3006 N N . LEU A 1 375 ? -24.001 1.066 34.874 1.00 90.12 375 LEU A N 1
ATOM 3007 C CA . LEU A 1 375 ? -23.926 1.664 36.212 1.00 90.12 375 LEU A CA 1
ATOM 3008 C C . LEU A 1 375 ? -25.214 1.429 37.011 1.00 90.12 375 LEU A C 1
ATOM 3010 O O . LEU A 1 375 ? -25.162 1.075 38.188 1.00 90.12 375 LEU A O 1
ATOM 3014 N N . LEU A 1 376 ? -26.37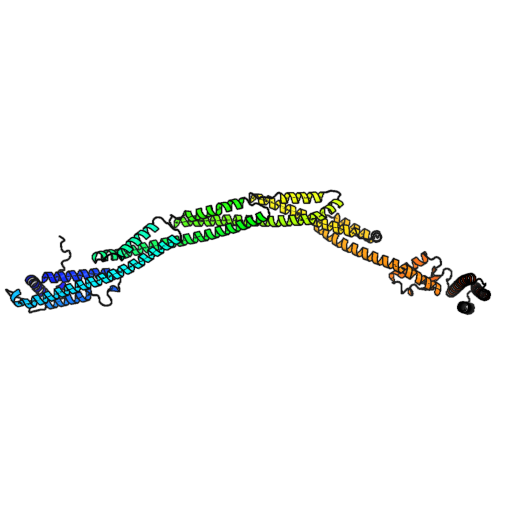9 1.567 36.376 1.00 88.94 376 LEU A N 1
ATOM 3015 C CA . LEU A 1 376 ? -27.664 1.302 37.025 1.00 88.94 376 LEU A CA 1
ATOM 3016 C C . LEU A 1 376 ? -27.837 -0.179 37.393 1.00 88.94 376 LEU A C 1
ATOM 3018 O O . LEU A 1 376 ? -28.338 -0.480 38.478 1.00 88.94 376 LEU A O 1
ATOM 3022 N N . VAL A 1 377 ? -27.374 -1.111 36.552 1.00 88.38 377 VAL A N 1
ATOM 3023 C CA . VAL A 1 377 ? -27.339 -2.549 36.871 1.00 88.38 377 VAL A CA 1
ATOM 3024 C C . VAL A 1 377 ? -26.446 -2.815 38.086 1.00 88.38 377 VAL A C 1
ATOM 3026 O O . VAL A 1 377 ? -26.843 -3.561 38.986 1.00 88.38 377 VAL A O 1
ATOM 3029 N N . GLU A 1 378 ? -25.261 -2.205 38.157 1.00 89.44 378 GLU A N 1
ATOM 3030 C CA . GLU A 1 378 ? -24.374 -2.320 39.322 1.00 89.44 378 GLU A CA 1
ATOM 3031 C C . GLU A 1 378 ? -25.030 -1.784 40.598 1.00 89.44 378 GLU A C 1
ATOM 3033 O O . GLU A 1 378 ? -25.009 -2.450 41.638 1.00 89.44 378 GLU A O 1
ATOM 3038 N N . LEU A 1 379 ? -25.677 -0.621 40.507 1.00 87.50 379 LEU A N 1
ATOM 3039 C CA . LEU A 1 379 ? -26.411 -0.025 41.615 1.00 87.50 379 LEU A CA 1
ATOM 3040 C C . LEU A 1 379 ? -27.564 -0.925 42.080 1.00 87.50 379 LEU A C 1
ATOM 3042 O O . LEU A 1 379 ? -27.719 -1.156 43.278 1.00 87.50 379 LEU A O 1
ATOM 3046 N N . SER A 1 380 ? -28.335 -1.489 41.148 1.00 85.75 380 SER A N 1
ATOM 3047 C CA . SER A 1 380 ? -29.416 -2.437 41.440 1.00 85.75 380 SER A CA 1
ATOM 3048 C C . SER A 1 380 ? -28.902 -3.683 42.163 1.00 85.75 380 SER A C 1
ATOM 3050 O O . SER A 1 380 ? -29.469 -4.092 43.180 1.00 85.75 380 SER A O 1
ATOM 3052 N N . LYS A 1 381 ? -27.776 -4.254 41.713 1.00 87.38 381 LYS A N 1
ATOM 3053 C CA . LYS A 1 381 ? -27.117 -5.381 42.393 1.00 87.38 381 LYS A CA 1
ATOM 3054 C C . LYS A 1 381 ? -26.694 -5.004 43.813 1.00 87.38 381 LYS A C 1
ATOM 3056 O O . LYS A 1 381 ? -26.946 -5.775 44.736 1.00 87.38 381 LYS A O 1
ATOM 3061 N N . ALA A 1 382 ? -26.114 -3.819 44.015 1.00 86.62 382 ALA A N 1
ATOM 3062 C CA . ALA A 1 382 ? -25.762 -3.335 45.349 1.00 86.62 382 ALA A CA 1
ATOM 3063 C C . ALA A 1 382 ? -27.004 -3.174 46.246 1.00 86.62 382 ALA A C 1
ATOM 3065 O O . ALA A 1 382 ? -27.013 -3.646 47.380 1.00 86.62 382 ALA A O 1
ATOM 3066 N N . ILE A 1 383 ? -28.088 -2.584 45.743 1.00 83.19 383 ILE A N 1
ATOM 3067 C CA . ILE A 1 383 ? -29.331 -2.438 46.513 1.00 83.19 383 ILE A CA 1
ATOM 3068 C C . ILE A 1 383 ? -29.899 -3.811 46.897 1.00 83.19 383 ILE A C 1
ATOM 3070 O O . ILE A 1 383 ? -30.244 -4.015 48.060 1.00 83.19 383 ILE A O 1
ATOM 3074 N N . LYS A 1 384 ? -29.899 -4.792 45.986 1.00 84.81 384 LYS A N 1
ATOM 3075 C CA . LYS A 1 384 ? -30.317 -6.171 46.298 1.00 84.81 384 LYS A CA 1
ATOM 3076 C C . LYS A 1 384 ? -29.453 -6.841 47.369 1.00 84.81 384 LYS A C 1
ATOM 3078 O O . LYS A 1 384 ? -29.956 -7.643 48.146 1.00 84.81 384 LYS A O 1
ATOM 3083 N N . GLU A 1 385 ? -28.168 -6.511 47.496 1.00 85.38 385 GLU A N 1
ATOM 3084 C CA . GLU A 1 385 ? -27.358 -7.037 48.607 1.00 85.38 385 GLU A CA 1
ATOM 3085 C C . GLU A 1 385 ? -27.848 -6.545 49.982 1.00 85.38 385 GLU A C 1
ATOM 3087 O O . GLU A 1 385 ? -27.704 -7.272 50.969 1.00 85.38 385 GLU A O 1
ATOM 3092 N N . LEU A 1 386 ? -28.488 -5.369 50.073 1.00 83.50 386 LEU A N 1
ATOM 3093 C CA . LEU A 1 386 ? -29.131 -4.910 51.316 1.00 83.50 386 LEU A CA 1
ATOM 3094 C C . LEU A 1 386 ? -30.307 -5.810 51.721 1.00 83.50 386 LEU A C 1
ATOM 3096 O O . LEU A 1 386 ? -30.617 -5.938 52.914 1.00 83.50 386 LEU A O 1
ATOM 3100 N N . GLU A 1 387 ? -30.927 -6.499 50.758 1.00 80.81 387 GLU A N 1
ATOM 3101 C CA . GLU A 1 387 ? -31.972 -7.486 51.034 1.00 80.81 387 GLU A CA 1
ATOM 3102 C C . GLU A 1 387 ? -31.440 -8.678 51.846 1.00 80.81 387 GLU A C 1
ATOM 3104 O O . GLU A 1 387 ? -32.192 -9.299 52.593 1.00 80.81 387 GLU A O 1
ATOM 3109 N N . LYS A 1 388 ? -30.126 -8.938 51.798 1.00 83.75 388 LYS A N 1
ATOM 3110 C CA . LYS A 1 388 ? -29.465 -10.017 52.550 1.00 83.75 388 LYS A CA 1
ATOM 3111 C C . LYS A 1 388 ? -29.114 -9.650 53.993 1.00 83.75 388 LYS A C 1
ATOM 3113 O O . LYS A 1 388 ? -28.506 -10.461 54.692 1.00 83.75 388 LYS A O 1
ATOM 3118 N N . ILE A 1 389 ? -29.424 -8.431 54.436 1.00 81.88 389 ILE A N 1
ATOM 3119 C CA . ILE A 1 389 ? -29.283 -8.037 55.842 1.00 81.88 389 ILE A CA 1
ATOM 3120 C C . ILE A 1 389 ? -30.373 -8.758 56.656 1.00 81.88 389 ILE A C 1
ATOM 3122 O O . ILE A 1 389 ? -31.550 -8.558 56.348 1.00 81.88 389 ILE A O 1
ATOM 3126 N N . PRO A 1 390 ? -30.016 -9.535 57.700 1.00 78.19 390 PRO A N 1
ATOM 3127 C CA . PRO A 1 390 ? -30.985 -10.223 58.556 1.00 78.19 390 PRO A CA 1
ATOM 3128 C C . PRO A 1 390 ? -32.016 -9.263 59.162 1.00 78.19 390 PRO A C 1
ATOM 3130 O O . PRO A 1 390 ? -31.674 -8.134 59.531 1.00 78.19 390 PRO A O 1
ATOM 3133 N N . GLU A 1 391 ? -33.270 -9.702 59.299 1.00 75.44 391 GLU A N 1
ATOM 3134 C CA . GLU A 1 391 ? -34.365 -8.855 59.798 1.00 75.44 391 GLU A CA 1
ATOM 3135 C C . GLU A 1 391 ? -34.078 -8.240 61.172 1.00 75.44 391 GLU A C 1
ATOM 3137 O O . GLU A 1 391 ? -34.326 -7.052 61.392 1.00 75.44 391 GLU A O 1
ATOM 3142 N N . ASP A 1 392 ? -33.510 -9.013 62.093 1.00 70.81 392 ASP A N 1
ATOM 3143 C CA . ASP A 1 392 ? -33.233 -8.526 63.444 1.00 70.81 392 ASP A CA 1
ATOM 3144 C C . ASP A 1 392 ? -32.100 -7.495 63.458 1.00 70.81 392 ASP A C 1
ATOM 3146 O O . ASP A 1 392 ? -32.177 -6.481 64.159 1.00 70.81 392 ASP A O 1
ATOM 3150 N N . SER A 1 393 ? -31.119 -7.655 62.568 1.00 74.56 393 SER A N 1
ATOM 3151 C CA . SER A 1 393 ? -30.094 -6.641 62.316 1.00 74.56 393 SER A CA 1
ATOM 3152 C C . SER A 1 393 ? -30.674 -5.365 61.685 1.00 74.56 393 SER A C 1
ATOM 3154 O O . SER A 1 393 ? -30.213 -4.267 62.009 1.00 74.56 393 SER A O 1
ATOM 3156 N N . ARG A 1 394 ? -31.719 -5.449 60.844 1.00 72.75 394 ARG A N 1
ATOM 3157 C CA . ARG A 1 394 ? -32.393 -4.257 60.275 1.00 72.75 394 ARG A CA 1
ATOM 3158 C C . ARG A 1 394 ? -33.104 -3.406 61.320 1.00 72.75 394 ARG A C 1
ATOM 3160 O O . ARG A 1 394 ? -33.210 -2.190 61.151 1.00 72.75 394 ARG A O 1
ATOM 3167 N N . LYS A 1 395 ? -33.582 -4.011 62.410 1.00 76.38 395 LYS A N 1
ATOM 3168 C CA . LYS A 1 395 ? -34.235 -3.277 63.508 1.00 76.38 395 LYS A CA 1
ATOM 3169 C C . LYS A 1 395 ? -33.245 -2.378 64.265 1.00 76.38 395 LYS A C 1
ATOM 3171 O O . LYS A 1 395 ? -33.673 -1.402 64.881 1.00 76.38 395 LYS A O 1
ATOM 3176 N N . SER A 1 396 ? -31.937 -2.641 64.164 1.00 78.38 396 SER A N 1
ATOM 3177 C CA . SER A 1 396 ? -30.879 -1.851 64.801 1.00 78.38 396 SER A CA 1
ATOM 3178 C C . SER A 1 396 ? -30.829 -0.402 64.304 1.00 78.38 396 SER A C 1
ATOM 3180 O O . SER A 1 396 ? -30.673 -0.128 63.112 1.00 78.38 396 SER A O 1
ATOM 3182 N N . GLN A 1 397 ? -30.833 0.548 65.247 1.00 77.44 397 GLN A N 1
ATOM 3183 C CA . GLN A 1 397 ? -30.694 1.986 64.979 1.00 77.44 397 GLN A CA 1
ATOM 3184 C C . GLN A 1 397 ? -29.418 2.315 64.180 1.00 77.44 397 GLN A C 1
ATOM 3186 O O . GLN A 1 397 ? -29.398 3.250 63.379 1.00 77.44 397 GLN A O 1
ATOM 3191 N N . ARG A 1 398 ? -28.340 1.540 64.374 1.00 78.94 398 ARG A N 1
ATOM 3192 C CA . ARG A 1 398 ? -27.066 1.727 63.664 1.00 78.94 398 ARG A CA 1
ATOM 3193 C C . ARG A 1 398 ? -27.188 1.376 62.181 1.00 78.94 398 ARG A C 1
ATOM 3195 O O . ARG A 1 398 ? -26.665 2.118 61.355 1.00 78.94 398 ARG A O 1
ATOM 3202 N N . VAL A 1 399 ? -27.877 0.281 61.858 1.00 81.44 399 VAL A N 1
ATOM 3203 C CA . VAL A 1 399 ? -28.115 -0.154 60.473 1.00 81.44 399 VAL A CA 1
ATOM 3204 C C . VAL A 1 399 ? -29.064 0.819 59.778 1.00 81.44 399 VAL A C 1
ATOM 3206 O O . VAL A 1 399 ? -28.737 1.295 58.696 1.00 81.44 399 VAL A O 1
ATOM 3209 N N . LYS A 1 400 ? -30.154 1.233 60.441 1.00 82.88 400 LYS A N 1
ATOM 3210 C CA . LYS A 1 400 ? -31.080 2.256 59.918 1.00 82.88 400 LYS A CA 1
ATOM 3211 C C . LYS A 1 400 ? -30.374 3.566 59.551 1.00 82.88 400 LYS A C 1
ATOM 3213 O O . LYS A 1 400 ? -30.560 4.068 58.450 1.00 82.88 400 LYS A O 1
ATOM 3218 N N . ARG A 1 401 ? -29.493 4.080 60.422 1.00 83.19 401 ARG A N 1
ATOM 3219 C CA . ARG A 1 401 ? -28.691 5.290 60.137 1.00 83.19 401 ARG A CA 1
ATOM 3220 C C . ARG A 1 401 ? -27.762 5.125 58.932 1.00 83.19 401 ARG A C 1
ATOM 3222 O O . ARG A 1 401 ? -27.538 6.087 58.209 1.00 83.19 401 ARG A O 1
ATOM 3229 N N . GLN A 1 402 ? -27.184 3.941 58.732 1.00 84.88 402 GLN A N 1
ATOM 3230 C CA . GLN A 1 402 ? -26.324 3.682 57.571 1.00 84.88 402 GLN A CA 1
ATOM 3231 C C . GLN A 1 402 ? -27.138 3.590 56.278 1.00 84.88 402 GLN A C 1
ATOM 3233 O O . GLN A 1 402 ? -26.718 4.153 55.275 1.00 84.88 402 GLN A O 1
ATOM 3238 N N . ILE A 1 403 ? -28.317 2.960 56.317 1.00 84.00 403 ILE A N 1
ATOM 3239 C CA . ILE A 1 403 ? -29.253 2.930 55.183 1.00 84.00 403 ILE A CA 1
ATOM 3240 C C . ILE A 1 403 ? -29.701 4.351 54.816 1.00 84.00 403 ILE A C 1
ATOM 3242 O O . ILE A 1 403 ? -29.713 4.699 53.642 1.00 84.00 403 ILE A O 1
ATOM 3246 N N . GLN A 1 404 ? -29.979 5.207 55.800 1.00 84.94 404 GLN A N 1
ATOM 3247 C CA . GLN A 1 404 ? -30.371 6.593 55.538 1.00 84.94 404 GLN A CA 1
ATOM 3248 C C . GLN A 1 404 ? -29.259 7.408 54.859 1.00 84.94 404 GLN A C 1
ATOM 3250 O O . GLN A 1 404 ? -29.521 8.113 53.894 1.00 84.94 404 GLN A O 1
ATOM 3255 N N . LYS A 1 405 ? -27.996 7.215 55.261 1.00 84.94 405 LYS A N 1
ATOM 3256 C CA . LYS A 1 405 ? -26.844 7.818 54.566 1.00 84.94 405 LYS A CA 1
ATOM 3257 C C . LYS A 1 405 ? -26.678 7.333 53.124 1.00 84.94 405 LYS A C 1
ATOM 3259 O O . LYS A 1 405 ? -26.120 8.054 52.308 1.00 84.94 405 LYS A O 1
ATOM 3264 N N . LEU A 1 406 ? -27.098 6.106 52.807 1.00 87.12 406 LEU A N 1
ATOM 3265 C CA . LEU A 1 406 ? -27.108 5.621 51.422 1.00 87.12 406 LEU A CA 1
ATOM 3266 C C . LEU A 1 406 ? -28.178 6.347 50.595 1.00 87.12 406 LEU A C 1
ATOM 3268 O O . LEU A 1 406 ? -27.902 6.710 49.454 1.00 87.12 406 LEU A O 1
ATOM 3272 N N . ALA A 1 407 ? -29.355 6.599 51.177 1.00 83.88 407 ALA A N 1
ATOM 3273 C CA . ALA A 1 407 ? -30.414 7.380 50.538 1.00 83.88 407 ALA A CA 1
ATOM 3274 C C . ALA A 1 407 ? -29.975 8.832 50.272 1.00 83.88 407 ALA A C 1
ATOM 3276 O O . ALA A 1 407 ? -30.144 9.323 49.163 1.00 83.88 407 ALA A O 1
ATOM 3277 N N . GLU A 1 408 ? -29.291 9.470 51.227 1.00 87.62 408 GLU A N 1
ATOM 3278 C CA . GLU A 1 408 ? -28.719 10.817 51.043 1.00 87.62 408 GLU A CA 1
ATOM 3279 C C . GLU A 1 408 ? -27.736 10.884 49.856 1.00 87.62 408 GLU A C 1
ATOM 3281 O O . GLU A 1 408 ? -27.708 11.862 49.113 1.00 87.62 408 GLU A O 1
ATOM 3286 N N . ILE A 1 409 ? -26.931 9.835 49.637 1.00 86.75 409 ILE A N 1
ATOM 3287 C CA . ILE A 1 409 ? -26.014 9.773 48.485 1.00 86.75 409 ILE A CA 1
ATOM 3288 C C . ILE A 1 409 ? -26.796 9.639 47.172 1.00 86.75 409 ILE A C 1
ATOM 3290 O O . ILE A 1 409 ? -26.440 10.289 46.187 1.00 86.75 409 ILE A O 1
ATOM 3294 N N . LEU A 1 410 ? -27.860 8.829 47.149 1.00 82.94 410 LEU A N 1
ATOM 3295 C CA . LEU A 1 410 ? -28.728 8.679 45.975 1.00 82.94 410 LEU A CA 1
ATOM 3296 C C . LEU A 1 410 ? -29.374 10.011 45.570 1.00 82.94 410 LEU A C 1
ATOM 3298 O O . LEU A 1 410 ? -29.409 10.321 44.378 1.00 82.94 410 LEU A O 1
ATOM 3302 N N . GLU A 1 411 ? -29.804 10.806 46.550 1.00 84.56 411 GLU A N 1
ATOM 3303 C CA . GLU A 1 411 ? -30.472 12.102 46.360 1.00 84.56 411 GLU A CA 1
ATOM 3304 C C . GLU A 1 411 ? -29.511 13.271 46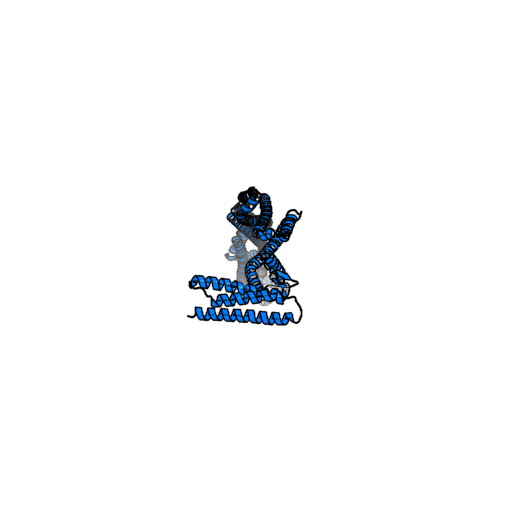.069 1.00 84.56 411 GLU A C 1
ATOM 3306 O O . GLU A 1 411 ? -29.954 14.332 45.647 1.00 84.56 411 GLU A O 1
ATOM 3311 N N . SER A 1 412 ? -28.199 13.098 46.259 1.00 87.19 412 SER A N 1
ATOM 3312 C CA . SER A 1 412 ? -27.205 14.162 46.027 1.00 87.19 412 SER A CA 1
ATOM 3313 C C . SER A 1 412 ? -27.024 14.540 44.545 1.00 87.19 412 SER A C 1
ATOM 3315 O O . SER A 1 412 ? -27.282 13.730 43.664 1.00 87.19 412 SER A O 1
ATOM 3317 N N . ASP A 1 413 ? -26.463 15.711 44.233 1.00 85.38 413 ASP A N 1
ATOM 3318 C CA . ASP A 1 413 ? -26.191 16.150 42.842 1.00 85.38 413 ASP A CA 1
ATOM 3319 C C . ASP A 1 413 ? -24.858 15.629 42.254 1.00 85.38 413 ASP A C 1
ATOM 3321 O O . ASP A 1 413 ? -24.262 16.212 41.350 1.00 85.38 413 ASP A O 1
ATOM 3325 N N . ILE A 1 414 ? -24.329 14.528 42.788 1.00 88.19 414 ILE A N 1
ATOM 3326 C CA . ILE A 1 414 ? -23.040 13.960 42.366 1.00 88.19 414 ILE A CA 1
ATOM 3327 C C . ILE A 1 414 ? -23.216 13.132 41.068 1.00 88.19 414 ILE A C 1
ATOM 3329 O O . ILE A 1 414 ? -24.254 12.487 40.909 1.00 88.19 414 ILE A O 1
ATOM 3333 N N . PRO A 1 415 ? -22.216 13.067 40.157 1.00 88.88 415 PRO A N 1
ATOM 3334 C CA . PRO A 1 415 ? -22.279 12.204 38.973 1.00 88.88 415 PRO A CA 1
ATOM 3335 C C . PRO A 1 415 ? -22.609 10.740 39.296 1.00 88.88 415 PRO A C 1
ATOM 3337 O O . PRO A 1 415 ? -22.143 10.197 40.307 1.00 88.88 415 PRO A O 1
ATOM 3340 N N . LEU A 1 416 ? -23.379 10.094 38.412 1.00 86.12 416 LEU A N 1
ATOM 3341 C CA . LEU A 1 416 ? -23.906 8.740 38.604 1.00 86.12 416 LEU A CA 1
ATOM 3342 C C . LEU A 1 416 ? -22.799 7.720 38.902 1.00 86.12 416 LEU A C 1
ATOM 3344 O O . LEU A 1 416 ? -22.934 6.939 39.841 1.00 86.12 416 LEU A O 1
ATOM 3348 N N . GLU A 1 417 ? -21.677 7.767 38.180 1.00 86.56 417 GLU A N 1
ATOM 3349 C CA . GLU A 1 417 ? -20.527 6.880 38.391 1.00 86.56 417 GLU A CA 1
ATOM 3350 C C . GLU A 1 417 ? -20.045 6.901 39.843 1.00 86.56 417 GLU A C 1
ATOM 3352 O O . GLU A 1 417 ? -19.821 5.860 40.464 1.00 86.56 417 GLU A O 1
ATOM 3357 N N . LYS A 1 418 ? -19.902 8.104 40.405 1.00 88.19 418 LYS A N 1
ATOM 3358 C CA . LYS A 1 418 ? -19.391 8.287 41.762 1.00 88.19 418 LYS A CA 1
ATOM 3359 C C . LYS A 1 418 ? -20.428 7.862 42.802 1.00 88.19 418 LYS A C 1
ATOM 3361 O O . LYS A 1 418 ? -20.058 7.225 43.787 1.00 88.19 418 LYS A O 1
ATOM 3366 N N . LYS A 1 419 ? -21.722 8.108 42.544 1.00 89.12 419 LYS A N 1
ATOM 3367 C CA . LYS A 1 419 ? -22.817 7.568 43.369 1.00 89.12 419 LYS A CA 1
ATOM 3368 C C . LYS A 1 419 ? -22.760 6.042 43.436 1.00 89.12 419 LYS A C 1
ATOM 3370 O O . LYS A 1 419 ? -22.771 5.482 44.532 1.00 89.12 419 LYS A O 1
ATOM 3375 N N . VAL A 1 420 ? -22.663 5.367 42.287 1.00 88.88 420 VAL A N 1
ATOM 3376 C CA . VAL A 1 420 ? -22.636 3.896 42.213 1.00 88.88 420 VAL A CA 1
ATOM 3377 C C . VAL A 1 420 ? -21.437 3.328 42.970 1.00 88.88 420 VAL A C 1
ATOM 3379 O O . VAL A 1 420 ? -21.605 2.394 43.759 1.00 88.88 420 VAL A O 1
ATOM 3382 N N . GLN A 1 421 ? -20.247 3.910 42.807 1.00 88.56 421 GLN A N 1
ATOM 3383 C CA . GLN A 1 421 ? -19.043 3.476 43.524 1.00 88.56 421 GLN A CA 1
ATOM 3384 C C . GLN A 1 421 ? -19.180 3.620 45.047 1.00 88.56 421 GLN A C 1
ATOM 3386 O O . GLN A 1 421 ? -18.934 2.657 45.786 1.00 88.56 421 GLN A O 1
ATOM 3391 N N . ASP A 1 422 ? -19.607 4.793 45.523 1.00 88.12 422 ASP A N 1
ATOM 3392 C CA . ASP A 1 422 ? -19.737 5.080 46.955 1.00 88.12 422 ASP A CA 1
ATOM 3393 C C . ASP A 1 422 ? -20.806 4.202 47.618 1.00 88.12 422 ASP A C 1
ATOM 3395 O O . ASP A 1 422 ? -20.581 3.650 48.703 1.00 88.12 422 ASP A O 1
ATOM 3399 N N . ILE A 1 423 ? -21.949 4.018 46.950 1.00 88.50 423 ILE A N 1
ATOM 3400 C CA . ILE A 1 423 ? -23.034 3.158 47.429 1.00 88.50 423 ILE A CA 1
ATOM 3401 C C . ILE A 1 423 ? -22.573 1.707 47.464 1.00 88.50 423 ILE A C 1
ATOM 3403 O O . ILE A 1 423 ? -22.678 1.065 48.508 1.00 88.50 423 ILE A O 1
ATOM 3407 N N . THR A 1 424 ? -22.0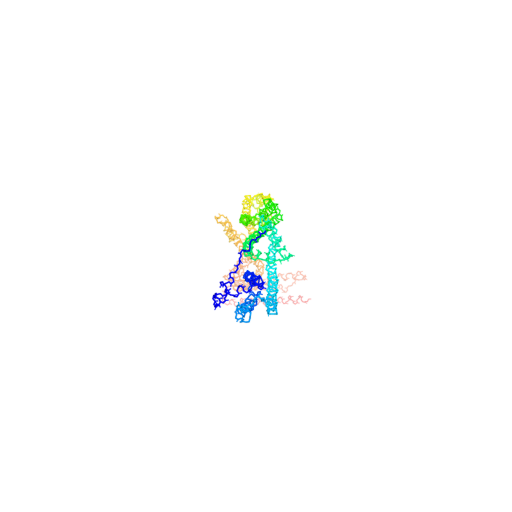05 1.192 46.373 1.00 86.88 424 THR A N 1
ATOM 3408 C CA . THR A 1 424 ? -21.567 -0.209 46.287 1.00 86.88 424 THR A CA 1
ATOM 3409 C C . THR A 1 424 ? -20.564 -0.550 47.386 1.00 86.88 424 THR A C 1
ATOM 3411 O O . THR A 1 424 ? -20.675 -1.596 48.033 1.00 86.88 424 THR A O 1
ATOM 3414 N N . LYS A 1 425 ? -19.604 0.344 47.655 1.00 88.75 425 LYS A N 1
ATOM 3415 C CA . LYS A 1 425 ? -18.636 0.170 48.743 1.00 88.75 425 LYS A CA 1
ATOM 3416 C C . LYS A 1 425 ? -19.323 0.126 50.111 1.00 88.75 425 LYS A C 1
ATOM 3418 O O . LYS A 1 425 ? -19.106 -0.812 50.880 1.00 88.75 425 LYS A O 1
ATOM 3423 N N . ARG A 1 426 ? -20.178 1.107 50.406 1.00 88.12 426 ARG A N 1
ATOM 3424 C CA . ARG A 1 426 ? -20.867 1.221 51.703 1.00 88.12 426 ARG A CA 1
ATOM 3425 C C . ARG A 1 426 ? -21.857 0.084 51.952 1.00 88.12 426 ARG A C 1
ATOM 3427 O O . ARG A 1 426 ? -21.935 -0.411 53.072 1.00 88.12 426 ARG A O 1
ATOM 3434 N N . VAL A 1 427 ? -22.571 -0.369 50.922 1.00 89.38 427 VAL A N 1
ATOM 3435 C CA . VAL A 1 427 ? -23.448 -1.547 50.979 1.00 89.38 427 VAL A CA 1
ATOM 3436 C C . VAL A 1 427 ? -22.648 -2.782 51.386 1.00 89.38 427 VAL A C 1
ATOM 3438 O O . VAL A 1 427 ? -23.037 -3.471 52.328 1.00 89.38 427 VAL A O 1
ATOM 3441 N N . LYS A 1 428 ? -21.512 -3.056 50.726 1.00 86.88 428 LYS A N 1
ATOM 3442 C CA . LYS A 1 428 ? -20.664 -4.217 51.054 1.00 86.88 428 LYS A CA 1
ATOM 3443 C C . LYS A 1 428 ? -20.199 -4.183 52.510 1.00 86.88 428 LYS A C 1
ATOM 3445 O O . LYS A 1 428 ? -20.256 -5.198 53.205 1.00 86.88 428 LYS A O 1
ATOM 3450 N N . GLU A 1 429 ? -19.770 -3.016 52.987 1.00 87.00 429 GLU A N 1
ATOM 3451 C CA . GLU A 1 429 ? -19.368 -2.822 54.384 1.00 87.00 429 GLU A CA 1
ATOM 3452 C C . GLU A 1 429 ? -20.535 -3.045 55.358 1.00 87.00 429 GLU A C 1
ATOM 3454 O O . GLU A 1 429 ? -20.363 -3.724 56.375 1.00 87.00 429 GLU A O 1
ATOM 3459 N N . LEU A 1 430 ? -21.724 -2.532 55.030 1.00 86.00 430 LEU A N 1
ATOM 3460 C CA . LEU A 1 430 ? -22.927 -2.663 55.848 1.00 86.00 430 LEU A CA 1
ATOM 3461 C C . LEU A 1 430 ? -23.408 -4.115 55.945 1.00 86.00 430 LEU A C 1
ATOM 3463 O O . LEU A 1 430 ? -23.646 -4.600 57.050 1.00 86.00 430 LEU A O 1
ATOM 3467 N N . VAL A 1 431 ? -23.508 -4.820 54.815 1.00 84.62 431 VAL A N 1
ATOM 3468 C CA . VAL A 1 431 ? -23.930 -6.229 54.763 1.00 84.62 431 VAL A CA 1
ATOM 3469 C C . VAL A 1 431 ? -22.957 -7.105 55.548 1.00 84.62 431 VAL A C 1
ATOM 3471 O O . VAL A 1 431 ? -23.387 -7.922 56.363 1.00 84.62 431 VAL A O 1
ATOM 3474 N N . ARG A 1 432 ? -21.643 -6.901 55.376 1.00 84.88 432 ARG A N 1
ATOM 3475 C CA . ARG A 1 432 ? -20.620 -7.629 56.141 1.00 84.88 432 ARG A CA 1
ATOM 3476 C C . ARG A 1 432 ? -20.738 -7.363 57.643 1.00 84.88 432 ARG A C 1
ATOM 3478 O O . ARG A 1 432 ? -20.686 -8.299 58.435 1.00 84.88 432 ARG A O 1
ATOM 3485 N N . GLY A 1 433 ? -20.920 -6.101 58.034 1.00 82.38 433 GLY A N 1
ATOM 3486 C CA . GLY A 1 433 ? -21.090 -5.719 59.436 1.00 82.38 433 GLY A CA 1
ATOM 3487 C C . GLY A 1 433 ? -22.358 -6.298 60.070 1.00 82.38 433 GLY A C 1
ATOM 3488 O O . GLY A 1 433 ? -22.321 -6.720 61.223 1.00 82.38 433 GLY A O 1
ATOM 3489 N N . ALA A 1 434 ? -23.462 -6.356 59.321 1.00 78.19 434 ALA A N 1
ATOM 3490 C CA . ALA A 1 434 ? -24.711 -6.947 59.789 1.00 78.19 434 ALA A CA 1
ATOM 3491 C C . ALA A 1 434 ? -24.610 -8.469 59.962 1.00 78.19 434 ALA A C 1
ATOM 3493 O O . ALA A 1 434 ? -25.054 -8.988 60.979 1.00 78.19 434 ALA A O 1
ATOM 3494 N N . ARG A 1 435 ? -23.966 -9.182 59.027 1.00 79.31 435 ARG A N 1
ATOM 3495 C CA . ARG A 1 435 ? -23.733 -10.632 59.166 1.00 79.31 435 ARG A CA 1
ATOM 3496 C C . ARG A 1 435 ? -22.879 -10.969 60.386 1.00 79.31 435 ARG A C 1
ATOM 3498 O O . ARG A 1 435 ? -23.250 -11.843 61.154 1.00 79.31 435 ARG A O 1
ATOM 3505 N N . ALA A 1 436 ? -21.804 -10.217 60.620 1.00 79.88 436 ALA A N 1
ATOM 3506 C CA . ALA A 1 436 ? -20.979 -10.404 61.814 1.00 79.88 436 ALA A CA 1
ATOM 3507 C C . ALA A 1 436 ? -21.763 -10.148 63.120 1.00 79.88 436 ALA A C 1
ATOM 3509 O O . ALA A 1 436 ? -21.512 -10.791 64.135 1.00 79.88 436 ALA A O 1
ATOM 3510 N N . MET A 1 437 ? -22.720 -9.211 63.114 1.00 74.19 437 MET A N 1
ATOM 3511 C CA . MET A 1 437 ? -23.598 -8.966 64.265 1.00 74.19 437 MET A CA 1
ATOM 3512 C C . MET A 1 437 ? -24.564 -10.131 64.500 1.00 74.19 437 MET A C 1
ATOM 3514 O O . MET A 1 437 ? -24.754 -10.532 65.646 1.00 74.19 437 MET A O 1
ATOM 3518 N N . GLU A 1 438 ? -25.136 -10.679 63.430 1.00 75.12 438 GLU A N 1
ATOM 3519 C CA . GLU A 1 438 ? -26.010 -11.850 63.482 1.00 75.12 438 GLU A CA 1
ATOM 3520 C C . GLU A 1 438 ? -25.277 -13.080 64.023 1.00 75.12 438 GLU A C 1
ATOM 3522 O O . GLU A 1 438 ? -25.779 -13.733 64.929 1.00 75.12 438 GLU A O 1
ATOM 3527 N N . GLU A 1 439 ? -24.058 -13.354 63.552 1.00 79.50 439 GLU A N 1
ATOM 3528 C CA . GLU A 1 439 ? -23.229 -14.454 64.065 1.00 79.50 439 GLU A CA 1
ATOM 3529 C C . GLU A 1 439 ? -23.002 -14.331 65.579 1.00 79.50 439 GLU A C 1
ATOM 3531 O O . GLU A 1 439 ? -23.206 -15.290 66.323 1.00 79.50 439 GLU A O 1
ATOM 3536 N N . VAL A 1 440 ? -22.678 -13.124 66.062 1.00 77.81 440 VAL A N 1
ATOM 3537 C CA . VAL A 1 440 ? -22.522 -12.861 67.501 1.00 77.81 440 VAL A CA 1
ATOM 3538 C C . VAL A 1 440 ? -23.836 -13.071 68.262 1.00 77.81 440 VAL A C 1
ATOM 3540 O O . VAL A 1 440 ? -23.812 -13.605 69.370 1.00 77.81 440 VAL A O 1
ATOM 3543 N N . LEU A 1 441 ? -24.979 -12.666 67.702 1.00 71.88 441 LEU A N 1
ATOM 3544 C CA . LEU A 1 441 ? -26.294 -12.869 68.319 1.00 71.88 441 LEU A CA 1
ATOM 3545 C C . LEU A 1 441 ? -26.680 -14.353 68.375 1.00 71.88 441 LEU A C 1
ATOM 3547 O O . LEU A 1 441 ? -27.136 -14.815 69.420 1.00 71.88 441 LEU A O 1
ATOM 3551 N N . GLN A 1 442 ? -26.449 -15.109 67.302 1.00 74.12 442 GLN A N 1
ATOM 3552 C CA . GLN A 1 442 ? -26.700 -16.551 67.254 1.00 74.12 442 GLN A CA 1
ATOM 3553 C C . GLN A 1 442 ? -25.814 -17.307 68.249 1.00 74.12 442 GLN A C 1
ATOM 3555 O O . GLN A 1 442 ? -26.302 -18.163 68.993 1.00 74.12 442 GLN A O 1
ATOM 3560 N N . ASP A 1 443 ? -24.534 -16.941 68.351 1.00 78.56 443 ASP A N 1
ATOM 3561 C CA . ASP A 1 443 ? -23.645 -17.500 69.367 1.00 78.56 443 ASP A CA 1
ATOM 3562 C C . ASP A 1 443 ? -24.124 -17.179 70.784 1.00 78.56 443 ASP A C 1
ATOM 3564 O O . ASP A 1 443 ? -24.130 -18.058 71.646 1.00 78.56 443 ASP A O 1
ATOM 3568 N N . LEU A 1 444 ? -24.590 -15.954 71.037 1.00 76.81 444 LEU A N 1
ATOM 3569 C CA . LEU A 1 444 ? -25.160 -15.587 72.334 1.00 76.81 444 LEU A CA 1
ATOM 3570 C C . LEU A 1 444 ? -26.416 -16.388 72.667 1.00 76.81 444 LEU A C 1
ATOM 3572 O O . LEU A 1 444 ? -26.541 -16.862 73.795 1.00 76.81 444 LEU A O 1
ATOM 3576 N N . LEU A 1 445 ? -27.328 -16.570 71.711 1.00 74.19 445 LEU A N 1
ATOM 3577 C CA . LEU A 1 445 ? -28.542 -17.366 71.902 1.00 74.19 445 LEU A CA 1
ATOM 3578 C C . LEU A 1 445 ? -28.223 -18.844 72.158 1.00 74.19 445 LEU A C 1
ATOM 3580 O O . LEU A 1 445 ? -28.878 -19.469 72.990 1.00 74.19 445 LEU A O 1
ATOM 3584 N N . ARG A 1 446 ? -27.189 -19.392 71.511 1.00 79.12 446 ARG A N 1
ATOM 3585 C CA . ARG A 1 446 ? -26.718 -20.765 71.745 1.00 79.12 446 ARG A CA 1
ATOM 3586 C C . ARG A 1 446 ? -26.041 -20.929 73.107 1.00 79.12 446 ARG A C 1
ATOM 3588 O O . ARG A 1 446 ? -26.254 -21.932 73.789 1.00 79.12 446 ARG A O 1
ATOM 3595 N N . LEU A 1 447 ? -25.211 -19.965 73.502 1.00 83.12 447 LEU A N 1
ATOM 3596 C CA . LEU A 1 447 ? -24.413 -20.036 74.728 1.00 83.12 447 LEU A CA 1
ATOM 3597 C C . LEU A 1 447 ? -25.220 -19.669 75.977 1.00 83.12 447 LEU A C 1
ATOM 3599 O O . LEU A 1 447 ? -24.976 -20.233 77.043 1.00 83.12 447 LEU A O 1
ATOM 3603 N N . TYR A 1 448 ? -26.217 -18.788 75.861 1.00 84.06 448 TYR A N 1
ATOM 3604 C CA . TYR A 1 448 ? -27.004 -18.319 77.002 1.00 84.06 448 TYR A CA 1
ATOM 3605 C C . TYR A 1 448 ? -27.675 -19.452 77.802 1.00 84.06 448 TYR A C 1
ATOM 3607 O O . TYR A 1 448 ? -27.500 -19.473 79.018 1.00 84.06 448 TYR A O 1
ATOM 3615 N N . PRO A 1 449 ? -28.356 -20.452 77.204 1.00 84.25 449 PRO A N 1
ATOM 3616 C CA . PRO A 1 449 ? -28.922 -21.578 77.953 1.00 84.25 449 PRO A CA 1
ATOM 3617 C C . PRO A 1 449 ? -27.875 -22.439 78.675 1.00 84.25 449 PRO A C 1
ATOM 3619 O O . PRO A 1 449 ? -28.179 -23.057 79.699 1.00 84.25 449 PRO A O 1
ATOM 3622 N N . ILE A 1 450 ? -26.651 -22.512 78.142 1.00 84.56 450 ILE A N 1
ATOM 3623 C CA . ILE A 1 450 ? -25.531 -23.247 78.748 1.00 84.56 450 ILE A CA 1
ATOM 3624 C C . ILE A 1 450 ? -25.013 -22.463 79.953 1.00 84.56 450 ILE A C 1
ATOM 3626 O O . ILE A 1 450 ? -24.925 -23.012 81.052 1.00 84.56 450 ILE A O 1
ATOM 3630 N N . TRP A 1 451 ? -24.749 -21.166 79.767 1.00 89.94 451 TRP A N 1
ATOM 3631 C CA . TRP A 1 451 ? -24.338 -20.265 80.839 1.00 89.94 451 TRP A CA 1
ATOM 3632 C C . TRP A 1 451 ? -25.381 -20.201 81.947 1.00 89.94 451 TRP A C 1
ATOM 3634 O O . TRP A 1 451 ? -25.037 -20.405 83.104 1.00 89.94 451 TRP A O 1
ATOM 3644 N N . ARG A 1 452 ? -26.658 -20.022 81.597 1.00 87.00 452 ARG A N 1
ATOM 3645 C CA . ARG A 1 452 ? -27.788 -20.024 82.530 1.00 87.00 452 ARG A CA 1
ATOM 3646 C C . ARG A 1 452 ? -27.802 -21.293 83.368 1.00 87.00 452 ARG A C 1
ATOM 3648 O O . ARG A 1 452 ? -27.745 -21.199 84.586 1.00 87.00 452 ARG A O 1
ATOM 3655 N N . ARG A 1 453 ? -27.810 -22.479 82.748 1.00 83.88 453 ARG A N 1
ATOM 3656 C CA . ARG A 1 453 ? -27.790 -23.750 83.495 1.00 83.88 453 ARG A CA 1
ATOM 3657 C C . ARG A 1 453 ? -26.586 -23.852 84.427 1.00 83.88 453 ARG A C 1
ATOM 3659 O O . ARG A 1 453 ? -26.753 -24.232 85.581 1.00 83.88 453 ARG A O 1
ATOM 3666 N N . ARG A 1 454 ? -25.391 -23.494 83.950 1.00 86.12 454 ARG A N 1
ATOM 3667 C CA . ARG A 1 454 ? -24.167 -23.592 84.750 1.00 86.12 454 ARG A CA 1
ATOM 3668 C C . ARG A 1 454 ? -24.165 -22.623 85.932 1.00 86.12 454 ARG A C 1
ATOM 3670 O O . ARG A 1 454 ? -23.836 -23.046 87.033 1.00 86.12 454 ARG A O 1
ATOM 3677 N N . ILE A 1 455 ? -24.566 -21.371 85.719 1.00 87.12 455 ILE A N 1
ATOM 3678 C CA . ILE A 1 455 ? -24.683 -20.350 86.770 1.00 87.12 455 ILE A CA 1
ATOM 3679 C C . ILE A 1 455 ? -25.708 -20.793 87.816 1.00 87.12 455 ILE A C 1
ATOM 3681 O O . ILE A 1 455 ? -25.395 -20.786 88.999 1.00 87.12 455 ILE A O 1
ATOM 3685 N N . LEU A 1 456 ? -26.892 -21.250 87.392 1.00 83.12 456 LEU A N 1
ATOM 3686 C CA . LEU A 1 456 ? -27.928 -21.739 88.307 1.00 83.12 456 LEU A CA 1
ATOM 3687 C C . LEU A 1 456 ? -27.454 -22.941 89.135 1.00 83.12 456 LEU A C 1
ATOM 3689 O O . LEU A 1 456 ? -27.738 -22.994 90.326 1.00 83.12 456 LEU A O 1
ATOM 3693 N N . SER A 1 457 ? -26.717 -23.880 88.530 1.00 82.12 457 SER A N 1
ATOM 3694 C CA . SER A 1 457 ? -26.103 -25.009 89.251 1.00 82.12 457 SER A CA 1
ATOM 3695 C C . SER A 1 457 ? -25.138 -24.513 90.322 1.00 82.12 457 SER A C 1
ATOM 3697 O O . SER A 1 457 ? -25.257 -24.898 91.477 1.00 82.12 457 SER A O 1
ATOM 3699 N N . LEU A 1 458 ? -24.227 -23.601 89.962 1.00 83.06 458 LEU A N 1
ATOM 3700 C CA . LEU A 1 458 ? -23.231 -23.064 90.889 1.00 83.06 458 LEU A CA 1
ATOM 3701 C C . LEU A 1 458 ? -23.882 -22.293 92.045 1.00 83.06 458 LEU A C 1
ATOM 3703 O O . LEU A 1 458 ? -23.496 -22.493 93.192 1.00 83.06 458 LEU A O 1
ATOM 3707 N N . VAL A 1 459 ? -24.895 -21.469 91.757 1.00 82.69 459 VAL A N 1
ATOM 3708 C CA . VAL A 1 459 ? -25.642 -20.721 92.782 1.00 82.69 459 VAL A CA 1
ATOM 3709 C C . VAL A 1 459 ? -26.427 -21.665 93.694 1.00 82.69 459 VAL A C 1
ATOM 3711 O O . VAL A 1 459 ? -26.478 -21.425 94.889 1.00 82.69 459 VAL A O 1
ATOM 3714 N N . ARG A 1 460 ? -26.994 -22.765 93.188 1.00 76.56 460 ARG A N 1
ATOM 3715 C CA . ARG A 1 460 ? -27.711 -23.748 94.026 1.00 76.56 460 ARG A CA 1
ATOM 3716 C C . ARG A 1 460 ? -26.778 -24.636 94.849 1.00 76.56 460 ARG A C 1
ATOM 3718 O O . ARG A 1 460 ? -27.107 -24.995 95.971 1.00 76.56 460 ARG A O 1
ATOM 3725 N N . GLU A 1 461 ? -25.619 -24.996 94.306 1.00 72.56 461 GLU A N 1
ATOM 3726 C CA . GLU A 1 461 ? -24.632 -25.839 94.992 1.00 72.56 461 GLU A CA 1
ATOM 3727 C C . GLU A 1 461 ? -23.886 -25.084 96.094 1.00 72.56 461 GLU A C 1
ATOM 3729 O O . GLU A 1 461 ? -23.639 -25.637 97.165 1.00 72.56 461 GLU A O 1
ATOM 3734 N N . ARG A 1 462 ? -23.491 -23.838 95.812 1.00 74.75 462 ARG A N 1
ATOM 3735 C CA . ARG A 1 462 ? -22.637 -23.020 96.689 1.00 74.75 462 ARG A CA 1
ATOM 3736 C C . ARG A 1 462 ? -23.411 -21.941 97.432 1.00 74.75 462 ARG A C 1
ATOM 3738 O O . ARG A 1 462 ? -22.866 -21.302 98.324 1.00 74.75 462 ARG A O 1
ATOM 3745 N N . GLY A 1 463 ? -24.657 -21.711 97.037 1.00 66.50 463 GLY A N 1
ATOM 3746 C CA . GLY A 1 463 ? -25.543 -20.713 97.613 1.00 66.50 463 GLY A CA 1
ATOM 3747 C C . GLY A 1 463 ? -25.238 -19.261 97.203 1.00 66.50 463 GLY A C 1
ATOM 3748 O O . GLY A 1 463 ? -26.159 -18.445 97.150 1.00 66.50 463 GLY A O 1
ATOM 3749 N N . SER A 1 464 ? -23.993 -18.940 96.825 1.00 78.81 464 SER A N 1
ATOM 3750 C CA . SER A 1 464 ? -23.618 -17.676 96.180 1.00 78.81 464 SER A CA 1
ATOM 3751 C C . SER A 1 464 ? -22.515 -17.850 95.125 1.00 78.81 464 SER A C 1
ATOM 3753 O O . SER A 1 464 ? -21.714 -18.784 95.190 1.00 78.81 464 SER A O 1
ATOM 3755 N N . VAL A 1 465 ? -22.493 -16.970 94.117 1.00 84.81 465 VAL A N 1
ATOM 3756 C CA . VAL A 1 465 ? -21.461 -16.935 93.062 1.00 84.81 465 VAL A CA 1
ATOM 3757 C C . VAL A 1 465 ? -21.147 -15.492 92.688 1.00 84.81 465 VAL A C 1
ATOM 3759 O O . VAL A 1 465 ? -22.053 -14.749 92.300 1.00 84.81 465 VAL A O 1
ATOM 3762 N N . SER A 1 466 ? -19.874 -15.096 92.746 1.00 85.25 466 SER A N 1
ATOM 3763 C CA . SER A 1 466 ? -19.456 -13.759 92.314 1.00 85.25 466 SER A CA 1
ATOM 3764 C C . SER A 1 466 ? -19.419 -13.627 90.787 1.00 85.25 466 SER A C 1
ATOM 3766 O O . SER A 1 466 ? -19.129 -14.579 90.060 1.00 85.25 466 SER A O 1
ATOM 3768 N N . ILE A 1 467 ? -19.672 -12.424 90.262 1.00 83.88 467 ILE A N 1
ATOM 3769 C CA . ILE A 1 467 ? -19.578 -12.140 88.818 1.00 83.88 467 ILE A CA 1
ATOM 3770 C C . ILE A 1 467 ? -18.155 -12.418 88.293 1.00 83.88 467 ILE A C 1
ATOM 3772 O O . ILE A 1 467 ? -17.989 -12.814 87.135 1.00 83.88 467 ILE A O 1
ATOM 3776 N N . GLY A 1 468 ? -17.129 -12.233 89.133 1.00 81.75 468 GLY A N 1
ATOM 3777 C CA . GLY A 1 468 ? -15.729 -12.516 88.806 1.00 81.75 468 GLY A CA 1
ATOM 3778 C C . GLY A 1 468 ? -15.453 -13.997 88.532 1.00 81.75 468 GLY A C 1
ATOM 3779 O O . GLY A 1 468 ? -14.697 -14.306 87.616 1.00 81.75 468 GLY A O 1
ATOM 3780 N N . GLU A 1 469 ? -16.138 -14.897 89.243 1.00 82.69 469 GLU A N 1
ATOM 3781 C CA . GLU A 1 469 ? -16.008 -16.357 89.109 1.00 82.69 469 GLU A CA 1
ATOM 3782 C C . GLU A 1 469 ? -16.680 -16.928 87.849 1.00 82.69 469 GLU A C 1
ATOM 3784 O O . GLU A 1 469 ? -16.489 -18.097 87.503 1.00 82.69 469 GLU A O 1
ATOM 3789 N N . LEU A 1 470 ? -17.448 -16.117 87.113 1.00 87.56 470 LEU A N 1
ATOM 3790 C CA . LEU A 1 470 ? -18.088 -16.511 85.854 1.00 87.56 470 LEU A CA 1
ATOM 3791 C C . LEU A 1 470 ? -17.102 -16.475 84.673 1.00 87.56 470 LEU A C 1
ATOM 3793 O O . LEU A 1 470 ? -17.387 -15.896 83.623 1.00 87.56 470 LEU A O 1
ATOM 3797 N N . GLU A 1 471 ? -15.929 -17.092 84.824 1.00 85.75 471 GLU A N 1
ATOM 3798 C CA . GLU A 1 471 ? -14.845 -17.067 83.828 1.00 85.75 471 GLU A CA 1
ATOM 3799 C C . GLU A 1 471 ? -15.243 -17.702 82.489 1.00 85.75 471 GLU A C 1
ATOM 3801 O O . GLU A 1 471 ? -14.816 -17.245 81.429 1.00 85.75 471 GLU A O 1
ATOM 3806 N N . PHE A 1 472 ? -16.143 -18.689 82.527 1.00 85.94 472 PHE A N 1
ATOM 3807 C CA . PHE A 1 472 ? -16.717 -19.344 81.347 1.00 85.94 472 PHE A CA 1
ATOM 3808 C C . PHE A 1 472 ? -17.699 -18.455 80.559 1.00 85.94 472 PHE A C 1
ATOM 3810 O O . PHE A 1 472 ? -18.119 -18.824 79.458 1.00 85.94 472 PHE A O 1
ATOM 3817 N N . VAL A 1 473 ? -18.074 -17.290 81.103 1.00 85.81 473 VAL A N 1
ATOM 3818 C CA . VAL A 1 473 ? -18.819 -16.242 80.399 1.00 85.81 473 VAL A CA 1
ATOM 3819 C C . VAL A 1 473 ? -17.844 -15.116 80.033 1.00 85.81 473 VAL A C 1
ATOM 3821 O O . VAL A 1 473 ? -17.169 -14.573 80.914 1.00 85.81 473 VAL A O 1
ATOM 3824 N N . PRO A 1 474 ? -17.764 -14.697 78.756 1.00 83.31 474 PRO A N 1
ATOM 3825 C CA . PRO A 1 474 ? -16.882 -13.609 78.354 1.00 83.31 474 PRO A CA 1
ATOM 3826 C C . PRO A 1 474 ? -17.169 -12.310 79.133 1.00 83.31 474 PRO A C 1
ATOM 3828 O O . PRO A 1 474 ? -18.344 -11.963 79.297 1.00 83.31 474 PRO A O 1
ATOM 3831 N N . PRO A 1 475 ? -16.139 -11.536 79.541 1.00 82.62 475 PRO A N 1
ATOM 3832 C CA . PRO A 1 475 ? -16.285 -10.384 80.440 1.00 82.62 475 PRO A CA 1
ATOM 3833 C C . PRO A 1 475 ? -17.378 -9.388 80.034 1.00 82.62 475 PRO A C 1
ATOM 3835 O O . PRO A 1 475 ? -18.195 -8.987 80.858 1.00 82.62 475 PRO A O 1
ATOM 3838 N N . ARG A 1 476 ? -17.454 -9.059 78.738 1.00 81.00 476 ARG A N 1
ATOM 3839 C CA . ARG A 1 476 ? -18.433 -8.114 78.171 1.00 81.00 476 ARG A CA 1
ATOM 3840 C C . ARG A 1 476 ? -19.900 -8.550 78.302 1.00 81.00 476 ARG A C 1
ATOM 3842 O O . ARG A 1 476 ? -20.782 -7.712 78.170 1.00 81.00 476 ARG A O 1
ATOM 3849 N N . TRP A 1 477 ? -20.160 -9.838 78.536 1.00 84.50 477 TRP A N 1
ATOM 3850 C CA . TRP A 1 477 ? -21.510 -10.408 78.600 1.00 84.50 477 TRP A CA 1
ATOM 3851 C C . TRP A 1 477 ? -21.946 -10.793 80.012 1.00 84.50 477 TRP A C 1
ATOM 3853 O O . TRP A 1 477 ? -23.142 -10.958 80.234 1.00 84.50 477 TRP A O 1
ATOM 3863 N N . ARG A 1 478 ? -21.019 -10.896 80.976 1.00 87.12 478 ARG A N 1
ATOM 3864 C CA . ARG A 1 478 ? -21.308 -11.356 82.348 1.00 87.12 478 ARG A CA 1
ATOM 3865 C C . ARG A 1 478 ? -22.458 -10.589 82.988 1.00 87.12 478 ARG A C 1
ATOM 3867 O O . ARG A 1 478 ? -23.424 -11.199 83.426 1.00 87.12 478 ARG A O 1
ATOM 3874 N N . LYS A 1 479 ? -22.389 -9.256 82.952 1.00 83.38 479 LYS A N 1
ATOM 3875 C CA . LYS A 1 479 ? -23.414 -8.377 83.527 1.00 83.38 479 LYS A CA 1
ATOM 3876 C C . LYS A 1 479 ? -24.794 -8.619 82.909 1.00 83.38 479 LYS A C 1
ATOM 3878 O O . LYS A 1 479 ? -25.752 -8.852 83.633 1.00 83.38 479 LYS A O 1
ATOM 3883 N N . TRP A 1 480 ? -24.869 -8.661 81.579 1.00 85.44 480 TRP A N 1
ATOM 3884 C CA . TRP A 1 480 ? -26.120 -8.917 80.863 1.00 85.44 480 TRP A CA 1
ATOM 3885 C C . TRP A 1 480 ? -26.705 -10.301 81.176 1.00 85.44 480 TRP A C 1
ATOM 3887 O O . TRP A 1 480 ? -27.903 -10.421 81.420 1.00 85.44 480 TRP A O 1
ATOM 3897 N N . VAL A 1 481 ? -25.870 -11.350 81.195 1.00 85.75 481 VAL A N 1
ATOM 3898 C CA . VAL A 1 481 ? -26.312 -12.719 81.511 1.00 85.75 481 VAL A CA 1
ATOM 3899 C C . VAL A 1 481 ? -26.895 -12.775 82.923 1.00 85.75 481 VAL A C 1
ATOM 3901 O O . VAL A 1 481 ? -27.963 -13.350 83.115 1.00 85.75 481 VAL A O 1
ATOM 3904 N N . VAL A 1 482 ? -26.215 -12.157 83.890 1.00 86.88 482 VAL A N 1
ATOM 3905 C CA . VAL A 1 482 ? -26.611 -12.126 85.302 1.00 86.88 482 VAL A CA 1
ATOM 3906 C C . VAL A 1 482 ? -27.910 -11.354 85.510 1.00 86.88 482 VAL A C 1
ATOM 3908 O O . VAL A 1 482 ? -28.854 -11.908 86.066 1.00 86.88 482 VAL A O 1
ATOM 3911 N N . GLU A 1 483 ? -28.007 -10.127 84.993 1.00 84.31 483 GLU A N 1
ATOM 3912 C CA . GLU A 1 483 ? -29.230 -9.311 85.061 1.00 84.31 483 GLU A CA 1
ATOM 3913 C C . GLU A 1 483 ? -30.430 -10.041 84.451 1.00 84.31 483 GLU A C 1
ATOM 3915 O O . GLU A 1 483 ? -31.539 -10.010 84.987 1.00 84.31 483 GLU A O 1
ATOM 3920 N N . ARG A 1 484 ? -30.204 -10.748 83.340 1.00 84.44 484 ARG A N 1
ATOM 3921 C CA . ARG A 1 484 ? -31.240 -11.535 82.681 1.00 84.44 484 ARG A CA 1
ATOM 3922 C C . ARG A 1 484 ? -31.672 -12.741 83.516 1.00 84.44 484 ARG A C 1
ATOM 3924 O O . ARG A 1 484 ? -32.867 -12.985 83.618 1.00 84.44 484 ARG A O 1
ATOM 3931 N N . ILE A 1 485 ? -30.739 -13.469 84.134 1.00 85.50 485 ILE A N 1
ATOM 3932 C CA . ILE A 1 485 ? -31.059 -14.598 85.025 1.00 85.50 485 ILE A CA 1
ATOM 3933 C C . ILE A 1 485 ? -31.871 -14.130 86.232 1.00 85.50 485 ILE A C 1
ATOM 3935 O O . ILE A 1 485 ? -32.887 -14.743 86.526 1.00 85.50 485 ILE A O 1
ATOM 3939 N N . VAL A 1 486 ? -31.471 -13.034 86.880 1.00 84.25 486 VAL A N 1
ATOM 3940 C CA . VAL A 1 486 ? -32.186 -12.456 88.035 1.00 84.25 486 VAL A CA 1
ATOM 3941 C C . VAL A 1 486 ? -33.607 -12.044 87.653 1.00 84.25 486 VAL A C 1
ATOM 3943 O O . VAL A 1 486 ? -34.549 -12.247 88.408 1.00 84.25 486 VAL A O 1
ATOM 3946 N N . LYS A 1 487 ? -33.790 -11.502 86.445 1.00 82.69 487 LYS A N 1
ATOM 3947 C CA . LYS A 1 487 ? -35.117 -11.144 85.935 1.00 82.69 487 LYS A CA 1
ATOM 3948 C C . LYS A 1 487 ? -35.979 -12.365 85.585 1.00 82.69 487 LYS A C 1
ATOM 3950 O O . LYS A 1 487 ? -37.198 -12.297 85.699 1.00 82.69 487 LYS A O 1
ATOM 3955 N N . GLU A 1 488 ? -35.370 -13.446 85.102 1.00 82.00 488 GLU A N 1
ATOM 3956 C CA . GLU A 1 488 ? -36.070 -14.656 84.648 1.00 82.00 488 GLU A CA 1
ATOM 3957 C C . GLU A 1 488 ? -36.307 -15.691 85.762 1.00 82.00 488 GLU A C 1
ATOM 3959 O O . GLU A 1 488 ? -37.166 -16.559 85.607 1.00 82.00 488 GLU A O 1
ATOM 3964 N N . VAL A 1 489 ? -35.537 -15.652 86.852 1.00 79.00 489 VAL A N 1
ATOM 3965 C CA . VAL A 1 489 ? -35.537 -16.662 87.919 1.00 79.00 489 VAL A CA 1
ATOM 3966 C C . VAL A 1 489 ? -35.806 -15.981 89.257 1.00 79.00 489 VAL A C 1
ATOM 3968 O O . VAL A 1 489 ? -34.913 -15.367 89.830 1.00 79.00 489 VAL A O 1
ATOM 3971 N N . GLY A 1 490 ? -37.039 -16.118 89.755 1.00 66.69 490 GLY A N 1
ATOM 3972 C CA . GLY A 1 490 ? -37.514 -15.431 90.965 1.00 66.69 490 GLY A CA 1
ATOM 3973 C C . GLY A 1 490 ? -36.780 -15.803 92.258 1.00 66.69 490 GLY A C 1
ATOM 3974 O O . GLY A 1 490 ? -36.745 -14.998 93.183 1.00 66.69 490 GLY A O 1
ATOM 3975 N N . ASP A 1 491 ? -36.137 -16.971 92.300 1.00 72.25 491 ASP A N 1
ATOM 3976 C CA . ASP A 1 491 ? -35.444 -17.483 93.491 1.00 72.25 491 ASP A CA 1
ATOM 3977 C C . ASP A 1 491 ? -33.983 -17.008 93.592 1.00 72.25 491 ASP A C 1
ATOM 3979 O O . ASP A 1 491 ? -33.218 -17.512 94.413 1.00 72.25 491 ASP A O 1
ATOM 3983 N N . ILE A 1 492 ? -33.551 -16.078 92.733 1.00 78.94 492 ILE A N 1
ATOM 3984 C CA . ILE A 1 492 ? -32.179 -15.556 92.704 1.00 78.94 492 ILE A CA 1
ATOM 3985 C C . ILE A 1 492 ? -32.205 -14.034 92.731 1.00 78.94 492 ILE A C 1
ATOM 3987 O O . ILE A 1 492 ? -32.899 -13.390 91.950 1.00 78.94 492 ILE A O 1
ATOM 3991 N N . THR A 1 493 ? -31.389 -13.452 93.604 1.00 78.25 493 THR A N 1
ATOM 3992 C CA . THR A 1 493 ? -31.253 -12.003 93.772 1.00 78.25 493 THR A CA 1
ATOM 3993 C C . THR A 1 493 ? -29.787 -11.575 93.726 1.00 78.25 493 THR A C 1
ATOM 3995 O O . THR A 1 493 ? -28.874 -12.398 93.812 1.00 78.25 493 THR A O 1
ATOM 3998 N N . MET A 1 494 ? -29.558 -10.274 93.541 1.00 79.56 494 MET A N 1
ATOM 3999 C CA . MET A 1 494 ? -28.218 -9.684 93.568 1.00 79.56 494 MET A CA 1
ATOM 4000 C C . MET A 1 494 ? -27.886 -9.171 94.967 1.00 79.56 494 MET A C 1
ATOM 4002 O O . MET A 1 494 ? -28.653 -8.393 95.532 1.00 79.56 494 MET A O 1
ATOM 4006 N N . SER A 1 495 ? -26.710 -9.539 95.475 1.00 73.62 495 SER A N 1
ATOM 4007 C CA . SER A 1 495 ? -26.106 -8.953 96.674 1.00 73.62 495 SER A CA 1
ATOM 4008 C C . SER A 1 495 ? -24.691 -8.482 96.335 1.00 73.62 495 SER A C 1
ATOM 4010 O O . SER A 1 495 ? -23.782 -9.289 96.130 1.00 73.62 495 SER A O 1
ATOM 4012 N N . GLY A 1 496 ? -24.515 -7.164 96.186 1.00 77.25 496 GLY A N 1
ATOM 4013 C CA . GLY A 1 496 ? -23.277 -6.581 95.658 1.00 77.25 496 GLY A CA 1
ATOM 4014 C C . GLY A 1 496 ? -22.931 -7.135 94.268 1.00 77.25 496 GLY A C 1
ATOM 4015 O O . GLY A 1 496 ? -23.765 -7.109 93.365 1.00 77.25 496 GLY A O 1
ATOM 4016 N N . ASP A 1 497 ? -21.717 -7.677 94.124 1.00 80.12 497 ASP A N 1
ATOM 4017 C CA . ASP A 1 497 ? -21.207 -8.294 92.888 1.00 80.12 497 ASP A CA 1
ATOM 4018 C C . ASP A 1 497 ? -21.442 -9.817 92.813 1.00 80.12 497 ASP A C 1
ATOM 4020 O O . ASP A 1 497 ? -20.776 -10.513 92.044 1.00 80.12 497 ASP A O 1
ATOM 4024 N N . SER A 1 498 ? -22.367 -10.365 93.608 1.00 80.12 498 SER A N 1
ATOM 4025 C CA . SER A 1 498 ? -22.656 -11.806 93.642 1.00 80.12 498 SER A CA 1
ATOM 4026 C C . SER A 1 498 ? -24.138 -12.126 93.445 1.00 80.12 498 SER A C 1
ATOM 4028 O O . SER A 1 498 ? -25.014 -11.401 93.921 1.00 80.12 498 SER A O 1
ATOM 4030 N N . LEU A 1 499 ? -24.412 -13.239 92.757 1.00 80.88 499 LEU A N 1
ATOM 4031 C CA . LEU A 1 499 ? -25.737 -13.859 92.710 1.00 80.88 499 LEU A CA 1
ATOM 4032 C C . LEU A 1 499 ? -25.928 -14.722 93.952 1.00 80.88 499 LEU A C 1
ATOM 4034 O O . LEU A 1 499 ? -25.045 -15.517 94.275 1.00 80.88 499 LEU A O 1
ATOM 4038 N N . VAL A 1 500 ? -27.080 -14.596 94.605 1.00 79.06 500 VAL A N 1
ATOM 4039 C CA . VAL A 1 500 ? -27.417 -15.324 95.835 1.00 79.06 500 VAL A CA 1
ATOM 4040 C C . VAL A 1 500 ? -28.864 -15.817 95.770 1.00 79.06 500 VAL A C 1
ATOM 4042 O O . VAL A 1 500 ? -29.703 -15.204 95.102 1.00 79.06 500 VAL A O 1
ATOM 4045 N N . LEU A 1 501 ? -29.169 -16.926 96.445 1.00 73.31 501 LEU A N 1
ATOM 4046 C CA . LEU A 1 501 ? -30.541 -17.426 96.588 1.00 73.31 501 LEU A CA 1
ATOM 4047 C C . LEU A 1 501 ? -31.425 -16.415 97.345 1.00 73.31 501 LEU A C 1
ATOM 4049 O O . LEU A 1 501 ? -31.000 -15.806 98.330 1.00 73.31 501 LEU A O 1
ATOM 4053 N N . ALA A 1 502 ? -32.654 -16.214 96.870 1.00 62.34 502 ALA A N 1
ATOM 4054 C CA . ALA A 1 502 ? -33.616 -15.293 97.466 1.00 62.34 502 ALA A CA 1
ATOM 4055 C C . ALA A 1 502 ? -33.937 -15.711 98.915 1.00 62.34 502 ALA A C 1
ATOM 4057 O O . ALA A 1 502 ? -34.360 -16.836 99.155 1.00 62.34 502 ALA A O 1
ATOM 4058 N N . GLY A 1 503 ? -33.722 -14.804 99.876 1.00 59.91 503 GLY A N 1
ATOM 4059 C CA . GLY A 1 503 ? -33.917 -15.055 101.314 1.00 59.91 503 GLY A CA 1
ATOM 4060 C C . GLY A 1 503 ? -32.628 -15.242 102.127 1.00 59.91 503 GLY A C 1
ATOM 4061 O O . GLY A 1 503 ? -32.663 -15.112 103.347 1.00 59.91 503 GLY A O 1
ATOM 4062 N N . ALA A 1 504 ? -31.474 -15.443 101.480 1.00 55.78 504 ALA A N 1
ATOM 4063 C CA . ALA A 1 504 ? -30.194 -15.669 102.149 1.00 55.78 504 ALA A CA 1
ATOM 4064 C C . ALA A 1 504 ? -29.254 -14.454 102.025 1.00 55.78 504 ALA A C 1
ATOM 4066 O O . ALA A 1 504 ? -28.428 -14.373 101.122 1.00 55.78 504 ALA A O 1
ATOM 4067 N N . LEU A 1 505 ? -29.369 -13.481 102.935 1.00 53.34 505 LEU A N 1
ATOM 4068 C CA . LEU A 1 505 ? -28.533 -12.265 102.912 1.00 53.34 505 LEU A CA 1
ATOM 4069 C C . LEU A 1 505 ? -27.194 -12.405 103.677 1.00 53.34 505 LEU A C 1
ATOM 4071 O O . LEU A 1 505 ? -26.381 -11.484 103.636 1.00 53.34 505 LEU A O 1
ATOM 4075 N N . THR A 1 506 ? -26.930 -13.539 104.347 1.00 59.69 506 THR A N 1
ATOM 4076 C CA . THR A 1 506 ? -25.708 -13.798 105.147 1.00 59.69 506 THR A CA 1
ATOM 4077 C C . THR A 1 506 ? -25.066 -15.159 104.808 1.00 59.69 506 THR A C 1
ATOM 4079 O O . THR A 1 506 ? -25.794 -16.075 104.434 1.00 59.69 506 THR A O 1
ATOM 4082 N N . PRO A 1 507 ? -23.735 -15.363 104.962 1.00 57.44 507 PRO A N 1
ATOM 4083 C CA . PRO A 1 507 ? -23.061 -16.638 104.636 1.00 57.44 507 PRO A CA 1
ATOM 4084 C C . PRO A 1 507 ? -23.623 -17.866 105.373 1.00 57.44 507 PRO A C 1
ATOM 4086 O O . PRO A 1 507 ? -23.701 -18.964 104.818 1.00 57.44 507 PRO A O 1
ATOM 4089 N N . VAL A 1 508 ? -24.061 -17.667 106.618 1.00 62.53 508 VAL A N 1
ATOM 4090 C CA . VAL A 1 508 ? -24.725 -18.701 107.421 1.00 62.53 508 VAL A CA 1
ATOM 4091 C C . VAL A 1 508 ? -26.145 -18.947 106.901 1.00 62.53 508 VAL A C 1
ATOM 4093 O O . VAL A 1 508 ? -26.509 -20.097 106.676 1.00 62.53 508 VAL A O 1
ATOM 4096 N N . GLY A 1 509 ? -26.905 -17.889 106.584 1.00 62.94 509 GLY A N 1
ATOM 4097 C CA . GLY A 1 509 ? -28.227 -18.001 105.952 1.00 62.94 509 GLY A CA 1
ATOM 4098 C C . GLY A 1 509 ? -28.189 -18.721 104.600 1.00 62.94 509 GLY A C 1
ATOM 4099 O O . GLY A 1 509 ? -29.074 -19.510 104.289 1.00 62.94 509 GLY A O 1
ATOM 4100 N N . VAL A 1 510 ? -27.116 -18.527 103.832 1.00 60.94 510 VAL A N 1
ATOM 4101 C CA . VAL A 1 510 ? -26.858 -19.250 102.581 1.00 60.94 510 VAL A CA 1
ATOM 4102 C C . VAL A 1 510 ? -26.666 -20.749 102.836 1.00 60.94 510 VAL A C 1
ATOM 4104 O O . VAL A 1 510 ? -27.245 -21.571 102.130 1.00 60.94 510 VAL A O 1
ATOM 4107 N N . SER A 1 511 ? -25.898 -21.122 103.861 1.00 64.38 511 SER A N 1
ATOM 4108 C CA . SER A 1 511 ? -25.662 -22.531 104.212 1.00 64.38 511 SER A CA 1
ATOM 4109 C C . SER A 1 511 ? -26.923 -23.225 104.741 1.00 64.38 511 SER A C 1
ATOM 4111 O O . SER A 1 511 ? -27.160 -24.389 104.417 1.00 64.38 511 SER A O 1
ATOM 4113 N N . ILE A 1 512 ? -27.752 -22.500 105.500 1.00 67.69 512 ILE A N 1
ATOM 4114 C CA . ILE A 1 512 ? -29.059 -22.965 105.989 1.00 67.69 512 ILE A CA 1
ATOM 4115 C C . ILE A 1 512 ? -30.007 -23.219 104.815 1.00 67.69 512 ILE A C 1
ATOM 4117 O O . ILE A 1 512 ? -30.584 -24.301 104.719 1.00 67.69 512 ILE A O 1
ATOM 4121 N N . GLU A 1 513 ? -30.116 -22.276 103.877 1.00 66.50 513 GLU A N 1
ATOM 4122 C CA . GLU A 1 513 ? -31.000 -22.428 102.718 1.00 66.50 513 GLU A CA 1
ATOM 4123 C C . GLU A 1 513 ? -30.531 -23.562 101.786 1.00 66.50 513 GLU A C 1
ATOM 4125 O O . GLU A 1 513 ? -31.342 -24.352 101.303 1.00 66.50 513 GLU A O 1
ATOM 4130 N N . VAL A 1 514 ? -29.216 -23.741 101.600 1.00 66.62 514 VAL A N 1
ATOM 4131 C CA . VAL A 1 514 ? -28.663 -24.899 100.869 1.00 66.62 514 VAL A CA 1
ATOM 4132 C C . VAL A 1 514 ? -28.999 -26.216 101.578 1.00 66.62 514 VAL A C 1
ATOM 4134 O O . VAL A 1 514 ? -29.383 -27.187 100.922 1.00 66.62 514 VAL A O 1
ATOM 4137 N N . ALA A 1 515 ? -28.882 -26.275 102.906 1.00 68.88 515 ALA A N 1
ATOM 4138 C CA . ALA A 1 515 ? -29.259 -27.456 103.681 1.00 68.88 515 ALA A CA 1
ATOM 4139 C C . ALA A 1 515 ? -30.763 -27.753 103.568 1.00 68.88 515 ALA A C 1
ATOM 4141 O O . ALA A 1 515 ? -31.150 -28.907 103.374 1.00 68.88 515 ALA A O 1
ATOM 4142 N N . ARG A 1 516 ? -31.604 -26.714 103.594 1.00 72.44 516 ARG A N 1
ATOM 4143 C CA . ARG A 1 516 ? -33.056 -26.808 103.407 1.00 72.44 516 ARG A CA 1
ATOM 4144 C C . ARG A 1 516 ? -33.418 -27.358 102.034 1.00 72.44 516 ARG A C 1
ATOM 4146 O O . ARG A 1 516 ? -34.211 -28.294 101.942 1.00 72.44 516 ARG A O 1
ATOM 4153 N N . GLN A 1 517 ? -32.802 -26.839 100.975 1.00 69.75 517 GLN A N 1
ATOM 4154 C CA . GLN A 1 517 ? -33.024 -27.339 99.618 1.00 69.75 517 GLN A CA 1
ATOM 4155 C C . GLN A 1 517 ? -32.539 -28.780 99.453 1.00 69.75 517 GLN A C 1
ATOM 4157 O O . GLN A 1 517 ? -33.230 -29.581 98.825 1.00 69.75 517 GLN A O 1
ATOM 4162 N N . LYS A 1 518 ? -31.397 -29.150 100.049 1.00 72.56 518 LYS A N 1
ATOM 4163 C CA . LYS A 1 518 ? -30.926 -30.544 100.058 1.00 72.56 518 LYS A CA 1
ATOM 4164 C C . LYS A 1 518 ? -31.896 -31.466 100.789 1.00 72.56 518 LYS A C 1
ATOM 4166 O O . LYS A 1 518 ? -32.183 -32.539 100.273 1.00 72.56 518 LYS A O 1
ATOM 4171 N N . ALA A 1 519 ? -32.419 -31.053 101.943 1.00 71.69 519 ALA A N 1
ATOM 4172 C CA . ALA A 1 519 ? -33.411 -31.822 102.688 1.00 71.69 519 ALA A CA 1
ATOM 4173 C C . ALA A 1 519 ? -34.716 -31.982 101.889 1.00 71.69 519 ALA A C 1
ATOM 4175 O O . ALA A 1 519 ? -35.214 -33.095 101.762 1.00 71.69 519 ALA A O 1
ATOM 4176 N N . ALA A 1 520 ? -35.222 -30.911 101.271 1.00 73.56 520 ALA A N 1
ATOM 4177 C CA . ALA A 1 520 ? -36.413 -30.967 100.420 1.00 73.56 520 ALA A CA 1
ATOM 4178 C C . ALA A 1 520 ? -36.209 -31.850 99.173 1.00 73.56 520 ALA A C 1
ATOM 4180 O O . ALA A 1 520 ? -37.079 -32.638 98.812 1.00 73.56 520 ALA A O 1
ATOM 4181 N N . ALA A 1 521 ? -35.038 -31.778 98.533 1.00 70.38 521 ALA A N 1
ATOM 4182 C CA . ALA A 1 521 ? -34.699 -32.656 97.415 1.00 70.38 521 ALA A CA 1
ATOM 4183 C C . ALA A 1 521 ? -34.577 -34.123 97.858 1.00 70.38 521 ALA A C 1
ATOM 4185 O O . ALA A 1 521 ? -35.020 -35.025 97.150 1.00 70.38 521 ALA A O 1
ATOM 4186 N N . PHE A 1 522 ? -34.001 -34.367 99.038 1.00 72.69 522 PHE A N 1
ATOM 4187 C CA . PHE A 1 522 ? -33.914 -35.701 99.624 1.00 72.69 522 PHE A CA 1
ATOM 4188 C C . PHE A 1 522 ? -35.302 -36.259 99.961 1.00 72.69 522 PHE A C 1
ATOM 4190 O O . PHE A 1 522 ? -35.541 -37.443 99.756 1.00 72.69 522 PHE A O 1
ATOM 4197 N N . GLU A 1 523 ? -36.226 -35.409 100.411 1.00 78.06 523 GLU A N 1
ATOM 4198 C CA . GLU A 1 523 ? -37.626 -35.756 100.668 1.00 78.06 523 GLU A CA 1
ATOM 4199 C C . GLU A 1 523 ? -38.372 -36.178 99.402 1.00 78.06 523 GLU A C 1
ATOM 4201 O O . GLU A 1 523 ? -39.051 -37.200 99.401 1.00 78.06 523 GLU A O 1
ATOM 4206 N N . GLU A 1 524 ? -38.212 -35.428 98.312 1.00 75.75 524 GLU A N 1
ATOM 4207 C CA . GLU A 1 524 ? -38.769 -35.779 97.001 1.00 75.75 524 GLU A CA 1
ATOM 4208 C C . GLU A 1 524 ? -38.227 -37.127 96.499 1.00 75.75 524 GLU A C 1
ATOM 4210 O O . GLU A 1 524 ? -39.000 -37.980 96.059 1.00 75.75 524 GLU A O 1
ATOM 4215 N N . VAL A 1 525 ? -36.912 -37.356 96.615 1.00 75.56 525 VAL A N 1
ATOM 4216 C CA . VAL A 1 525 ? -36.278 -38.630 96.232 1.00 75.56 525 VAL A CA 1
ATOM 4217 C C . VAL A 1 525 ? -36.769 -39.780 97.109 1.00 75.56 525 VAL A C 1
ATOM 4219 O O . VAL A 1 525 ? -37.074 -40.850 96.586 1.00 75.56 525 VAL A O 1
ATOM 4222 N N . LEU A 1 526 ? -36.875 -39.568 98.423 1.00 74.19 526 LEU A N 1
ATOM 4223 C CA . LEU A 1 526 ? -37.434 -40.546 99.355 1.00 74.19 526 LEU A CA 1
ATOM 4224 C C . LEU A 1 526 ? -38.862 -40.912 98.973 1.00 74.19 526 LEU A C 1
ATOM 4226 O O . LEU A 1 526 ? -39.150 -42.091 98.812 1.00 74.19 526 LEU A O 1
ATOM 4230 N N . ARG A 1 527 ? -39.722 -39.913 98.754 1.00 76.81 527 ARG A N 1
ATOM 4231 C CA . ARG A 1 527 ? -41.118 -40.126 98.365 1.00 76.81 527 ARG A CA 1
ATOM 4232 C C . ARG A 1 527 ? -41.221 -40.918 97.059 1.00 76.81 527 ARG A C 1
ATOM 4234 O O . ARG A 1 527 ? -41.998 -41.863 96.985 1.00 76.81 527 ARG A O 1
ATOM 4241 N N . GLY A 1 528 ? -40.414 -40.574 96.052 1.00 72.94 528 GLY A N 1
ATOM 4242 C CA . GLY A 1 528 ? -40.379 -41.310 94.785 1.00 72.94 528 GLY A CA 1
ATOM 4243 C C . GLY A 1 528 ? -39.884 -42.754 94.933 1.00 72.94 528 GLY A C 1
ATOM 4244 O O . GLY A 1 528 ? -40.380 -43.650 94.254 1.00 72.94 528 GLY A O 1
ATOM 4245 N N . LEU A 1 529 ? -38.935 -43.008 95.839 1.00 67.69 529 LEU A N 1
ATOM 4246 C CA . LEU A 1 529 ? -38.448 -44.359 96.135 1.00 67.69 529 LEU A CA 1
ATOM 4247 C C . LEU A 1 529 ? -39.445 -45.180 96.960 1.00 67.69 529 LEU A C 1
ATOM 4249 O O . LEU A 1 529 ? -39.585 -46.370 96.699 1.00 67.69 529 LEU A O 1
ATOM 4253 N N . GLU A 1 530 ? -40.153 -44.574 97.914 1.00 75.94 530 GLU A N 1
ATOM 4254 C CA . GLU A 1 530 ? -41.239 -45.219 98.666 1.00 75.94 530 GLU A CA 1
ATOM 4255 C C . GLU A 1 530 ? -42.383 -45.634 97.735 1.00 75.94 530 GLU A C 1
ATOM 4257 O O . GLU A 1 530 ? -42.899 -46.746 97.844 1.00 75.94 530 GLU A O 1
ATOM 4262 N N . GLU A 1 531 ? -42.729 -44.776 96.772 1.00 76.69 531 GLU A N 1
ATOM 4263 C CA . GLU A 1 531 ? -43.730 -45.065 95.744 1.00 76.69 531 GLU A CA 1
ATOM 4264 C C . GLU A 1 531 ? -43.269 -46.185 94.794 1.00 76.69 531 GLU A C 1
ATOM 4266 O O . GLU A 1 531 ? -44.049 -47.078 94.467 1.00 76.69 531 GLU A O 1
ATOM 4271 N N . PHE A 1 532 ? -41.989 -46.199 94.406 1.00 70.81 532 PHE A N 1
ATOM 4272 C CA . PHE A 1 532 ? -41.417 -47.238 93.543 1.00 70.81 532 PHE A CA 1
ATOM 4273 C C . PHE A 1 532 ? -41.265 -48.602 94.240 1.00 70.81 532 PHE A C 1
ATOM 4275 O O . PHE A 1 532 ? -41.529 -49.639 93.635 1.00 70.81 532 PHE A O 1
ATOM 4282 N N . LEU A 1 533 ? -40.829 -48.616 95.503 1.00 68.56 533 LEU A N 1
ATOM 4283 C CA . LEU A 1 533 ? -40.603 -49.838 96.284 1.00 68.56 533 LEU A CA 1
ATOM 4284 C C . LEU A 1 533 ? -41.886 -50.358 96.951 1.00 68.56 533 LEU A C 1
ATOM 4286 O O . LEU A 1 533 ? -41.919 -51.503 97.400 1.00 68.56 533 LEU A O 1
ATOM 4290 N N . GLY A 1 534 ? -42.937 -49.535 97.027 1.00 65.94 534 GLY A N 1
ATOM 4291 C CA . GLY A 1 534 ? -44.215 -49.881 97.653 1.00 65.94 534 GLY A CA 1
ATOM 4292 C C . GLY A 1 534 ? -44.135 -50.076 99.172 1.00 65.94 534 GLY A C 1
ATOM 4293 O O . GLY A 1 534 ? -45.036 -50.671 99.763 1.00 65.94 534 GLY A O 1
ATOM 4294 N N . THR A 1 535 ? -43.059 -49.610 99.812 1.00 73.50 535 THR A N 1
ATOM 4295 C CA . THR A 1 535 ? -42.808 -49.757 101.253 1.00 73.50 535 THR A CA 1
ATOM 4296 C C . THR A 1 535 ? -42.324 -48.445 101.851 1.00 73.50 535 THR A C 1
ATOM 4298 O O . THR A 1 535 ? -41.445 -47.800 101.281 1.00 73.50 535 THR A O 1
ATOM 4301 N N . GLU A 1 536 ? -42.848 -48.086 103.023 1.00 73.56 536 GLU A N 1
ATOM 4302 C CA . GLU A 1 536 ? -42.488 -46.845 103.711 1.00 73.56 536 GLU A CA 1
ATOM 4303 C C . GLU A 1 536 ? -41.085 -46.946 104.340 1.00 73.56 536 GLU A C 1
ATOM 4305 O O . GLU A 1 536 ? -40.792 -47.847 105.136 1.00 73.56 536 GLU A O 1
ATOM 4310 N N . LEU A 1 537 ? -40.204 -46.006 103.997 1.00 77.81 537 LEU A N 1
ATOM 4311 C CA . LEU A 1 537 ? -38.806 -45.963 104.427 1.00 77.81 537 LEU A CA 1
ATOM 4312 C C . LEU A 1 537 ? -38.708 -45.208 105.762 1.00 77.81 537 LEU A C 1
ATOM 4314 O O . LEU A 1 537 ? -38.109 -44.140 105.881 1.00 77.81 537 LEU A O 1
ATOM 4318 N N . SER A 1 538 ? -39.352 -45.773 106.788 1.00 74.31 538 SER A N 1
ATOM 4319 C CA . SER A 1 538 ? -39.610 -45.098 108.072 1.00 74.31 538 SER A CA 1
ATOM 4320 C C . SER A 1 538 ? -38.357 -44.635 108.833 1.00 74.31 538 SER A C 1
ATOM 4322 O O . SER A 1 538 ? -38.419 -43.646 109.567 1.00 74.31 538 SER A O 1
ATOM 4324 N N . GLU A 1 539 ? -37.217 -45.313 108.671 1.00 77.38 539 GLU A N 1
ATOM 4325 C CA . GLU A 1 539 ? -35.945 -44.923 109.297 1.00 77.38 539 GLU A CA 1
ATOM 4326 C C . GLU A 1 539 ? -35.336 -43.699 108.609 1.00 77.38 539 GLU A C 1
ATOM 4328 O O . GLU A 1 539 ? -34.969 -42.729 109.277 1.00 77.38 539 GLU A O 1
ATOM 4333 N N . GLU A 1 540 ? -35.284 -43.705 107.278 1.00 80.56 540 GLU A N 1
ATOM 4334 C CA . GLU A 1 540 ? -34.799 -42.580 106.488 1.00 80.56 540 GLU A CA 1
ATOM 4335 C C . GLU A 1 540 ? -35.710 -41.353 106.624 1.00 80.56 540 GLU A C 1
ATOM 4337 O O . GLU A 1 540 ? -35.223 -40.227 106.733 1.00 80.56 540 GLU A O 1
ATOM 4342 N N . ARG A 1 541 ? -37.026 -41.570 106.721 1.00 80.31 541 ARG A N 1
ATOM 4343 C CA . ARG A 1 541 ? -38.011 -40.510 106.956 1.00 80.31 541 ARG A CA 1
ATOM 4344 C C . ARG A 1 541 ? -37.839 -39.860 108.326 1.00 80.31 541 ARG A C 1
ATOM 4346 O O . ARG A 1 541 ? -37.850 -38.637 108.434 1.00 80.31 541 ARG A O 1
ATOM 4353 N N . ARG A 1 542 ? -37.593 -40.661 109.368 1.00 81.50 542 ARG A N 1
ATOM 4354 C CA . ARG A 1 542 ? -37.298 -40.155 110.718 1.00 81.50 542 ARG A CA 1
ATOM 4355 C C . ARG A 1 542 ? -35.987 -39.370 110.757 1.00 81.50 542 ARG A C 1
ATOM 4357 O O . ARG A 1 542 ? -35.924 -38.332 111.408 1.00 81.50 542 ARG A O 1
ATOM 4364 N N . GLY A 1 543 ? -34.957 -39.842 110.053 1.00 79.25 543 GLY A N 1
ATOM 4365 C CA . GLY A 1 543 ? -33.686 -39.126 109.944 1.00 79.25 543 GLY A CA 1
ATOM 4366 C C . GLY A 1 543 ? -33.814 -37.802 109.188 1.00 79.25 543 GLY A C 1
ATOM 4367 O O . GLY A 1 543 ? -33.230 -36.804 109.602 1.00 79.25 543 GLY A O 1
ATOM 4368 N N . LEU A 1 544 ? -34.611 -37.758 108.120 1.00 81.56 544 LEU A N 1
ATOM 4369 C CA . LEU A 1 544 ? -34.886 -36.524 107.388 1.00 81.56 544 LEU A CA 1
ATOM 4370 C C . LEU A 1 544 ? -35.704 -35.524 108.224 1.00 81.56 544 LEU A C 1
ATOM 4372 O O . LEU A 1 544 ? -35.418 -34.329 108.202 1.00 81.56 544 LEU A O 1
ATOM 4376 N N . GLU A 1 545 ? -36.681 -35.997 109.000 1.00 80.44 545 GLU A N 1
ATOM 4377 C CA . GLU A 1 545 ? -37.447 -35.142 109.916 1.00 80.44 545 GLU A CA 1
ATOM 4378 C C . GLU A 1 545 ? -36.548 -34.560 111.015 1.00 80.44 545 GLU A C 1
ATOM 4380 O O . GLU A 1 545 ? -36.662 -33.385 111.361 1.00 80.44 545 GLU A O 1
ATOM 4385 N N . HIS A 1 546 ? -35.578 -35.342 111.499 1.00 81.44 546 HIS A N 1
ATOM 4386 C CA . HIS A 1 546 ? -34.551 -34.847 112.410 1.00 81.44 546 HIS A CA 1
ATOM 4387 C C . HIS A 1 546 ? -33.695 -33.748 111.764 1.00 81.44 546 HIS A C 1
ATOM 4389 O O . HIS A 1 546 ? -33.475 -32.707 112.376 1.00 81.44 546 HIS A O 1
ATOM 4395 N N . VAL A 1 547 ? -33.286 -33.919 110.502 1.00 81.25 547 VAL A N 1
ATOM 4396 C CA . VAL A 1 547 ? -32.579 -32.873 109.745 1.00 81.25 547 VAL A CA 1
ATOM 4397 C C . VAL A 1 547 ? -33.416 -31.595 109.635 1.00 81.25 547 VAL A C 1
ATOM 4399 O O . VAL A 1 547 ? -32.895 -30.509 109.877 1.00 81.25 547 VAL A O 1
ATOM 4402 N N . LYS A 1 548 ? -34.714 -31.693 109.324 1.00 80.69 548 LYS A N 1
ATOM 4403 C CA . LYS A 1 548 ? -35.606 -30.522 109.269 1.00 80.69 548 LYS A CA 1
ATOM 4404 C C . LYS A 1 548 ? -35.738 -29.827 110.623 1.00 80.69 548 LYS A C 1
ATOM 4406 O O . LYS A 1 548 ? -35.732 -28.602 110.680 1.00 80.69 548 LYS A O 1
ATOM 4411 N N . GLN A 1 549 ? -35.825 -30.591 111.711 1.00 79.25 549 GLN A N 1
ATOM 4412 C CA . GLN A 1 549 ? -35.855 -30.040 113.067 1.00 79.25 549 GLN A CA 1
ATOM 4413 C C . GLN A 1 549 ? -34.554 -29.308 113.412 1.00 79.25 549 GLN A C 1
ATOM 4415 O O . GLN A 1 549 ? -34.611 -28.207 113.956 1.00 79.25 549 GLN A O 1
ATOM 4420 N N . LEU A 1 550 ? -33.399 -29.878 113.053 1.00 79.12 550 LEU A N 1
ATOM 4421 C CA . LEU A 1 550 ? -32.098 -29.230 113.226 1.00 79.12 550 LEU A CA 1
ATOM 4422 C C . LEU A 1 550 ? -32.021 -27.923 112.424 1.00 79.12 550 LEU A C 1
ATOM 4424 O O . LEU A 1 550 ? -31.650 -26.896 112.983 1.00 79.12 550 LEU A O 1
ATOM 4428 N N . ILE A 1 551 ? -32.457 -27.921 111.160 1.00 77.06 551 ILE A N 1
ATOM 4429 C CA . ILE A 1 551 ? -32.512 -26.710 110.321 1.00 77.06 551 ILE A CA 1
ATOM 4430 C C . ILE A 1 551 ? -33.414 -25.639 110.960 1.00 77.06 551 ILE A C 1
ATOM 4432 O O . ILE A 1 551 ? -32.975 -24.507 111.150 1.00 77.06 551 ILE A O 1
ATOM 4436 N N . ASN A 1 552 ? -34.630 -26.002 111.383 1.00 75.00 552 ASN A N 1
ATOM 4437 C CA . ASN A 1 552 ? -35.568 -25.071 112.024 1.00 75.00 552 ASN A CA 1
ATOM 4438 C C . ASN A 1 552 ? -35.046 -24.524 113.366 1.00 75.00 552 ASN A C 1
ATOM 4440 O O . ASN A 1 552 ? -35.369 -23.400 113.744 1.00 75.00 552 ASN A O 1
ATOM 4444 N N . SER A 1 553 ? -34.240 -25.301 114.099 1.00 72.12 553 SER A N 1
ATOM 4445 C CA . SER A 1 553 ? -33.638 -24.857 115.365 1.00 72.12 553 SER A CA 1
ATOM 4446 C C . SER A 1 553 ? -32.575 -23.773 115.168 1.00 72.12 553 SER A C 1
ATOM 4448 O O . SER A 1 553 ? -32.436 -22.888 116.010 1.00 72.12 553 SER A O 1
ATOM 4450 N N . ILE A 1 554 ? -31.879 -23.807 114.027 1.00 71.62 554 ILE A N 1
ATOM 4451 C CA . ILE A 1 554 ? -30.887 -22.804 113.632 1.00 71.62 554 ILE A CA 1
ATOM 4452 C C . ILE A 1 554 ? -31.580 -21.511 113.170 1.00 71.62 554 ILE A C 1
ATOM 4454 O O . ILE A 1 554 ? -31.096 -20.422 113.453 1.00 71.62 554 ILE A O 1
ATOM 4458 N N . GLU A 1 555 ? -32.733 -21.597 112.497 1.00 62.53 555 GLU A N 1
ATOM 4459 C CA . GLU A 1 555 ? -33.489 -20.411 112.051 1.00 62.53 555 GLU A CA 1
ATOM 4460 C C . GLU A 1 555 ? -34.044 -19.565 113.217 1.00 62.53 555 GLU A C 1
ATOM 4462 O O . GLU A 1 555 ? -34.319 -18.377 113.045 1.00 62.53 555 GLU A O 1
ATOM 4467 N N . GLY A 1 556 ? -34.201 -20.160 114.407 1.00 57.22 556 GLY A N 1
ATOM 4468 C CA . GLY A 1 556 ? -34.772 -19.511 115.590 1.00 57.22 556 GLY A CA 1
ATOM 4469 C C . GLY A 1 556 ? -33.787 -18.775 116.510 1.00 57.22 556 GLY A C 1
ATOM 4470 O O . GLY A 1 556 ? -34.243 -18.084 117.423 1.00 57.22 556 GLY A O 1
ATOM 4471 N N . SER A 1 557 ? -32.467 -18.907 116.325 1.00 56.62 557 SER A N 1
ATOM 4472 C CA . SER A 1 557 ? -31.451 -18.325 117.223 1.00 56.62 557 SER A CA 1
ATOM 4473 C C . SER A 1 557 ? -30.883 -16.990 116.713 1.00 56.62 557 SER A C 1
ATOM 4475 O O . SER A 1 557 ? -30.668 -16.782 115.520 1.00 56.62 557 SER A O 1
ATOM 4477 N N . SER A 1 558 ? -30.677 -16.029 117.626 1.00 49.75 558 SER A N 1
ATOM 4478 C CA . SER A 1 558 ? -30.215 -14.675 117.284 1.00 49.75 558 SER A CA 1
ATOM 4479 C C . SER A 1 558 ? -28.696 -14.622 117.099 1.00 49.75 558 SER A C 1
ATOM 4481 O O . SER A 1 558 ? -27.967 -15.190 117.897 1.00 49.75 558 SER A O 1
ATOM 4483 N N . TYR A 1 559 ? -28.222 -13.894 116.090 1.00 52.66 559 TYR A N 1
ATOM 4484 C CA . TYR A 1 559 ? -26.825 -13.846 115.647 1.00 52.66 559 TYR A CA 1
ATOM 4485 C C . TYR A 1 559 ? -25.858 -13.188 116.657 1.00 52.66 559 TYR A C 1
ATOM 4487 O O . TYR A 1 559 ? -25.597 -11.985 116.573 1.00 52.66 559 TYR A O 1
ATOM 4495 N N . THR A 1 560 ? -25.265 -13.967 117.569 1.00 51.25 560 THR A N 1
ATOM 4496 C CA . THR A 1 560 ? -24.076 -13.559 118.343 1.00 51.25 560 THR A CA 1
ATOM 4497 C C . THR A 1 560 ? -22.891 -14.512 118.120 1.00 51.25 560 THR A C 1
ATOM 4499 O O . THR A 1 560 ? -23.047 -15.618 117.613 1.00 51.25 560 THR A O 1
ATOM 4502 N N . GLY A 1 561 ? -21.661 -14.062 118.402 1.00 49.78 561 GLY A N 1
ATOM 4503 C CA . GLY A 1 561 ? -20.425 -14.733 117.960 1.00 49.78 561 GLY A CA 1
ATOM 4504 C C . GLY A 1 561 ? -20.192 -16.154 118.496 1.00 49.78 561 GLY A C 1
ATOM 4505 O O . GLY A 1 561 ? -19.505 -16.930 117.836 1.00 49.78 561 GLY A O 1
ATOM 4506 N N . GLU A 1 562 ? -20.777 -16.517 119.642 1.00 50.69 562 GLU A N 1
ATOM 4507 C CA . GLU A 1 562 ? -20.763 -17.899 120.156 1.00 50.69 562 GLU A CA 1
ATOM 4508 C C . GLU A 1 562 ? -21.821 -18.781 119.466 1.00 50.69 562 GLU A C 1
ATOM 4510 O O . GLU A 1 562 ? -21.551 -19.953 119.195 1.00 50.69 562 GLU A O 1
ATOM 4515 N N . ASP A 1 563 ? -22.959 -18.204 119.055 1.00 57.72 563 ASP A N 1
ATOM 4516 C CA . ASP A 1 563 ? -24.009 -18.908 118.306 1.00 57.72 563 ASP A CA 1
ATOM 4517 C C . ASP A 1 563 ? -23.530 -19.324 116.915 1.00 57.72 563 ASP A C 1
ATOM 4519 O O . ASP A 1 563 ? -23.903 -20.384 116.430 1.00 57.72 563 ASP A O 1
ATOM 4523 N N . SER A 1 564 ? -22.636 -18.555 116.285 1.00 56.19 564 SER A N 1
ATOM 4524 C CA . SER A 1 564 ? -22.097 -18.898 114.960 1.00 56.19 564 SER A CA 1
ATOM 4525 C C . SER A 1 564 ? -21.377 -20.250 114.943 1.00 56.19 564 SER A C 1
ATOM 4527 O O . SER A 1 564 ? -21.472 -20.974 113.955 1.00 56.19 564 SER A O 1
ATOM 4529 N N . LYS A 1 565 ? -20.669 -20.604 116.023 1.00 62.78 565 LYS A N 1
ATOM 4530 C CA . LYS A 1 565 ? -19.923 -21.866 116.108 1.00 62.78 565 LYS A CA 1
ATOM 4531 C C . LYS A 1 565 ? -20.859 -23.044 116.376 1.00 62.78 565 LYS A C 1
ATOM 4533 O O . LYS A 1 565 ? -20.711 -24.095 115.763 1.00 62.78 565 LYS A O 1
ATOM 4538 N N . ALA A 1 566 ? -21.871 -22.831 117.219 1.00 64.69 566 ALA A N 1
ATOM 4539 C CA . ALA A 1 566 ? -22.933 -23.802 117.462 1.00 64.69 566 ALA A CA 1
ATOM 4540 C C . ALA A 1 566 ? -23.796 -24.033 116.207 1.00 64.69 566 ALA A C 1
ATOM 4542 O O . ALA A 1 566 ? -24.139 -25.170 115.890 1.00 64.69 566 ALA A O 1
ATOM 4543 N N . MET A 1 567 ? -24.102 -22.980 115.444 1.00 67.56 567 MET A N 1
ATOM 4544 C CA . MET A 1 567 ? -24.794 -23.079 114.157 1.00 67.56 567 MET A CA 1
ATOM 4545 C C . MET A 1 567 ? -23.953 -23.830 113.121 1.00 67.56 567 MET A C 1
ATOM 4547 O O . MET A 1 567 ? -24.490 -24.687 112.425 1.00 67.56 567 MET A O 1
ATOM 4551 N N . GLU A 1 568 ? -22.647 -23.557 113.026 1.00 66.88 568 GLU A N 1
ATOM 4552 C CA . GLU A 1 568 ? -21.739 -24.313 112.153 1.00 66.88 568 GLU A CA 1
ATOM 4553 C C . GLU A 1 568 ? -21.661 -25.788 112.552 1.00 66.88 568 GLU A C 1
ATOM 4555 O O . GLU A 1 568 ? -21.778 -26.650 111.686 1.00 66.88 568 GLU A O 1
ATOM 4560 N N . GLU A 1 569 ? -21.540 -26.102 113.844 1.00 72.69 569 GLU A N 1
ATOM 4561 C CA . GLU A 1 569 ? -21.576 -27.484 114.341 1.00 72.69 569 GLU A CA 1
ATOM 4562 C C . GLU A 1 569 ? -22.908 -28.169 114.007 1.00 72.69 569 GLU A C 1
ATOM 4564 O O . GLU A 1 569 ? -22.921 -29.314 113.554 1.00 72.69 569 GLU A O 1
ATOM 4569 N N . THR A 1 570 ? -24.027 -27.451 114.129 1.00 73.44 570 THR A N 1
ATOM 4570 C CA . THR A 1 570 ? -25.355 -27.980 113.789 1.00 73.44 570 THR A CA 1
ATOM 4571 C C . THR A 1 570 ? -25.516 -28.170 112.276 1.00 73.44 570 THR A C 1
ATOM 4573 O O . THR A 1 570 ? -26.084 -29.168 111.842 1.00 73.44 570 THR A O 1
ATOM 4576 N N . LEU A 1 571 ? -24.964 -27.281 111.442 1.00 72.94 571 LEU A N 1
ATOM 4577 C CA . LEU A 1 571 ? -24.929 -27.436 109.981 1.00 72.94 571 LEU A CA 1
ATOM 4578 C C . LEU A 1 571 ? -24.011 -28.585 109.537 1.00 72.94 571 LEU A C 1
ATOM 4580 O O . LEU A 1 571 ? -24.333 -29.296 108.579 1.00 72.94 571 LEU A O 1
ATOM 4584 N N . ILE A 1 572 ? -22.884 -28.792 110.225 1.00 77.69 572 ILE A N 1
ATOM 4585 C CA . ILE A 1 572 ? -22.010 -29.955 110.027 1.00 77.69 572 ILE A CA 1
ATOM 4586 C C . ILE A 1 572 ? -22.787 -31.230 110.355 1.00 77.69 572 ILE A C 1
ATOM 4588 O O . ILE A 1 572 ? -22.750 -32.176 109.568 1.00 77.69 572 ILE A O 1
ATOM 4592 N N . GLU A 1 573 ? -23.543 -31.242 111.453 1.00 77.56 573 GLU A N 1
ATOM 4593 C CA . GLU A 1 573 ? -24.356 -32.393 111.847 1.00 77.56 573 GLU A CA 1
ATOM 4594 C C . GLU A 1 573 ? -25.530 -32.638 110.888 1.00 77.56 573 GLU A C 1
ATOM 4596 O O . GLU A 1 573 ? -25.789 -33.782 110.512 1.00 77.56 573 GLU A O 1
ATOM 4601 N N . VAL A 1 574 ? -26.183 -31.583 110.388 1.00 79.94 574 VAL A N 1
ATOM 4602 C CA . VAL A 1 574 ? -27.194 -31.679 109.323 1.00 79.94 574 VAL A CA 1
ATOM 4603 C C . VAL A 1 574 ? -26.604 -32.330 108.072 1.00 79.94 574 VAL A C 1
ATOM 4605 O O . VAL A 1 574 ? -27.175 -33.292 107.553 1.00 79.94 574 VAL A O 1
ATOM 4608 N N . ASN A 1 575 ? -25.444 -31.863 107.601 1.00 76.75 575 ASN A N 1
ATOM 4609 C CA . ASN A 1 575 ? -24.788 -32.451 106.431 1.00 76.75 575 ASN A CA 1
ATOM 4610 C C . ASN A 1 575 ? -24.360 -33.901 106.684 1.00 76.75 575 ASN A C 1
ATOM 4612 O O . ASN A 1 575 ? -24.594 -34.760 105.835 1.00 76.75 575 ASN A O 1
ATOM 4616 N N . ARG A 1 576 ? -23.790 -34.197 107.857 1.00 79.88 576 ARG A N 1
ATOM 4617 C CA . ARG A 1 576 ? -23.390 -35.555 108.242 1.00 79.88 576 ARG A CA 1
ATOM 4618 C C . ARG A 1 576 ? -24.585 -36.505 108.263 1.00 79.88 576 ARG A C 1
ATOM 4620 O O . ARG A 1 576 ? -24.492 -37.628 107.767 1.00 79.88 576 ARG A O 1
ATOM 4627 N N . THR A 1 577 ? -25.716 -36.049 108.793 1.00 77.69 577 THR A N 1
ATOM 4628 C CA . THR A 1 577 ? -26.951 -36.834 108.869 1.00 77.69 577 THR A CA 1
ATOM 4629 C C . THR A 1 577 ? -27.537 -37.068 107.477 1.00 77.69 577 THR A C 1
ATOM 4631 O O . THR A 1 577 ? -27.882 -38.201 107.144 1.00 77.69 577 THR A O 1
ATOM 4634 N N . LEU A 1 578 ? -27.567 -36.045 106.615 1.00 76.50 578 LEU A N 1
ATOM 4635 C CA . LEU A 1 578 ? -27.977 -36.190 105.213 1.00 76.50 578 LEU A CA 1
ATOM 4636 C C . LEU A 1 578 ? -27.070 -37.157 104.432 1.00 76.50 578 LEU A C 1
ATOM 4638 O O . LEU A 1 578 ? -27.569 -37.962 103.645 1.00 76.50 578 LEU A O 1
ATOM 4642 N N . GLU A 1 579 ? -25.754 -37.144 104.661 1.00 80.38 579 GLU A N 1
ATOM 4643 C CA . GLU A 1 579 ? -24.826 -38.099 104.039 1.00 80.38 579 GLU A CA 1
ATOM 4644 C C . GLU A 1 579 ? -25.030 -39.535 104.533 1.00 80.38 579 GLU A C 1
ATOM 4646 O O . GLU A 1 579 ? -24.987 -40.480 103.738 1.00 80.38 579 GLU A O 1
ATOM 4651 N N . LEU A 1 580 ? -25.282 -39.720 105.831 1.00 79.88 580 LEU A N 1
ATOM 4652 C CA . LEU A 1 580 ? -25.620 -41.027 106.392 1.00 79.88 580 LEU A CA 1
ATOM 4653 C C . LEU A 1 580 ? -26.912 -41.569 105.776 1.00 79.88 580 LEU A C 1
ATOM 4655 O O . LEU A 1 580 ? -26.936 -42.723 105.342 1.00 79.88 580 LEU A O 1
ATOM 4659 N N . LEU A 1 581 ? -27.945 -40.732 105.656 1.00 79.44 581 LEU A N 1
ATOM 4660 C CA . LEU A 1 581 ? -29.208 -41.089 105.007 1.00 79.44 581 LEU A CA 1
ATOM 4661 C C . LEU A 1 581 ? -29.000 -41.463 103.537 1.00 79.44 581 LEU A C 1
ATOM 4663 O O . LEU A 1 581 ? -29.473 -42.508 103.087 1.00 79.44 581 LEU A O 1
ATOM 4667 N N . ALA A 1 582 ? -28.222 -40.671 102.797 1.00 74.81 582 ALA A N 1
ATOM 4668 C CA . ALA A 1 582 ? -27.883 -40.975 101.412 1.00 74.81 582 ALA A CA 1
ATOM 4669 C C . ALA A 1 582 ? -27.136 -42.314 101.275 1.00 74.81 582 ALA A C 1
ATOM 4671 O O . ALA A 1 582 ? -27.399 -43.079 100.346 1.00 74.81 582 ALA A O 1
ATOM 4672 N N . ASN A 1 583 ? -26.230 -42.635 102.203 1.00 77.50 583 ASN A N 1
ATOM 4673 C CA . ASN A 1 583 ? -25.509 -43.908 102.214 1.00 77.50 583 ASN A CA 1
ATOM 4674 C C . ASN A 1 583 ? -26.402 -45.103 102.579 1.00 77.50 583 ASN A C 1
ATOM 4676 O O . ASN A 1 583 ? -26.204 -46.189 102.029 1.00 77.50 583 ASN A O 1
ATOM 4680 N N . MET A 1 584 ? -27.385 -44.926 103.468 1.00 75.94 584 MET A N 1
ATOM 4681 C CA . MET A 1 584 ? -28.378 -45.963 103.773 1.00 75.94 584 MET A CA 1
ATOM 4682 C C . MET A 1 584 ? -29.238 -46.283 102.548 1.00 75.94 584 MET A C 1
ATOM 4684 O O . MET A 1 584 ? -29.333 -47.455 102.173 1.00 75.94 584 MET A O 1
ATOM 4688 N N . LEU A 1 585 ? -29.739 -45.257 101.849 1.00 72.50 585 LEU A N 1
ATOM 4689 C CA . LEU A 1 585 ? -30.477 -45.440 100.596 1.00 72.50 585 LEU A CA 1
ATOM 4690 C C . LEU A 1 585 ? -29.623 -46.122 99.523 1.00 72.50 585 LEU A C 1
ATOM 4692 O O . LEU A 1 585 ? -30.074 -47.082 98.904 1.00 72.50 585 LEU A O 1
ATOM 4696 N N . ARG A 1 586 ? -28.360 -45.710 99.338 1.00 75.31 586 ARG A N 1
ATOM 4697 C CA . ARG A 1 586 ? -27.452 -46.380 98.386 1.00 75.31 586 ARG A CA 1
ATOM 4698 C C . ARG A 1 586 ? -27.243 -47.855 98.726 1.00 75.31 586 ARG A C 1
ATOM 4700 O O . ARG A 1 586 ? -27.278 -48.685 97.827 1.00 75.31 586 ARG A O 1
ATOM 4707 N N . LYS A 1 587 ? -27.050 -48.203 100.004 1.00 73.12 587 LYS A N 1
ATOM 4708 C CA . LYS A 1 587 ? -26.901 -49.606 100.433 1.00 73.12 587 LYS A CA 1
ATOM 4709 C C . LYS A 1 587 ? -28.169 -50.428 100.204 1.00 73.12 587 LYS A C 1
ATOM 4711 O O . LYS A 1 587 ? -28.048 -51.616 99.917 1.00 73.12 587 LYS A O 1
ATOM 4716 N N . ARG A 1 588 ? -29.353 -49.822 100.336 1.00 67.44 588 ARG A N 1
ATOM 4717 C CA . ARG A 1 588 ? -30.636 -50.483 100.054 1.00 67.44 588 ARG A CA 1
ATOM 4718 C C . ARG A 1 588 ? -30.921 -50.616 98.563 1.00 67.44 588 ARG A C 1
ATOM 4720 O O . ARG A 1 588 ? -31.474 -51.629 98.190 1.00 67.44 588 ARG A O 1
ATOM 4727 N N . MET A 1 589 ? -30.492 -49.671 97.727 1.00 63.31 589 MET A N 1
ATOM 4728 C CA . MET A 1 589 ? -30.646 -49.769 96.267 1.00 63.31 589 MET A CA 1
ATOM 4729 C C . MET A 1 589 ? -29.663 -50.745 95.592 1.00 63.31 589 MET A C 1
ATOM 4731 O O . MET A 1 589 ? -29.861 -51.101 94.437 1.00 63.31 589 MET A O 1
ATOM 4735 N N . ILE A 1 590 ? -28.578 -51.138 96.272 1.00 59.94 590 ILE A N 1
ATOM 4736 C CA . ILE A 1 590 ? -27.610 -52.142 95.781 1.00 59.94 590 ILE A CA 1
ATOM 4737 C C . ILE A 1 590 ? -28.038 -53.580 96.159 1.00 59.94 590 ILE A C 1
ATOM 4739 O O . ILE A 1 590 ? -27.509 -54.540 95.599 1.00 59.94 590 ILE A O 1
ATOM 4743 N N . ARG A 1 591 ? -28.975 -53.732 97.105 1.00 48.94 591 ARG A N 1
ATOM 4744 C CA . ARG A 1 591 ? -29.640 -55.002 97.441 1.00 48.94 591 ARG A CA 1
ATOM 4745 C C . ARG A 1 591 ? -30.923 -55.139 96.642 1.00 48.94 591 ARG A C 1
ATOM 4747 O O . ARG A 1 591 ? -31.260 -56.303 96.341 1.00 48.94 591 ARG A O 1
#

Radius of gyration: 71.8 Å; chains: 1; bounding box: 119×79×203 Å

Foldseek 3Di:
DDDDPDQDPVLCVVVVVPDDNVLSVLLCVLCVVLVNNVLLSLLVVLLVVLVVLLVLLCLLPVPLCPPDRLSVVLVVLSSVLVVVSSVPPPSRPPDDPCSCVPCVVVSVVSVVSSVVSSVSSVVSSVSSQVSSLVSLLVVLVVLLVLLVVLLVLCVVLLAAAPPLNVVSVVSNVVSVCSNPDDGDSVNSSVCSVCVVVSVVVSVVSVVQSVLQSVLSVLLVVLLVLLVVLLVLLVVLQVLCVVLLEHAQVNVVVNVCSVVLSCCLNCVDRHHGSVVSVVSSVSSVVSSVVSVVVSVLSVVLSVLSVLLVVLLVLLVVLLVLQVLVCVVVVHSVSNVVSVVLNVLSVVNNYDHDSVCSVVSVVSSVVSVVSSVLSVLSSLQSVLVVLLVLQDPVLCVDPVLVVLVVVLVVLVPDPDDSNVNSVVSSVSSVVSSVVRVVVVVVVVVCVVCLVVLLVVLVVCCLQQQKDFLVNSPVDPPVCSVVSVVVSVVVPVQWDDDPRMIGGPPQNDNLSSLLVSLVVLLVVVVVVQVVVCVVVVHHPVVLVVLSVVLVVLSVVLVPDDDDPVSVVVSVVSSVVSVVSSVVSVVVVVVVVVD